Protein AF-0000000067422944 (afdb_homodimer)

Sequence (730 aa):
MTEKSSSIKAIDRTSIHRITSGQVVIDLQTAVKELVENSIDAGATSVEVRFKQYGLKSVEVIDNGSGIPEEDYDSVALKHHTSKLETFEDLSIVRTFGFRGEALSSLCALCEQLTVATATKETVPMGVSLEMGSNGHVKSRSTVAKPKGTTVTINSLFSPLPVRRKEFERNSKREFGKALALLHAYALGPCSAGPGVRLTVSNQLDKGFKSVQIRTNGTPSTRASVTALWGPKALDNIVDLNLAFSVDREKHTLRGQSQATETVFVEVKGLLSKFAVGCGRPGTDRQFLYVNGRPCNLSKVQKAFNEVYRTFNANQVPFILADFILPTESCDINLSPDKRTIFLHNEGNLISALKVSFGIVLPTKMTEKSSSIKAIDRTSIHRITSGQVVIDLQTAVKELVENSIDAGATSVEVRFKQYGLKSVEVIDNGSGIPEEDYDSVALKHHTSKLETFEDLSIVRTFGFRGEALSSLCALCEQLTVATATKETVPMGVSLEMGSNGHVKSRSTVAKPKGTTVTINSLFSPLPVRRKEFERNSKREFGKALALLHAYALGPCSAGPGVRLTVSNQLDKGFKSVQIRTNGTPSTRASVTALWGPKALDNIVDLNLAFSVDREKHTLRGQSQATETVFVEVKGLLSKFAVGCGRPGTDRQFLYVNGRPCNLSKVQKAFNEVYRTFNANQVPFILADFILPTESCDINLSPDKRTIFLHNEGNLISALKVSFGIVLPTK

Foldseek 3Di:
DPPPPDDDDDDDPLVVLQVVLCQQQVAPLLLVLVLVLVQVLLVFLEWEWEDEALQQFKIKIWTQGQWDDPVCQFPLQAFQDDPQDDDPVCQLVGQGPDDRSHNSLSLLQFAPWKKKWADHPVRPQKTKIFTAHNRGGTPDIDIDGHHHTMMMMGGRGRVVPVVSSVVCVVCSVVSSVVNLLVVLLCLLFSQLAPPHHWYWYWYHYPPGDIDTQFTADSHNHNLSSLCRNPRNCSCVQKDWDWDKDKFWFQDPDDPDDDRPTDIWIKIKTDMKGHLAEPRAAQDDSQAFEAESRHTADDPVLLVLQQVLSCVHYVRGGMRHDIYIYTRSNQKDQPDGSSSRYMDGRPVVRVSVRVNVRCVVPRPDD/DPPPPDDDDDDDPLVVLQVVLCQQQVAPLLLVLVVVLVQVLLVFLEWEWEDEALQQFKIKIWTQGQWDDPVCQFPLQAFQDDPQEDDPVCQLVGQGPDDRSHNSLSLLQFAPWKKKWADHPVRPQKTKIFTAHNRGGTPDIDIDGHHHTMMMMGGRGRVVPVVSSVVCVVCSVVSSVVNLLVVLLCLLFSQLAPPHHWYWYWYAYPPGDIDTQFTADSHNHNLSSLCRNPRNCSCVQKDWDWDKDKFWFQDPDDPDDDRPTDIWIKIKTDMKGHLAEPRAAQDPSQAFEAESRHTADDPVLLVLQQVLSCVHYVRGGMRHDIYIYTRSNQKDQPDGSSSRYMDGRPVVRVSVRVNVRCVVPPPDD

pLDDT: mean 91.74, std 12.67, range [27.31, 98.94]

Radius of gyration: 26.97 Å; Cα contacts (8 Å, |Δi|>4): 1699; chains: 2; bounding box: 79×76×69 Å

Solvent-accessible surface area (backbone atoms only — not comparable to full-atom values): 36884 Å² total; per-residue (Å²): 129,81,76,70,81,55,68,63,37,71,41,45,67,69,32,49,50,51,56,53,21,34,44,52,47,71,48,65,39,44,50,50,49,53,52,51,36,50,32,51,65,41,62,24,45,36,38,37,39,42,24,28,49,49,35,54,57,22,37,34,42,38,27,48,18,52,39,59,57,76,91,33,61,68,43,66,20,26,70,38,20,24,51,63,36,63,48,57,77,46,62,43,68,53,82,58,78,60,56,67,25,45,63,60,17,22,49,24,49,31,22,74,41,33,38,43,32,29,6,21,82,86,43,43,61,39,21,39,34,34,34,42,30,52,78,16,42,67,70,45,78,44,81,38,83,29,65,44,4,37,34,42,37,40,29,28,60,32,59,78,37,65,52,59,28,52,50,41,66,75,38,24,66,60,45,32,48,53,28,49,55,52,49,49,48,39,44,46,37,53,22,14,34,89,82,15,24,19,39,36,32,33,37,24,42,91,93,50,68,75,41,79,78,43,55,41,87,25,54,53,30,45,67,59,28,45,28,48,72,63,34,70,73,64,53,56,50,49,39,80,36,79,47,74,49,66,28,64,36,85,57,83,66,65,97,81,64,86,69,67,65,49,68,44,64,37,36,35,40,43,37,29,32,40,87,39,70,87,31,44,32,88,54,72,89,54,54,44,42,22,52,68,54,40,66,38,66,53,65,69,54,52,47,50,52,42,55,59,44,30,78,49,20,76,82,35,32,49,42,32,35,40,29,38,39,54,62,50,68,42,42,37,56,66,43,38,70,75,45,30,45,63,48,51,58,50,50,67,42,44,48,51,44,50,56,50,50,48,61,68,71,42,76,74,127,130,81,77,70,81,55,69,61,36,72,40,45,67,71,32,49,51,52,56,53,20,34,44,51,48,71,48,64,38,44,50,51,49,53,53,53,34,52,33,52,66,42,62,24,45,37,38,37,39,40,24,29,48,50,34,53,56,23,36,34,42,37,27,48,17,52,39,60,58,77,92,34,60,67,44,66,20,26,69,38,20,25,49,64,36,63,48,56,78,45,62,44,69,54,81,59,79,60,57,66,25,45,61,58,16,21,49,22,50,30,23,72,42,33,37,44,33,29,6,20,82,85,43,43,62,38,21,39,35,34,36,43,30,52,76,15,41,67,69,47,77,43,80,37,83,29,65,44,3,37,34,42,36,40,29,30,61,32,59,77,37,64,51,60,28,51,51,43,66,75,38,25,67,60,44,33,49,51,30,49,55,52,50,48,48,39,44,46,36,56,23,12,34,87,81,16,23,18,40,36,31,34,36,25,41,92,93,48,68,74,40,78,78,42,53,41,88,24,54,53,31,45,67,59,28,46,28,49,73,64,34,68,72,64,52,58,51,49,39,80,36,80,46,74,49,66,27,64,36,84,57,82,66,63,96,81,66,85,69,64,65,46,69,43,64,36,35,36,42,44,35,27,33,40,86,39,71,87,32,45,30,89,52,72,89,54,54,44,43,24,52,67,55,40,67,38,66,52,65,70,56,51,48,50,54,42,56,59,43,30,78,49,21,76,82,36,32,50,41,32,35,40,29,39,39,54,62,51,68,43,43,38,56,66,44,38,70,73,46,31,44,63,48,51,58,49,51,67,42,43,48,52,44,48,54,52,49,48,59,68,70,42,77,75,128

Structure (mmCIF, N/CA/C/O backbone):
data_AF-0000000067422944-model_v1
#
loop_
_entity.id
_entity.type
_entity.pdbx_description
1 polymer 'Predicted protein'
#
loop_
_atom_site.group_PDB
_atom_site.id
_atom_site.type_symbol
_atom_site.label_atom_id
_atom_site.label_alt_id
_atom_site.label_comp_id
_atom_site.label_asym_id
_atom_site.label_entity_id
_atom_site.label_seq_id
_atom_site.pdbx_PDB_ins_code
_atom_site.Cartn_x
_atom_site.Cartn_y
_atom_site.Cartn_z
_atom_site.occupancy
_atom_site.B_iso_or_equiv
_atom_site.auth_seq_id
_atom_site.auth_comp_id
_atom_site.auth_asym_id
_atom_site.auth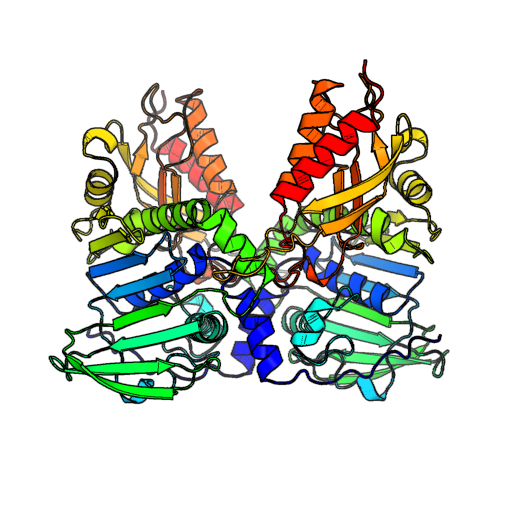_atom_id
_atom_site.pdbx_PDB_model_num
ATOM 1 N N . MET A 1 1 ? 12.133 -35.812 0.331 1 27.61 1 MET A N 1
ATOM 2 C CA . MET A 1 1 ? 11.805 -35.438 1.703 1 27.61 1 MET A CA 1
ATOM 3 C C . MET A 1 1 ? 10.414 -34.812 1.772 1 27.61 1 MET A C 1
ATOM 5 O O . MET A 1 1 ? 10.125 -33.844 1.053 1 27.61 1 MET A O 1
ATOM 9 N N . THR A 1 2 ? 9.398 -35.5 2.049 1 34.97 2 THR A N 1
ATOM 10 C CA . THR A 1 2 ? 7.98 -35.188 2.16 1 34.97 2 THR A CA 1
ATOM 11 C C . THR A 1 2 ? 7.766 -33.906 2.977 1 34.97 2 THR A C 1
ATOM 13 O O . THR A 1 2 ? 8.023 -33.906 4.184 1 34.97 2 THR A O 1
ATOM 16 N N . GLU A 1 3 ? 8.117 -32.812 2.516 1 41.25 3 GLU A N 1
ATOM 17 C CA . GLU A 1 3 ? 8.016 -31.562 3.279 1 41.25 3 GLU A CA 1
ATOM 18 C C . GLU A 1 3 ? 6.711 -31.5 4.059 1 41.25 3 GLU A C 1
ATOM 20 O O . GLU A 1 3 ? 5.629 -31.516 3.469 1 41.25 3 GLU A O 1
ATOM 25 N N . LYS A 1 4 ? 6.566 -32.156 5.133 1 44.41 4 LYS A N 1
ATOM 26 C CA . LYS A 1 4 ? 5.504 -32.219 6.129 1 44.41 4 LYS A CA 1
ATOM 27 C C . LYS A 1 4 ? 4.844 -30.844 6.281 1 44.41 4 LYS A C 1
ATOM 29 O O . LYS A 1 4 ? 5.523 -29.844 6.512 1 44.41 4 LYS A O 1
ATOM 34 N N . SER A 1 5 ? 3.709 -30.688 5.637 1 57.19 5 SER A N 1
ATOM 35 C CA . SER A 1 5 ? 2.898 -29.484 5.789 1 57.19 5 SER A CA 1
ATOM 36 C C . SER A 1 5 ? 2.74 -29.109 7.258 1 57.19 5 SER A C 1
ATOM 38 O O . SER A 1 5 ? 2.268 -29.922 8.062 1 57.19 5 SER A O 1
ATOM 40 N N . SER A 1 6 ? 3.568 -28.203 7.816 1 73 6 SER A N 1
ATOM 41 C CA . SER A 1 6 ? 3.541 -27.781 9.211 1 73 6 SER A CA 1
ATOM 42 C C . SER A 1 6 ? 2.152 -27.281 9.609 1 73 6 SER A C 1
ATOM 44 O O . SER A 1 6 ? 1.376 -26.844 8.758 1 73 6 SER A O 1
ATOM 46 N N . SER A 1 7 ? 1.739 -27.688 10.75 1 88.62 7 SER A N 1
ATOM 47 C CA . SER A 1 7 ? 0.456 -27.328 11.344 1 88.62 7 SER A CA 1
ATOM 48 C C . SER A 1 7 ? 0.31 -25.812 11.438 1 88.62 7 SER A C 1
ATOM 50 O O . SER A 1 7 ? 1.304 -25.094 11.555 1 88.62 7 SER A O 1
ATOM 52 N N . ILE A 1 8 ? -0.888 -25.391 11.211 1 93.88 8 ILE A N 1
ATOM 53 C CA . ILE A 1 8 ? -1.198 -23.984 11.352 1 93.88 8 ILE A CA 1
ATOM 54 C C . ILE A 1 8 ? -1.146 -23.578 12.828 1 93.88 8 ILE A C 1
ATOM 56 O O . ILE A 1 8 ? -1.795 -24.203 13.672 1 93.88 8 ILE A O 1
ATOM 60 N N . LYS A 1 9 ? -0.311 -22.656 13.148 1 92.88 9 LYS A N 1
ATOM 61 C CA . LYS A 1 9 ? -0.149 -22.156 14.516 1 92.88 9 LYS A CA 1
ATOM 62 C C . LYS A 1 9 ? -0.254 -20.625 14.562 1 92.88 9 LYS A C 1
ATOM 64 O O . LYS A 1 9 ? -0.009 -19.953 13.555 1 92.88 9 LYS A O 1
ATOM 69 N N . ALA A 1 10 ? -0.637 -20.203 15.727 1 94.12 10 ALA A N 1
ATOM 70 C CA . ALA A 1 10 ? -0.64 -18.75 15.938 1 94.12 10 ALA A CA 1
ATOM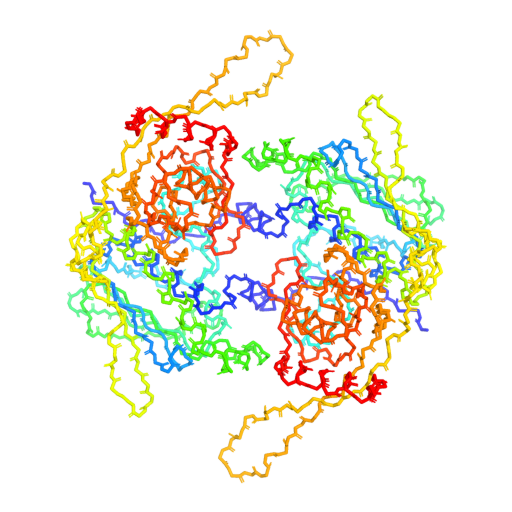 71 C C . ALA A 1 10 ? 0.781 -18.203 15.945 1 94.12 10 ALA A C 1
ATOM 73 O O . ALA A 1 10 ? 1.69 -18.797 16.516 1 94.12 10 ALA A O 1
ATOM 74 N N . ILE A 1 11 ? 0.985 -17.125 15.289 1 93.38 11 ILE A N 1
ATOM 75 C CA . ILE A 1 11 ? 2.236 -16.391 15.398 1 93.38 11 ILE A CA 1
ATOM 76 C C . ILE A 1 11 ? 2.289 -15.664 16.75 1 93.38 11 ILE A C 1
ATOM 78 O O . ILE A 1 11 ? 1.268 -15.18 17.234 1 93.38 11 ILE A O 1
ATOM 82 N N . ASP A 1 12 ? 3.439 -15.609 17.375 1 92.94 12 ASP A N 1
ATOM 83 C CA . ASP A 1 12 ? 3.537 -14.953 18.672 1 92.94 12 ASP A CA 1
ATOM 84 C C . ASP A 1 12 ? 3.262 -13.453 18.547 1 92.94 12 ASP A C 1
ATOM 86 O O . ASP A 1 12 ? 3.537 -12.852 17.516 1 92.94 12 ASP A O 1
ATOM 90 N N . ARG A 1 13 ? 2.859 -12.867 19.594 1 91.56 13 ARG A N 1
ATOM 91 C CA . ARG A 1 13 ? 2.357 -11.492 19.609 1 91.56 13 ARG A CA 1
ATOM 92 C C . ARG A 1 13 ? 3.443 -10.508 19.188 1 91.56 13 ARG A C 1
ATOM 94 O O . ARG A 1 13 ? 3.174 -9.555 18.453 1 91.56 13 ARG A O 1
ATOM 101 N N . THR A 1 14 ? 4.574 -10.711 19.703 1 92.75 14 THR A N 1
ATOM 102 C CA . THR A 1 14 ? 5.684 -9.82 19.391 1 92.75 14 THR A CA 1
ATOM 103 C C . THR A 1 14 ? 5.988 -9.859 17.891 1 92.75 14 THR A C 1
ATOM 105 O O . THR A 1 14 ? 6.188 -8.812 17.266 1 92.75 14 THR A O 1
ATOM 108 N N . SER A 1 15 ? 5.945 -11.047 17.297 1 93.56 15 SER A N 1
ATOM 109 C CA . SER A 1 15 ? 6.191 -11.211 15.867 1 93.56 15 SER A CA 1
ATOM 110 C C . SER A 1 15 ? 5.078 -10.578 15.039 1 93.56 15 SER A C 1
ATOM 112 O O . SER A 1 15 ? 5.348 -9.938 14.023 1 93.56 15 SER A O 1
ATOM 114 N N . ILE A 1 16 ? 3.887 -10.758 15.508 1 94.06 16 ILE A N 1
ATOM 115 C CA . ILE A 1 16 ? 2.752 -10.141 14.836 1 94.06 16 ILE A CA 1
ATOM 116 C C . ILE A 1 16 ? 2.936 -8.625 14.797 1 94.06 16 ILE A C 1
ATOM 118 O O . ILE A 1 16 ? 2.74 -7.992 13.758 1 94.06 16 ILE A O 1
ATOM 122 N N . HIS A 1 17 ? 3.361 -8.07 15.922 1 94.5 17 HIS A N 1
ATOM 123 C CA . HIS A 1 17 ? 3.555 -6.629 16.031 1 94.5 17 HIS A CA 1
ATOM 124 C C . HIS A 1 17 ? 4.633 -6.137 15.078 1 94.5 17 HIS A C 1
ATOM 126 O O . HIS A 1 17 ? 4.457 -5.113 14.414 1 94.5 17 HIS A O 1
ATOM 132 N N . ARG A 1 18 ? 5.656 -6.867 14.977 1 92.88 18 ARG A N 1
ATOM 133 C CA . ARG A 1 18 ? 6.754 -6.488 14.086 1 92.88 18 ARG A CA 1
ATOM 134 C C . ARG A 1 18 ? 6.336 -6.59 12.625 1 92.88 18 ARG A C 1
ATOM 136 O O . ARG A 1 18 ? 6.605 -5.688 11.836 1 92.88 18 ARG A O 1
ATOM 143 N N . ILE A 1 19 ? 5.621 -7.629 12.273 1 92.81 19 ILE A N 1
ATOM 144 C CA . ILE A 1 19 ? 5.176 -7.863 10.906 1 92.81 19 ILE A CA 1
ATOM 145 C C . ILE A 1 19 ? 4.207 -6.762 10.484 1 92.81 19 ILE A C 1
ATOM 147 O O . ILE A 1 19 ? 4.383 -6.137 9.43 1 92.81 19 ILE A O 1
ATOM 151 N N . THR A 1 20 ? 3.273 -6.5 11.32 1 93.62 20 THR A N 1
ATOM 152 C CA . THR A 1 20 ? 2.227 -5.555 10.953 1 93.62 20 THR A CA 1
ATOM 153 C C . THR A 1 20 ? 2.756 -4.125 10.992 1 93.62 20 THR A C 1
ATOM 155 O O . THR A 1 20 ? 2.34 -3.281 10.195 1 93.62 20 THR A O 1
ATOM 158 N N . SER A 1 21 ? 3.697 -3.795 11.898 1 95.19 21 SER A N 1
ATOM 159 C CA . SER A 1 21 ? 4.266 -2.453 11.977 1 95.19 21 SER A CA 1
ATOM 160 C C . SER A 1 21 ? 5.02 -2.096 10.703 1 95.19 21 SER A C 1
ATOM 162 O O . SER A 1 21 ? 4.922 -0.968 10.211 1 95.19 21 SER A O 1
ATOM 164 N N . GLY A 1 22 ? 5.668 -3.113 10.18 1 92.5 22 GLY A N 1
ATOM 165 C CA . GLY A 1 22 ? 6.414 -2.906 8.945 1 92.5 22 GLY A CA 1
ATOM 166 C C . GLY A 1 22 ? 5.527 -2.557 7.766 1 92.5 22 GLY A C 1
ATOM 167 O O . GLY A 1 22 ? 5.988 -1.95 6.797 1 92.5 22 GLY A O 1
ATOM 168 N N . GLN A 1 23 ? 4.27 -2.852 7.84 1 92.12 23 GLN A N 1
ATOM 169 C CA . GLN A 1 23 ? 3.32 -2.598 6.758 1 92.12 23 GLN A CA 1
ATOM 170 C C . GLN A 1 23 ? 2.639 -1.245 6.934 1 92.12 23 GLN A C 1
ATOM 172 O O . GLN A 1 23 ? 2.08 -0.698 5.98 1 92.12 23 GLN A O 1
ATOM 177 N N . VAL A 1 24 ? 2.662 -0.749 8.133 1 94.19 24 VAL A N 1
ATOM 178 C CA . VAL A 1 24 ? 1.94 0.48 8.445 1 94.19 24 VAL A CA 1
ATOM 179 C C . VAL A 1 24 ? 2.801 1.69 8.094 1 94.19 24 VAL A C 1
ATOM 181 O O . VAL A 1 24 ? 2.318 2.645 7.477 1 94.19 24 VAL A O 1
ATOM 184 N N . VAL A 1 25 ? 4.035 1.687 8.523 1 96.06 25 VAL A N 1
ATOM 185 C CA . VAL A 1 25 ? 4.988 2.744 8.211 1 96.06 25 VAL A CA 1
ATOM 186 C C . VAL A 1 25 ? 6.109 2.186 7.336 1 96.06 25 VAL A C 1
ATOM 188 O O . VAL A 1 25 ? 7.008 1.499 7.832 1 96.06 25 VAL A O 1
ATOM 191 N N . ILE A 1 26 ? 6.078 2.553 6.137 1 93.69 26 ILE A N 1
ATOM 192 C CA . ILE A 1 26 ? 6.949 1.854 5.199 1 93.69 26 ILE A CA 1
ATOM 193 C C . ILE A 1 26 ? 8.109 2.766 4.793 1 93.69 26 ILE A C 1
ATOM 195 O O . ILE A 1 26 ? 9.094 2.305 4.219 1 93.69 26 ILE A O 1
ATOM 199 N N . ASP A 1 27 ? 7.984 4.039 5.008 1 95.69 27 ASP A N 1
ATOM 200 C CA . ASP A 1 27 ? 9.031 4.984 4.633 1 95.69 27 ASP A CA 1
ATOM 201 C C . ASP A 1 27 ? 8.977 6.238 5.5 1 95.69 27 ASP A C 1
ATOM 203 O O . ASP A 1 27 ? 8.117 6.359 6.375 1 95.69 27 ASP A O 1
ATOM 207 N N . LEU A 1 28 ? 9.922 7.121 5.301 1 98.19 28 LEU A N 1
ATOM 208 C CA . LEU A 1 28 ? 10.047 8.352 6.074 1 98.19 28 LEU A CA 1
ATOM 209 C C . LEU A 1 28 ? 8.82 9.234 5.895 1 98.19 28 LEU A C 1
ATOM 211 O O . LEU A 1 28 ? 8.312 9.805 6.863 1 98.19 28 LEU A O 1
ATOM 215 N N . GLN A 1 29 ? 8.328 9.367 4.695 1 97.56 29 GLN A N 1
ATOM 216 C CA . GLN A 1 29 ? 7.172 10.188 4.371 1 97.56 29 GLN A CA 1
ATOM 217 C C . GLN A 1 29 ? 5.953 9.773 5.191 1 97.56 29 GLN A C 1
ATOM 219 O O . GLN A 1 29 ? 5.258 10.617 5.754 1 97.56 29 GLN A O 1
ATOM 224 N N . THR A 1 30 ? 5.707 8.469 5.289 1 96.62 30 THR A N 1
ATOM 225 C CA . THR A 1 30 ? 4.566 7.957 6.035 1 96.62 30 THR A CA 1
ATOM 226 C C . THR A 1 30 ? 4.711 8.258 7.527 1 96.62 30 THR A C 1
ATOM 228 O O . THR A 1 30 ? 3.744 8.641 8.188 1 96.62 30 THR A O 1
ATOM 231 N N . ALA A 1 31 ? 5.914 8.07 8.047 1 98.12 31 ALA A N 1
ATOM 232 C CA . ALA A 1 31 ? 6.168 8.344 9.461 1 98.12 31 ALA A CA 1
ATOM 233 C C . ALA A 1 31 ? 5.832 9.797 9.805 1 98.12 31 ALA A C 1
ATOM 235 O O . ALA A 1 31 ? 5.082 10.055 10.75 1 98.12 31 ALA A O 1
ATOM 236 N N . VAL A 1 32 ? 6.324 10.688 9.016 1 98.5 32 VAL A N 1
ATOM 237 C CA . VAL A 1 32 ? 6.152 12.109 9.281 1 98.5 32 VAL A CA 1
ATOM 238 C C . VAL A 1 32 ? 4.691 12.508 9.07 1 98.5 32 VAL A C 1
ATOM 240 O O . VAL A 1 32 ? 4.129 13.273 9.859 1 98.5 32 VAL A O 1
ATOM 243 N N . LYS A 1 33 ? 4.113 11.969 8.031 1 97.94 33 LYS A N 1
ATOM 244 C CA . LYS A 1 33 ? 2.707 12.234 7.738 1 97.94 33 LYS A CA 1
ATOM 245 C C . LYS A 1 33 ? 1.824 11.914 8.938 1 97.94 33 LYS A C 1
ATOM 247 O O . LYS A 1 33 ? 0.994 12.734 9.336 1 97.94 33 LYS A O 1
ATOM 252 N N . GLU A 1 34 ? 2.025 10.742 9.531 1 97.31 34 GLU A N 1
ATOM 253 C CA . GLU A 1 34 ? 1.198 10.297 10.648 1 97.31 34 GLU A CA 1
ATOM 254 C C . GLU A 1 34 ? 1.36 11.227 11.852 1 97.31 34 GLU A C 1
ATOM 256 O O . GLU A 1 34 ? 0.382 11.547 12.531 1 97.31 34 GLU A O 1
ATOM 261 N N . LEU A 1 35 ? 2.523 11.656 12.094 1 98.5 35 LEU A N 1
ATOM 262 C CA . LEU A 1 35 ? 2.785 12.523 13.242 1 98.5 35 LEU A CA 1
ATOM 263 C C . LEU A 1 35 ? 2.215 13.914 13.016 1 98.5 35 LEU A C 1
ATOM 265 O O . LEU A 1 35 ? 1.608 14.5 13.914 1 98.5 35 LEU A O 1
ATOM 269 N N . VAL A 1 36 ? 2.393 14.453 11.812 1 98.62 36 VAL A N 1
ATOM 270 C CA . VAL A 1 36 ? 1.882 15.781 11.484 1 98.62 36 VAL A CA 1
ATOM 271 C C . VAL A 1 36 ? 0.356 15.781 11.547 1 98.62 36 VAL A C 1
ATOM 273 O O . VAL A 1 36 ? -0.25 16.703 12.102 1 98.62 36 VAL A O 1
ATOM 276 N N . GLU A 1 37 ? -0.26 14.742 11.031 1 97.56 37 GLU A N 1
ATOM 277 C CA . GLU A 1 37 ? -1.713 14.617 11.078 1 97.56 37 GLU A CA 1
ATOM 278 C C . GLU A 1 37 ? -2.213 14.578 12.523 1 97.56 37 GLU A C 1
ATOM 280 O O . GLU A 1 37 ? -3.24 15.18 12.844 1 97.56 37 GLU A O 1
ATOM 285 N N . ASN A 1 38 ? -1.485 13.859 13.375 1 97.19 38 ASN A N 1
ATOM 286 C CA . ASN A 1 38 ? -1.861 13.828 14.781 1 97.19 38 ASN A CA 1
ATOM 287 C C . ASN A 1 38 ? -1.817 15.219 15.406 1 97.19 38 ASN A C 1
ATOM 289 O O . ASN A 1 38 ? -2.668 15.57 16.234 1 97.19 38 ASN A O 1
ATOM 293 N N . SER A 1 39 ? -0.832 15.992 15.023 1 98.31 39 SER A N 1
ATOM 294 C CA . SER A 1 39 ? -0.717 17.359 15.516 1 98.31 39 SER A CA 1
ATOM 295 C C . SER A 1 39 ? -1.907 18.203 15.078 1 98.31 39 SER A C 1
ATOM 297 O O . SER A 1 39 ? -2.49 18.922 15.891 1 98.31 39 SER A O 1
ATOM 299 N N . ILE A 1 40 ? -2.225 18.094 13.812 1 97.56 40 ILE A N 1
ATOM 300 C CA . ILE A 1 40 ? -3.34 18.859 13.266 1 97.56 40 ILE A CA 1
ATOM 301 C C . ILE A 1 40 ? -4.645 18.406 13.922 1 97.56 40 ILE A C 1
ATOM 303 O O . ILE A 1 40 ? -5.461 19.234 14.328 1 97.56 40 ILE A O 1
ATOM 307 N N . ASP A 1 41 ? -4.844 17.094 14.055 1 96.44 41 ASP A N 1
ATOM 308 C CA . ASP A 1 41 ? -6.035 16.547 14.695 1 96.44 41 ASP A CA 1
ATOM 309 C C . ASP A 1 41 ? -6.156 17.047 16.141 1 96.44 41 ASP A C 1
ATOM 311 O O . ASP A 1 41 ? -7.258 17.141 16.672 1 96.44 41 ASP A O 1
ATOM 315 N N . ALA A 1 42 ? -5.02 17.375 16.766 1 96.88 42 ALA A N 1
ATOM 316 C CA . ALA A 1 42 ? -4.996 17.812 18.156 1 96.88 42 ALA A CA 1
ATOM 317 C C . ALA A 1 42 ? -5.316 19.312 18.266 1 96.88 42 ALA A C 1
ATOM 319 O O . ALA A 1 42 ? -5.266 19.875 19.359 1 96.88 42 ALA A O 1
ATOM 320 N N . GLY A 1 43 ? -5.543 19.953 17.109 1 96.75 43 GLY A N 1
ATOM 321 C CA . GLY A 1 43 ? -5.918 21.359 17.094 1 96.75 43 GLY A CA 1
ATOM 322 C C . GLY A 1 43 ? -4.727 22.297 17.125 1 96.75 43 GLY A C 1
ATOM 323 O O . GLY A 1 43 ? -4.836 23.438 17.594 1 96.75 43 GLY A O 1
ATOM 324 N N . ALA A 1 44 ? -3.617 21.875 16.688 1 98.06 44 ALA A N 1
ATOM 325 C CA . ALA A 1 44 ? -2.41 22.703 16.688 1 98.06 44 ALA A CA 1
ATOM 326 C C . ALA A 1 44 ? -2.562 23.891 15.75 1 98.06 44 ALA A C 1
ATOM 328 O O . ALA A 1 44 ? -3.238 23.797 14.727 1 98.06 44 ALA A O 1
ATOM 329 N N . THR A 1 45 ? -1.942 24.984 16.078 1 98.19 45 THR A N 1
ATOM 330 C CA . THR A 1 45 ? -1.83 26.141 15.195 1 98.19 45 THR A CA 1
ATOM 331 C C . THR A 1 45 ? -0.382 26.359 14.766 1 98.19 45 THR A C 1
ATOM 333 O O . THR A 1 45 ? -0.093 27.234 13.953 1 98.19 45 THR A O 1
ATOM 336 N N . SER A 1 46 ? 0.435 25.625 15.352 1 98.69 46 SER A N 1
ATOM 337 C CA . SER A 1 46 ? 1.843 25.594 14.969 1 98.69 46 SER A CA 1
ATOM 338 C C . SER A 1 46 ? 2.393 24.172 15 1 98.69 46 SER A C 1
ATOM 340 O O . SER A 1 46 ? 2.207 23.453 15.984 1 98.69 46 SER A O 1
ATOM 342 N N . VAL A 1 47 ? 3.016 23.734 13.977 1 98.88 47 VAL A N 1
ATOM 343 C CA . VAL A 1 47 ? 3.666 22.438 13.867 1 98.88 47 VAL A CA 1
ATOM 344 C C . VAL A 1 47 ? 5.074 22.609 13.305 1 98.88 47 VAL A C 1
ATOM 346 O O . VAL A 1 47 ? 5.266 23.234 12.266 1 98.88 47 VAL A O 1
ATOM 349 N N . GLU A 1 48 ? 6.031 22.125 13.992 1 98.88 48 GLU A N 1
ATOM 350 C CA . GLU A 1 48 ? 7.422 22.141 13.539 1 98.88 48 GLU A CA 1
ATOM 351 C C . GLU A 1 48 ? 7.938 20.719 13.312 1 98.88 48 GLU A C 1
ATOM 353 O O . GLU A 1 48 ? 7.77 19.844 14.164 1 98.88 48 GLU A O 1
ATOM 358 N N . VAL A 1 49 ? 8.484 20.453 12.172 1 98.94 49 VAL A N 1
ATOM 359 C CA . VAL A 1 49 ? 9.117 19.188 11.836 1 98.94 49 VAL A CA 1
ATOM 360 C C . VAL A 1 49 ? 10.625 19.375 11.672 1 98.94 49 VAL A C 1
ATOM 362 O O . VAL A 1 49 ? 11.07 20.156 10.82 1 98.94 49 VAL A O 1
ATOM 365 N N . ARG A 1 50 ? 11.398 18.719 12.469 1 98.81 50 ARG A N 1
ATOM 366 C CA . ARG A 1 50 ? 12.852 18.812 12.414 1 98.81 50 ARG A CA 1
ATOM 367 C C . ARG A 1 50 ? 13.469 17.484 11.992 1 98.81 50 ARG A C 1
ATOM 369 O O . ARG A 1 50 ? 13.281 16.469 12.656 1 98.81 50 ARG A O 1
ATOM 376 N N . PHE A 1 51 ? 14.156 17.547 10.914 1 98.75 51 PHE A N 1
ATOM 377 C CA . PHE A 1 51 ? 14.938 16.391 10.469 1 98.75 51 PHE A CA 1
ATOM 378 C C . PHE A 1 51 ? 16.406 16.562 10.844 1 98.75 51 PHE A C 1
ATOM 380 O O . PHE A 1 51 ? 16.953 17.656 10.727 1 98.75 51 PHE A O 1
ATOM 387 N N . LYS A 1 52 ? 16.984 15.547 11.352 1 98.38 52 LYS A N 1
ATOM 388 C CA . LYS A 1 52 ? 18.438 15.477 11.453 1 98.38 52 LYS A CA 1
ATOM 389 C C . LYS A 1 52 ? 19.016 14.477 10.453 1 98.38 52 LYS A C 1
ATOM 391 O O . LYS A 1 52 ? 18.609 13.312 10.43 1 98.38 52 LYS A O 1
ATOM 396 N N . GLN A 1 53 ? 19.953 14.922 9.594 1 97.5 53 GLN A N 1
ATOM 397 C CA . GLN A 1 53 ? 20.547 14.102 8.539 1 97.5 53 GLN A CA 1
ATOM 398 C C . GLN A 1 53 ? 19.469 13.453 7.684 1 97.5 53 GLN A C 1
ATOM 400 O O . GLN A 1 53 ? 19.438 12.227 7.531 1 97.5 53 GLN A O 1
ATOM 405 N N . TYR A 1 54 ? 18.5 14.32 7.172 1 97.94 54 TYR A N 1
ATOM 406 C CA . TYR A 1 54 ? 17.422 13.891 6.289 1 97.94 54 TYR A CA 1
ATOM 407 C C . TYR A 1 54 ? 16.547 12.852 6.973 1 97.94 54 TYR A C 1
ATOM 409 O O . TYR A 1 54 ? 15.953 11.992 6.312 1 97.94 54 TYR A O 1
ATOM 417 N N . GLY A 1 55 ? 16.5 12.859 8.367 1 98.31 55 GLY A N 1
ATOM 418 C CA . GLY A 1 55 ? 15.625 11.969 9.117 1 98.31 55 GLY A CA 1
ATOM 419 C C . GLY A 1 55 ? 16.312 10.664 9.516 1 98.31 55 GLY A C 1
ATOM 420 O O . GLY A 1 55 ? 15.734 9.859 10.25 1 98.31 55 GLY A O 1
ATOM 421 N N . LEU A 1 56 ? 17.531 10.445 9.055 1 97.75 56 LEU A N 1
ATOM 422 C CA . LEU A 1 56 ? 18.25 9.211 9.344 1 97.75 56 LEU A CA 1
ATOM 423 C C . LEU A 1 56 ? 18.594 9.117 10.828 1 97.75 56 LEU A C 1
ATOM 425 O O . LEU A 1 56 ? 18.438 8.055 11.445 1 97.75 56 LEU A O 1
ATOM 429 N N . LYS A 1 57 ? 19.047 10.211 11.375 1 97.94 57 LYS A N 1
ATOM 430 C CA . LYS A 1 57 ? 19.406 10.242 12.789 1 97.94 57 LYS A CA 1
ATOM 431 C C . LYS A 1 57 ? 18.172 10.43 13.672 1 97.94 57 LYS A C 1
ATOM 433 O O . LYS A 1 57 ? 17.969 9.688 14.633 1 97.94 57 LYS A O 1
ATOM 438 N N . SER A 1 58 ? 17.344 11.461 13.273 1 98.56 58 SER A N 1
ATOM 439 C CA . SER A 1 58 ? 16.141 11.672 14.062 1 98.56 58 SER A CA 1
ATOM 440 C C . SER A 1 58 ? 15.125 12.516 13.297 1 98.56 58 SER A C 1
ATOM 442 O O . SER A 1 58 ? 15.469 13.195 12.336 1 98.56 58 SER A O 1
ATOM 444 N N . VAL A 1 59 ? 13.906 12.367 13.648 1 98.81 59 VAL A N 1
ATOM 445 C CA . VAL A 1 59 ? 12.781 13.211 13.258 1 98.81 59 VAL A CA 1
ATOM 446 C C . VAL A 1 59 ? 12.031 13.68 14.5 1 98.81 59 VAL A C 1
ATOM 448 O O . VAL A 1 59 ? 11.703 12.875 15.375 1 98.81 59 VAL A O 1
ATOM 451 N N . GLU A 1 60 ? 11.82 14.922 14.57 1 98.88 60 GLU A N 1
ATOM 452 C CA . GLU A 1 60 ? 11.047 15.492 15.664 1 98.88 60 GLU A CA 1
ATOM 453 C C . GLU A 1 60 ? 9.852 16.281 15.133 1 98.88 60 GLU A C 1
ATOM 455 O O . GLU A 1 60 ? 10 17.109 14.227 1 98.88 60 GLU A O 1
ATOM 460 N N . VAL A 1 61 ? 8.711 15.984 15.609 1 98.94 61 VAL A N 1
ATOM 461 C CA . VAL A 1 61 ? 7.508 16.75 15.305 1 98.94 61 VAL A CA 1
ATOM 462 C C . VAL A 1 61 ? 6.988 17.422 16.562 1 98.94 61 VAL A C 1
ATOM 464 O O . VAL A 1 61 ? 6.66 16.75 17.547 1 98.94 61 VAL A O 1
ATOM 467 N N . ILE A 1 62 ? 6.926 18.734 16.547 1 98.88 62 ILE A N 1
ATOM 468 C CA . ILE A 1 62 ? 6.562 19.562 17.703 1 98.88 62 ILE A CA 1
ATOM 469 C C . ILE A 1 62 ? 5.289 20.344 17.391 1 98.88 62 ILE A C 1
ATOM 471 O O . ILE A 1 62 ? 5.199 21.016 16.359 1 98.88 62 ILE A O 1
ATOM 475 N N . ASP A 1 63 ? 4.316 20.281 18.25 1 98.81 63 ASP A N 1
ATOM 476 C CA . ASP A 1 63 ? 3.09 21.047 18.031 1 98.81 63 ASP A CA 1
ATOM 477 C C . ASP A 1 63 ? 2.629 21.75 19.297 1 98.81 63 ASP A C 1
ATOM 479 O O . ASP A 1 63 ? 3.156 21.484 20.391 1 98.81 63 ASP A O 1
ATOM 483 N N . ASN A 1 64 ? 1.772 22.719 19.141 1 98.5 64 ASN A N 1
ATOM 484 C CA . ASN A 1 64 ? 1.154 23.391 20.266 1 98.5 64 ASN A CA 1
ATOM 485 C C . ASN A 1 64 ? -0.31 23 20.438 1 98.5 64 ASN A C 1
ATOM 487 O O . ASN A 1 64 ? -1.146 23.828 20.797 1 98.5 64 ASN A O 1
ATOM 491 N N . GLY A 1 65 ? -0.648 21.797 20.062 1 98.06 65 GLY A N 1
ATOM 492 C CA . GLY A 1 65 ? -2.01 21.297 20.203 1 98.06 65 GLY A CA 1
ATOM 493 C C . GLY A 1 65 ? -2.441 21.109 21.641 1 98.06 65 GLY A C 1
ATOM 494 O O . GLY A 1 65 ? -1.861 21.703 22.547 1 98.06 65 GLY A O 1
ATOM 495 N N . SER A 1 66 ? -3.404 20.25 21.875 1 97.69 66 SER A N 1
ATOM 496 C CA . SER A 1 66 ? -4.074 20.125 23.156 1 97.69 66 SER A CA 1
ATOM 497 C C . SER A 1 66 ? -3.18 19.438 24.188 1 97.69 66 SER A C 1
ATOM 499 O O . SER A 1 66 ? -3.412 19.547 25.391 1 97.69 66 SER A O 1
ATOM 501 N N . GLY A 1 67 ? -2.135 18.688 23.656 1 98.12 67 GLY A N 1
ATOM 502 C CA . GLY A 1 67 ? -1.406 17.797 24.547 1 98.12 67 GLY A CA 1
ATOM 503 C C . GLY A 1 67 ? -2.164 16.516 24.844 1 98.12 67 GLY A C 1
ATOM 504 O O . GLY A 1 67 ? -3.24 16.281 24.297 1 98.12 67 GLY A O 1
ATOM 505 N N . ILE A 1 68 ? -1.519 15.68 25.656 1 97.75 68 ILE A N 1
ATOM 506 C CA . ILE A 1 68 ? -2.08 14.383 26.016 1 97.75 68 ILE A CA 1
ATOM 507 C C . ILE A 1 68 ? -2.338 14.32 27.516 1 97.75 68 ILE A C 1
ATOM 509 O O . ILE A 1 68 ? -1.42 14.508 28.312 1 97.75 68 ILE A O 1
ATOM 513 N N . PRO A 1 69 ? -3.555 14.117 27.922 1 96.94 69 PRO A N 1
ATOM 514 C CA . PRO A 1 69 ? -3.836 14.023 29.359 1 96.94 69 PRO A CA 1
ATOM 515 C C . PRO A 1 69 ? -3.195 12.797 30 1 96.94 69 PRO A C 1
ATOM 517 O O . PRO A 1 69 ? -2.963 11.789 29.328 1 96.94 69 PRO A O 1
ATOM 520 N N . GLU A 1 70 ? -3.012 12.867 31.25 1 96.12 70 GLU A N 1
ATOM 521 C CA . GLU A 1 70 ? -2.309 11.828 32 1 96.12 70 GLU A CA 1
ATOM 522 C C . GLU A 1 70 ? -3.008 10.484 31.875 1 96.12 70 GLU A C 1
ATOM 524 O O . GLU A 1 70 ? -2.352 9.438 31.797 1 96.12 70 GLU A O 1
ATOM 529 N N . GLU A 1 71 ? -4.281 10.422 31.859 1 95.88 71 GLU A N 1
ATOM 530 C CA . GLU A 1 71 ? -5.055 9.18 31.781 1 95.88 71 GLU A CA 1
ATOM 531 C C . GLU A 1 71 ? -4.773 8.438 30.484 1 95.88 71 GLU A C 1
ATOM 533 O O . GLU A 1 71 ? -5.062 7.238 30.375 1 95.88 71 GLU A O 1
ATOM 538 N N . ASP A 1 72 ? -4.172 9.148 29.469 1 96.88 72 ASP A N 1
ATOM 539 C CA . ASP A 1 72 ? -3.955 8.555 28.156 1 96.88 72 ASP A CA 1
ATOM 540 C C . ASP A 1 72 ? -2.49 8.172 27.969 1 96.88 72 ASP A C 1
ATOM 542 O O . ASP A 1 72 ? -2.125 7.586 26.953 1 96.88 72 ASP A O 1
ATOM 546 N N . TYR A 1 73 ? -1.636 8.406 28.922 1 97.44 73 TYR A N 1
ATOM 547 C CA . TYR A 1 73 ? -0.202 8.18 28.766 1 97.44 73 TYR A CA 1
ATOM 548 C C . TYR A 1 73 ? 0.086 6.723 28.422 1 97.44 73 TYR A C 1
ATOM 550 O O . TYR A 1 73 ? 0.834 6.441 27.484 1 97.44 73 TYR A O 1
ATOM 558 N N . ASP A 1 74 ? -0.604 5.836 29.062 1 96.69 74 ASP A N 1
ATOM 559 C CA . ASP A 1 74 ? -0.275 4.418 28.938 1 96.69 74 ASP A CA 1
ATOM 560 C C . ASP A 1 74 ? -0.874 3.824 27.672 1 96.69 74 ASP A C 1
ATOM 562 O O . ASP A 1 74 ? -0.507 2.721 27.266 1 96.69 74 ASP A O 1
ATOM 566 N N . SER A 1 75 ? -1.743 4.578 27 1 96.62 75 SER A N 1
ATOM 567 C CA . SER A 1 75 ? -2.436 4.02 25.844 1 96.62 75 SER A CA 1
ATOM 568 C C . SER A 1 75 ? -2.039 4.738 24.547 1 96.62 75 SER A C 1
ATOM 570 O O . SER A 1 75 ? -2.438 4.332 23.453 1 96.62 75 SER A O 1
ATOM 572 N N . VAL A 1 76 ? -1.217 5.703 24.625 1 96.75 76 VAL A N 1
ATOM 573 C CA . VAL A 1 76 ? -0.983 6.633 23.531 1 96.75 76 VAL A CA 1
ATOM 574 C C . VAL A 1 76 ? -0.358 5.887 22.344 1 96.75 76 VAL A C 1
ATOM 576 O O . VAL A 1 76 ? -0.63 6.207 21.188 1 96.75 76 VAL A O 1
ATOM 579 N N . ALA A 1 77 ? 0.436 4.824 22.641 1 97.62 77 ALA A N 1
ATOM 580 C CA . ALA A 1 77 ? 1.135 4.117 21.578 1 97.62 77 ALA A CA 1
ATOM 581 C C . ALA A 1 77 ? 0.767 2.637 21.562 1 97.62 77 ALA A C 1
ATOM 583 O O . ALA A 1 77 ? 1.528 1.805 21.062 1 97.62 77 ALA A O 1
ATOM 584 N N . LEU A 1 78 ? -0.368 2.293 22.219 1 96.5 78 LEU A N 1
ATOM 585 C CA . LEU A 1 78 ? -0.846 0.918 22.109 1 96.5 78 LEU A CA 1
ATOM 586 C C . LEU A 1 78 ? -1.576 0.693 20.797 1 96.5 78 LEU A C 1
ATOM 588 O O . LEU A 1 78 ? -2.312 1.565 20.328 1 96.5 78 LEU A O 1
ATOM 592 N N . LYS A 1 79 ? -1.372 -0.464 20.266 1 94.88 79 LYS A N 1
ATOM 593 C CA . LYS A 1 79 ? -1.964 -0.776 18.969 1 94.88 79 LYS A CA 1
ATOM 594 C C . LYS A 1 79 ? -3.486 -0.822 19.062 1 94.88 79 LYS A C 1
ATOM 596 O O . LYS A 1 79 ? -4.043 -1.38 20.016 1 94.88 79 LYS A O 1
ATOM 601 N N . HIS A 1 80 ? -4.199 -0.185 18.141 1 94.62 80 HIS A N 1
ATOM 602 C CA . HIS A 1 80 ? -5.648 -0.153 17.984 1 94.62 80 HIS A CA 1
ATOM 603 C C . HIS A 1 80 ? -6.312 0.617 19.109 1 94.62 80 HIS A C 1
ATOM 605 O O . HIS A 1 80 ? -7.387 0.239 19.578 1 94.62 80 HIS A O 1
ATOM 611 N N . HIS A 1 81 ? -5.605 1.551 19.656 1 94.5 81 HIS A N 1
ATOM 612 C CA . HIS A 1 81 ? -6.145 2.535 20.578 1 94.5 81 HIS A CA 1
ATOM 613 C C . HIS A 1 81 ? -6.211 3.918 19.938 1 94.5 81 HIS A C 1
ATOM 615 O O . HIS A 1 81 ? -5.242 4.371 19.328 1 94.5 81 HIS A O 1
ATOM 621 N N . THR A 1 82 ? -7.316 4.473 19.969 1 91.75 82 THR A N 1
ATOM 622 C CA . THR A 1 82 ? -7.473 5.789 19.359 1 91.75 82 THR A CA 1
ATOM 623 C C . THR A 1 82 ? -8.594 6.566 20.047 1 91.75 82 THR A C 1
ATOM 625 O O . THR A 1 82 ? -9.445 5.98 20.703 1 91.75 82 THR A O 1
ATOM 628 N N . SER A 1 83 ? -8.484 7.84 20.031 1 90.31 83 SER A N 1
ATOM 629 C CA . SER A 1 83 ? -9.562 8.711 20.484 1 90.31 83 SER A CA 1
ATOM 630 C C . SER A 1 83 ? -10.453 9.148 19.328 1 90.31 83 SER A C 1
ATOM 632 O O . SER A 1 83 ? -11.367 9.953 19.516 1 90.31 83 SER A O 1
ATOM 634 N N . LYS A 1 84 ? -10.141 8.633 18.156 1 88.56 84 LYS A N 1
ATOM 635 C CA . LYS A 1 84 ? -10.711 9.188 16.922 1 88.56 84 LYS A CA 1
ATOM 636 C C . LYS A 1 84 ? -11.797 8.281 16.359 1 88.56 84 LYS A C 1
ATOM 638 O O . LYS A 1 84 ? -12.602 8.711 15.531 1 88.56 84 LYS A O 1
ATOM 643 N N . LEU A 1 85 ? -11.844 7.004 16.734 1 86.69 85 LEU A N 1
ATOM 644 C CA . LEU A 1 85 ? -12.781 6.016 16.219 1 86.69 85 LEU A CA 1
ATOM 645 C C . LEU A 1 85 ? -13.148 4.996 17.297 1 86.69 85 LEU A C 1
ATOM 647 O O . LEU A 1 85 ? -12.273 4.477 17.984 1 86.69 85 LEU A O 1
ATOM 651 N N . GLU A 1 86 ? -14.414 4.754 17.406 1 83 86 GLU A N 1
ATOM 652 C CA . GLU A 1 86 ? -14.82 3.75 18.391 1 83 86 GLU A CA 1
ATOM 653 C C . GLU A 1 86 ? -15.266 2.461 17.703 1 83 86 GLU A C 1
ATOM 655 O O . GLU A 1 86 ? -14.875 1.367 18.109 1 83 86 GLU A O 1
ATOM 660 N N . THR A 1 87 ? -16.078 2.674 16.656 1 87.81 87 THR A N 1
ATOM 661 C CA . THR A 1 87 ? -16.562 1.52 15.898 1 87.81 87 THR A CA 1
ATOM 662 C C . THR A 1 87 ? -16.281 1.696 14.406 1 87.81 87 THR A C 1
ATOM 664 O O . THR A 1 87 ? -16.094 2.818 13.93 1 87.81 87 THR A O 1
ATOM 667 N N . PHE A 1 88 ? -16.312 0.597 13.742 1 88.5 88 PHE A N 1
ATOM 668 C CA . PHE A 1 88 ? -16.062 0.608 12.305 1 88.5 88 PHE A CA 1
ATOM 669 C C . PHE A 1 88 ? -17.078 1.477 11.586 1 88.5 88 PHE A C 1
ATOM 671 O O . PHE A 1 88 ? -16.75 2.15 10.609 1 88.5 88 PHE A O 1
ATOM 678 N N . GLU A 1 89 ? -18.234 1.469 12.016 1 85.88 89 GLU A N 1
ATOM 679 C CA . GLU A 1 89 ? -19.312 2.227 11.398 1 85.88 89 GLU A CA 1
ATOM 680 C C . GLU A 1 89 ? -19.031 3.725 11.422 1 85.88 89 GLU A C 1
ATOM 682 O O . GLU A 1 89 ? -19.5 4.465 10.555 1 85.88 89 GLU A O 1
ATOM 687 N N . ASP A 1 90 ? -18.172 4.125 12.344 1 86.19 90 ASP A N 1
ATOM 688 C CA . ASP A 1 90 ? -17.828 5.535 12.477 1 86.19 90 ASP A CA 1
ATOM 689 C C . ASP A 1 90 ? -16.922 5.988 11.336 1 86.19 90 ASP A C 1
ATOM 691 O O . ASP A 1 90 ? -16.734 7.188 11.133 1 86.19 90 ASP A O 1
ATOM 695 N N . LEU A 1 91 ? -16.438 5.074 10.57 1 86.31 91 LEU A N 1
ATOM 696 C CA . LEU A 1 91 ? -15.508 5.383 9.484 1 86.31 91 LEU A CA 1
ATOM 697 C C . LEU A 1 91 ? -16.172 6.262 8.43 1 86.31 91 LEU A C 1
ATOM 699 O O . LEU A 1 91 ? -15.508 7.105 7.82 1 86.31 91 LEU A O 1
ATOM 703 N N . SER A 1 92 ? -17.469 6.062 8.297 1 84.75 92 SER A N 1
ATOM 704 C CA . SER A 1 92 ? -18.203 6.789 7.262 1 84.75 92 SER A CA 1
ATOM 705 C C . SER A 1 92 ? -18.344 8.258 7.625 1 84.75 92 SER A C 1
ATOM 707 O O . SER A 1 92 ? -18.641 9.094 6.766 1 84.75 92 SER A O 1
ATOM 709 N N . ILE A 1 93 ? -18.062 8.578 8.898 1 85.56 93 ILE A N 1
ATOM 710 C CA . ILE A 1 93 ? -18.312 9.961 9.312 1 85.56 93 ILE A CA 1
ATOM 711 C C . ILE A 1 93 ? -17.031 10.555 9.906 1 85.56 93 ILE A C 1
ATOM 713 O O . ILE A 1 93 ? -17.047 11.672 10.438 1 85.56 93 ILE A O 1
ATOM 717 N N . VAL A 1 94 ? -16.016 9.852 9.82 1 86.94 94 VAL A N 1
ATOM 718 C CA . VAL A 1 94 ? -14.766 10.305 10.438 1 86.94 94 VAL A CA 1
ATOM 719 C C . VAL A 1 94 ? -14.258 11.555 9.719 1 86.94 94 VAL A C 1
ATOM 721 O O . VAL A 1 94 ? -14.258 11.617 8.492 1 86.94 94 VAL A O 1
ATOM 724 N N . ARG A 1 95 ? -13.828 12.531 10.508 1 87.38 95 ARG A N 1
ATOM 725 C CA . ARG A 1 95 ? -13.352 13.789 9.945 1 87.38 95 ARG A CA 1
ATOM 726 C C . ARG A 1 95 ? -11.891 14.031 10.305 1 87.38 95 ARG A C 1
ATOM 728 O O . ARG A 1 95 ? -11.242 14.906 9.727 1 87.38 95 ARG A O 1
ATOM 735 N N . THR A 1 96 ? -11.375 13.195 11.227 1 92 96 THR A N 1
ATOM 736 C CA .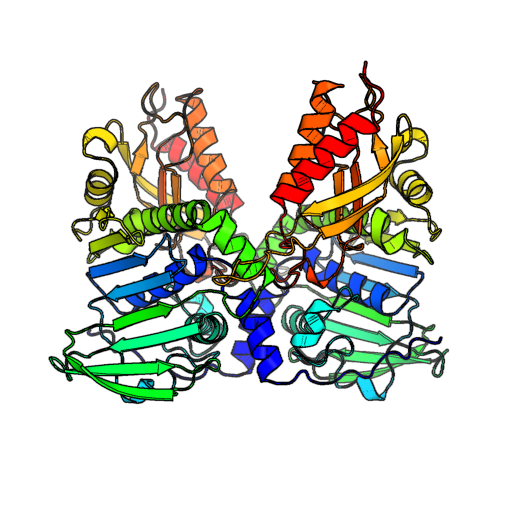 THR A 1 96 ? -9.969 13.297 11.594 1 92 96 THR A CA 1
ATOM 737 C C . THR A 1 96 ? -9.078 12.641 10.539 1 92 96 THR A C 1
ATOM 739 O O . THR A 1 96 ? -9.547 11.797 9.773 1 92 96 THR A O 1
ATOM 742 N N . PHE A 1 97 ? -7.844 13.094 10.477 1 93.75 97 PHE A N 1
ATOM 743 C CA . PHE A 1 97 ? -6.895 12.461 9.57 1 93.75 97 PHE A CA 1
ATOM 744 C C . PHE A 1 97 ? -6.582 11.031 10.016 1 93.75 97 PHE A C 1
ATOM 746 O O . PHE A 1 97 ? -6.629 10.102 9.211 1 93.75 97 PHE A O 1
ATOM 753 N N . GLY A 1 98 ? -6.266 10.875 11.266 1 91.44 98 GLY A N 1
ATOM 754 C CA . GLY A 1 98 ? -6.027 9.555 11.828 1 91.44 98 GLY A CA 1
ATOM 755 C C . GLY A 1 98 ? -7.285 8.898 12.359 1 91.44 98 GLY A C 1
ATOM 756 O O . GLY A 1 98 ? -8.219 9.578 12.773 1 91.44 98 GLY A O 1
ATOM 757 N N . PHE A 1 99 ? -7.254 7.469 12.406 1 91.5 99 PHE A N 1
ATOM 758 C CA . PHE A 1 99 ? -8.445 6.832 12.969 1 91.5 99 PHE A CA 1
ATOM 759 C C . PHE A 1 99 ? -8.164 5.375 13.312 1 91.5 99 PHE A C 1
ATOM 761 O O . PHE A 1 99 ? -8.961 4.734 14 1 91.5 99 PHE A O 1
ATOM 768 N N . ARG A 1 100 ? -7.016 4.828 12.938 1 92.5 100 ARG A N 1
ATOM 769 C CA . ARG A 1 100 ? -6.805 3.393 13.07 1 92.5 100 ARG A CA 1
ATOM 770 C C . ARG A 1 100 ? -6.07 3.068 14.367 1 92.5 100 ARG A C 1
ATOM 772 O O . ARG A 1 100 ? -6.051 1.916 14.805 1 92.5 100 ARG A O 1
ATOM 779 N N . GLY A 1 101 ? -5.344 4 14.93 1 94.25 101 GLY A N 1
ATOM 780 C CA . GLY A 1 101 ? -4.562 3.764 16.125 1 94.25 101 GLY A CA 1
ATOM 781 C C . GLY A 1 101 ? -3.393 2.826 15.906 1 94.25 101 GLY A C 1
ATOM 782 O O . GLY A 1 101 ? -3.107 1.967 16.75 1 94.25 101 GLY A O 1
ATOM 783 N N . GLU A 1 102 ? -2.709 2.977 14.797 1 94.75 102 GLU A N 1
ATOM 784 C CA . GLU A 1 102 ? -1.654 2.027 14.461 1 94.75 102 GLU A CA 1
ATOM 785 C C . GLU A 1 102 ? -0.309 2.73 14.297 1 94.75 102 GLU A C 1
ATOM 787 O O . GLU A 1 102 ? 0.744 2.121 14.5 1 94.75 102 GLU A O 1
ATOM 792 N N . ALA A 1 103 ? -0.317 4.023 14 1 95.69 103 ALA A N 1
ATOM 793 C CA . ALA A 1 103 ? 0.898 4.676 13.516 1 95.69 103 ALA A CA 1
ATOM 794 C C . ALA A 1 103 ? 1.94 4.781 14.625 1 95.69 103 ALA A C 1
ATOM 796 O O . ALA A 1 103 ? 3.076 4.328 14.461 1 95.69 103 ALA A O 1
ATOM 797 N N . LEU A 1 104 ? 1.581 5.336 15.828 1 97.69 104 LEU A N 1
ATOM 798 C CA . LEU A 1 104 ? 2.549 5.543 16.891 1 97.69 104 LEU A CA 1
ATOM 799 C C . LEU A 1 104 ? 3.084 4.211 17.406 1 97.69 104 LEU A C 1
ATOM 801 O O . LEU A 1 104 ? 4.285 4.078 17.656 1 97.69 104 LEU A O 1
ATOM 805 N N . SER A 1 105 ? 2.172 3.27 17.578 1 97.69 105 SER A N 1
ATOM 806 C CA . SER A 1 105 ? 2.59 1.935 17.984 1 97.69 105 SER A CA 1
ATOM 807 C C . SER A 1 105 ? 3.602 1.341 17.016 1 97.69 105 SER A C 1
ATOM 809 O O . SER A 1 105 ? 4.602 0.755 17.422 1 97.69 105 SER A O 1
ATOM 811 N N . SER A 1 106 ? 3.344 1.441 15.742 1 98 106 SER A N 1
ATOM 812 C CA . SER A 1 106 ? 4.242 0.917 14.719 1 98 106 SER A CA 1
ATOM 813 C C . SER A 1 106 ? 5.598 1.615 14.758 1 98 106 SER A C 1
ATOM 815 O O . SER A 1 106 ? 6.641 0.969 14.625 1 98 106 SER A O 1
ATOM 817 N N . LEU A 1 107 ? 5.562 2.916 14.969 1 98.5 107 LEU A N 1
ATOM 818 C CA . LEU A 1 107 ? 6.812 3.666 15.031 1 98.5 107 LEU A CA 1
ATOM 819 C C . LEU A 1 107 ? 7.656 3.205 16.219 1 98.5 107 LEU A C 1
ATOM 821 O O . LEU A 1 107 ? 8.883 3.15 16.125 1 98.5 107 LEU A O 1
ATOM 825 N N . CYS A 1 108 ? 7.023 2.848 17.344 1 98.5 108 CYS A N 1
ATOM 826 C CA . CYS A 1 108 ? 7.746 2.309 18.484 1 98.5 108 CYS A CA 1
ATOM 827 C C . CYS A 1 108 ? 8.531 1.06 18.094 1 98.5 108 CYS A C 1
ATOM 829 O O . CYS A 1 108 ? 9.656 0.86 18.562 1 98.5 108 CYS A O 1
ATOM 831 N N . ALA A 1 109 ? 7.934 0.265 17.266 1 97.88 109 ALA A N 1
ATOM 832 C CA . ALA A 1 109 ? 8.539 -1.005 16.875 1 97.88 109 ALA A CA 1
ATOM 833 C C . ALA A 1 109 ? 9.594 -0.797 15.789 1 97.88 109 ALA A C 1
ATOM 835 O O . ALA A 1 109 ? 10.43 -1.674 15.547 1 97.88 109 ALA A O 1
ATOM 836 N N . LEU A 1 110 ? 9.617 0.337 15.117 1 97.94 110 LEU A N 1
ATOM 837 C CA . LEU A 1 110 ? 10.391 0.483 13.891 1 97.94 110 LEU A CA 1
ATOM 838 C C . LEU A 1 110 ? 11.578 1.417 14.109 1 97.94 110 LEU A C 1
ATOM 840 O O . LEU A 1 110 ? 12.328 1.704 13.172 1 97.94 110 LEU A O 1
ATOM 844 N N . CYS A 1 111 ? 11.75 1.91 15.266 1 98.25 111 CYS A N 1
ATOM 845 C CA . CYS A 1 111 ? 12.867 2.807 15.531 1 98.25 111 CYS A CA 1
ATOM 846 C C . CYS A 1 111 ? 13.648 2.359 16.766 1 98.25 111 CYS A C 1
ATOM 848 O O . CYS A 1 111 ? 13.234 1.436 17.453 1 98.25 111 CYS A O 1
ATOM 850 N N . GLU A 1 112 ? 14.773 2.936 16.953 1 98.06 112 GLU A N 1
ATOM 851 C CA . GLU A 1 112 ? 15.594 2.633 18.125 1 98.06 112 GLU A CA 1
ATOM 852 C C . GLU A 1 112 ? 14.961 3.182 19.406 1 98.06 112 GLU A C 1
ATOM 854 O O . GLU A 1 112 ? 14.938 2.506 20.438 1 98.06 112 GLU A O 1
ATOM 859 N N . GLN A 1 113 ? 14.516 4.371 19.281 1 98.12 113 GLN A N 1
ATOM 860 C CA . GLN A 1 113 ? 13.922 5.039 20.438 1 98.12 113 GLN A CA 1
ATOM 861 C C . GLN A 1 113 ? 12.812 6 20 1 98.12 113 GLN A C 1
ATOM 863 O O . GLN A 1 113 ? 12.961 6.73 19.031 1 98.12 113 GLN A O 1
ATOM 868 N N . LEU A 1 114 ? 11.703 5.969 20.734 1 98.75 114 LEU A N 1
ATOM 869 C CA . LEU A 1 114 ? 10.609 6.922 20.547 1 98.75 114 LEU A CA 1
ATOM 870 C C . LEU A 1 114 ? 10.242 7.582 21.875 1 98.75 114 LEU A C 1
ATOM 872 O O . LEU A 1 114 ? 10.062 6.898 22.875 1 98.75 114 LEU A O 1
ATOM 876 N N . THR A 1 115 ? 10.219 8.891 21.875 1 98.81 115 THR A N 1
ATOM 877 C CA . THR A 1 115 ? 9.836 9.648 23.062 1 98.81 115 THR A CA 1
ATOM 878 C C . THR A 1 115 ? 8.664 10.57 22.75 1 98.81 115 THR A C 1
ATOM 880 O O . THR A 1 115 ? 8.617 11.188 21.688 1 98.81 115 THR A O 1
ATOM 883 N N . VAL A 1 116 ? 7.77 10.633 23.688 1 98.81 116 VAL A N 1
ATOM 884 C CA . VAL A 1 116 ? 6.645 11.555 23.625 1 98.81 116 VAL A CA 1
ATOM 885 C C . VAL A 1 116 ? 6.703 12.531 24.797 1 98.81 116 VAL A C 1
ATOM 887 O O . VAL A 1 116 ? 6.566 12.125 25.953 1 98.81 116 VAL A O 1
ATOM 890 N N . ALA A 1 117 ? 6.988 13.789 24.562 1 98.81 117 ALA A N 1
ATOM 891 C CA . ALA A 1 117 ? 6.887 14.836 25.578 1 98.81 117 ALA A CA 1
ATOM 892 C C . ALA A 1 117 ? 5.613 15.656 25.391 1 98.81 117 ALA A C 1
ATOM 894 O O . ALA A 1 117 ? 5.316 16.094 24.266 1 98.81 117 ALA A O 1
ATOM 895 N N . THR A 1 118 ? 4.852 15.875 26.406 1 98.75 118 THR A N 1
ATOM 896 C CA . THR A 1 118 ? 3.555 16.516 26.234 1 98.75 118 THR A CA 1
ATOM 897 C C . THR A 1 118 ? 3.16 17.297 27.484 1 98.75 118 THR A C 1
ATOM 899 O O . THR A 1 118 ? 3.619 16.984 28.578 1 98.75 118 THR A O 1
ATOM 902 N N . ALA A 1 119 ? 2.438 18.297 27.297 1 98.56 119 ALA A N 1
ATOM 903 C CA . ALA A 1 119 ? 1.808 19.094 28.344 1 98.56 119 ALA A CA 1
ATOM 904 C C . ALA A 1 119 ? 0.427 19.578 27.906 1 98.56 119 ALA A C 1
ATOM 906 O O . ALA A 1 119 ? 0.221 19.922 26.75 1 98.56 119 ALA A O 1
ATOM 907 N N . THR A 1 120 ? -0.516 19.531 28.812 1 98.06 120 THR A N 1
ATOM 908 C CA . THR A 1 120 ? -1.849 20.078 28.578 1 98.06 120 THR A CA 1
ATOM 909 C C . THR A 1 120 ? -1.973 21.469 29.172 1 98.06 120 THR A C 1
ATOM 911 O O . THR A 1 120 ? -1.046 21.969 29.828 1 98.06 120 THR A O 1
ATOM 914 N N . LYS A 1 121 ? -3.102 22.109 28.875 1 97.44 121 LYS A N 1
ATOM 915 C CA . LYS A 1 121 ? -3.375 23.422 29.438 1 97.44 121 LYS A CA 1
ATOM 916 C C . LYS A 1 121 ? -3.307 23.391 30.953 1 97.44 121 LYS A C 1
ATOM 918 O O . LYS A 1 121 ? -2.883 24.375 31.578 1 97.44 121 LYS A O 1
ATOM 923 N N . GLU A 1 122 ? -3.639 22.266 31.531 1 96.06 122 GLU A N 1
ATOM 924 C CA . GLU A 1 122 ? -3.719 22.109 32.969 1 96.06 122 GLU A CA 1
ATOM 925 C C . GLU A 1 122 ? -2.338 21.875 33.594 1 96.06 122 GLU A C 1
ATOM 927 O O . GLU A 1 122 ? -2.113 22.172 34.75 1 96.06 122 GLU A O 1
ATOM 932 N N . THR A 1 123 ? -1.445 21.422 32.812 1 95.75 123 THR A N 1
ATOM 933 C CA . THR A 1 123 ? -0.187 20.969 33.406 1 95.75 123 THR A CA 1
ATOM 934 C C . THR A 1 123 ? 0.928 21.969 33.094 1 95.75 123 THR A C 1
ATOM 936 O O . THR A 1 123 ? 1.969 21.953 33.781 1 95.75 123 THR A O 1
ATOM 939 N N . VAL A 1 124 ? 0.721 22.797 32.094 1 95.25 124 VAL A N 1
ATOM 940 C CA . VAL A 1 124 ? 1.745 23.781 31.781 1 95.25 124 VAL A CA 1
ATOM 941 C C . VAL A 1 124 ? 2.074 24.609 33.031 1 95.25 124 VAL A C 1
ATOM 943 O O . VAL A 1 124 ? 1.201 24.875 33.844 1 95.25 124 VAL A O 1
ATOM 946 N N . PRO A 1 125 ? 3.336 25.016 33.219 1 95.44 125 PRO A N 1
ATOM 947 C CA . PRO A 1 125 ? 4.434 24.953 32.25 1 95.44 125 PRO A CA 1
ATOM 948 C C . PRO A 1 125 ? 5.215 23.641 32.312 1 95.44 125 PRO A C 1
ATOM 950 O O . PRO A 1 125 ? 6.281 23.516 31.703 1 95.44 125 PRO A O 1
ATOM 953 N N . MET A 1 126 ? 4.73 22.688 33.156 1 95.81 126 MET A N 1
ATOM 954 C CA . MET A 1 126 ? 5.383 21.391 33.281 1 95.81 126 MET A CA 1
ATOM 955 C C . MET A 1 126 ? 4.629 20.344 32.469 1 95.81 126 MET A C 1
ATOM 957 O O . MET A 1 126 ? 3.404 20.391 32.344 1 95.81 126 MET A O 1
ATOM 961 N N . GLY A 1 127 ? 5.395 19.516 31.859 1 97.19 127 GLY A N 1
ATOM 962 C CA . GLY A 1 127 ? 4.852 18.344 31.172 1 97.19 127 GLY A CA 1
ATOM 963 C C . GLY A 1 127 ? 5.594 17.062 31.5 1 97.19 127 GLY A C 1
ATOM 964 O O . GLY A 1 127 ? 6.223 16.953 32.562 1 97.19 127 GLY A O 1
ATOM 965 N N . VAL A 1 128 ? 5.363 16.062 30.766 1 98.38 128 VAL A N 1
ATOM 966 C CA . VAL A 1 128 ? 6 14.773 30.984 1 98.38 128 VAL A CA 1
ATOM 967 C C . VAL A 1 128 ? 6.715 14.328 29.703 1 98.38 128 VAL A C 1
ATOM 969 O O . VAL A 1 128 ? 6.309 14.703 28.594 1 98.38 128 VAL A O 1
ATOM 972 N N . SER A 1 129 ? 7.758 13.648 29.875 1 98.62 129 SER A N 1
ATOM 973 C CA . SER A 1 129 ? 8.43 12.922 28.797 1 98.62 129 SER A CA 1
ATOM 974 C C . SER A 1 129 ? 8.289 11.414 28.984 1 98.62 129 SER A C 1
ATOM 976 O O . SER A 1 129 ? 8.68 10.867 30.016 1 98.62 129 SER A O 1
ATOM 978 N N . LEU A 1 130 ? 7.668 10.766 28.031 1 98.75 130 LEU A N 1
ATOM 979 C CA . LEU A 1 130 ? 7.453 9.32 28.047 1 98.75 130 LEU A CA 1
ATOM 980 C C . LEU A 1 130 ? 8.422 8.625 27.094 1 98.75 130 LEU A C 1
ATOM 982 O O . LEU A 1 130 ? 8.414 8.891 25.891 1 98.75 130 LEU A O 1
ATOM 986 N N . GLU A 1 131 ? 9.242 7.812 27.609 1 98.69 131 GLU A N 1
ATOM 987 C CA . GLU A 1 131 ? 10.016 6.906 26.766 1 98.69 131 GLU A CA 1
ATOM 988 C C . GLU A 1 131 ? 9.219 5.637 26.469 1 98.69 131 GLU A C 1
ATOM 990 O O . GLU A 1 131 ? 8.805 4.922 27.375 1 98.69 131 GLU A O 1
ATOM 995 N N . MET A 1 132 ? 9.102 5.375 25.219 1 98.56 132 MET A N 1
ATOM 996 C CA . MET A 1 132 ? 8.219 4.281 24.828 1 98.56 132 MET A CA 1
ATOM 997 C C . MET A 1 132 ? 9.016 3.016 24.531 1 98.56 132 MET A C 1
ATOM 999 O O . MET A 1 132 ? 10.109 3.082 23.969 1 98.56 132 MET A O 1
ATOM 1003 N N . GLY A 1 133 ? 8.414 1.864 24.875 1 97.5 133 GLY A N 1
ATOM 1004 C CA . GLY A 1 133 ? 8.969 0.588 24.453 1 97.5 133 GLY A CA 1
ATOM 1005 C C . GLY A 1 133 ? 8.562 0.201 23.047 1 97.5 133 GLY A C 1
ATOM 1006 O O . GLY A 1 133 ? 7.645 0.79 22.469 1 97.5 133 GLY A O 1
ATOM 1007 N N . SER A 1 134 ? 9.203 -0.825 22.516 1 96.62 134 SER A N 1
ATOM 1008 C CA . SER A 1 134 ? 8.93 -1.259 21.156 1 96.62 134 SER A CA 1
ATOM 1009 C C . SER A 1 134 ? 7.496 -1.764 21 1 96.62 134 SER A C 1
ATOM 1011 O O . SER A 1 134 ? 6.949 -1.782 19.906 1 96.62 134 SER A O 1
ATOM 1013 N N . ASN A 1 135 ? 6.914 -2.127 22.109 1 95.5 135 ASN A N 1
ATOM 1014 C CA . ASN A 1 135 ? 5.551 -2.648 22.078 1 95.5 135 ASN A CA 1
ATOM 1015 C C . ASN A 1 135 ? 4.523 -1.553 22.359 1 95.5 135 ASN A C 1
ATOM 1017 O O . ASN A 1 135 ? 3.33 -1.832 22.484 1 95.5 135 ASN A O 1
ATOM 1021 N N . GLY A 1 136 ? 4.961 -0.359 22.547 1 96.56 136 GLY A N 1
ATOM 1022 C CA . GLY A 1 136 ? 4.059 0.767 22.703 1 96.56 136 GLY A CA 1
ATOM 1023 C C . GLY A 1 136 ? 3.799 1.109 24.172 1 96.56 136 GLY A C 1
ATOM 1024 O O . GLY A 1 136 ? 3.16 2.119 24.469 1 96.56 136 GLY A O 1
ATOM 1025 N N . HIS A 1 137 ? 4.312 0.277 25.062 1 97.19 137 HIS A N 1
ATOM 1026 C CA . HIS A 1 137 ? 4.156 0.582 26.484 1 97.19 137 HIS A CA 1
ATOM 1027 C C . HIS A 1 137 ? 5.18 1.62 26.938 1 97.19 137 HIS A C 1
ATOM 1029 O O . HIS A 1 137 ? 6.273 1.703 26.391 1 97.19 137 HIS A O 1
ATOM 1035 N N . VAL A 1 138 ? 4.855 2.312 28 1 98.12 138 VAL A N 1
ATOM 1036 C CA . VAL A 1 138 ? 5.762 3.311 28.547 1 98.12 138 VAL A CA 1
ATOM 1037 C C . VAL A 1 138 ? 6.887 2.617 29.312 1 98.12 138 VAL A C 1
ATOM 1039 O O . VAL A 1 138 ? 6.633 1.816 30.219 1 98.12 138 VAL A O 1
ATOM 1042 N N . LYS A 1 139 ? 8.023 2.881 28.969 1 97.81 139 LYS A N 1
ATOM 1043 C CA . LYS A 1 139 ? 9.195 2.326 29.641 1 97.81 139 LYS A CA 1
ATOM 1044 C C . LYS A 1 139 ? 9.609 3.189 30.844 1 97.81 139 LYS A C 1
ATOM 1046 O O . LYS A 1 139 ? 9.992 2.668 31.891 1 97.81 139 LYS A O 1
ATOM 1051 N N . SER A 1 140 ? 9.609 4.5 30.641 1 97.88 140 SER A N 1
ATOM 1052 C CA . SER A 1 140 ? 9.969 5.434 31.703 1 97.88 140 SER A CA 1
ATOM 1053 C C . SER A 1 140 ? 9.305 6.789 31.5 1 97.88 140 SER A C 1
ATOM 1055 O O . SER A 1 140 ? 8.891 7.121 30.391 1 97.88 140 SER A O 1
ATOM 1057 N N . ARG A 1 141 ? 9.125 7.484 32.625 1 97.31 141 ARG A N 1
ATOM 1058 C CA . ARG A 1 141 ? 8.5 8.805 32.625 1 97.31 141 ARG A CA 1
ATOM 1059 C C . ARG A 1 141 ? 9.352 9.805 33.406 1 97.31 141 ARG A C 1
ATOM 1061 O O . ARG A 1 141 ? 9.953 9.453 34.438 1 97.31 141 ARG A O 1
ATOM 1068 N N . SER A 1 142 ? 9.461 11.023 32.906 1 98.19 142 SER A N 1
ATOM 1069 C CA . SER A 1 142 ? 10.141 12.102 33.594 1 98.19 142 SER A CA 1
ATOM 1070 C C . SER A 1 142 ? 9.422 13.43 33.406 1 98.19 142 SER A C 1
ATOM 1072 O O . SER A 1 142 ? 8.727 13.625 32.406 1 98.19 142 SER A O 1
ATOM 1074 N N . THR A 1 143 ? 9.57 14.266 34.375 1 97.56 143 THR A N 1
ATOM 1075 C CA . THR A 1 143 ? 9 15.602 34.281 1 97.56 143 THR A CA 1
ATOM 1076 C C . THR A 1 143 ? 9.906 16.516 33.469 1 97.56 143 THR A C 1
ATOM 1078 O O . THR A 1 143 ? 11.125 16.5 33.625 1 97.56 143 THR A O 1
ATOM 1081 N N . VAL A 1 144 ? 9.242 17.328 32.594 1 97.75 144 VAL A N 1
ATOM 1082 C CA . VAL A 1 144 ? 10.016 18.25 31.781 1 97.75 144 VAL A CA 1
ATOM 1083 C C . VAL A 1 144 ? 9.281 19.578 31.672 1 97.75 144 VAL A C 1
ATOM 1085 O O . VAL A 1 144 ? 8.055 19.641 31.781 1 97.75 144 VAL A O 1
ATOM 1088 N N . ALA A 1 145 ? 10.047 20.656 31.578 1 97.06 145 ALA A N 1
ATOM 1089 C CA . ALA A 1 145 ? 9.445 21.938 31.219 1 97.06 145 ALA A CA 1
ATOM 1090 C C . ALA A 1 145 ? 8.992 21.938 29.766 1 97.06 145 ALA A C 1
ATOM 1092 O O . ALA A 1 145 ? 9.781 21.641 28.859 1 97.06 145 ALA A O 1
ATOM 1093 N N . LYS A 1 146 ? 7.754 22.234 29.578 1 96.12 146 LYS A N 1
ATOM 1094 C CA . LYS A 1 146 ? 7.191 22.172 28.234 1 96.12 146 LYS A CA 1
ATOM 1095 C C . LYS A 1 146 ? 5.961 23.062 28.109 1 96.12 146 LYS A C 1
ATOM 1097 O O . LYS A 1 146 ? 5.109 23.094 28.984 1 96.12 146 LYS A O 1
ATOM 1102 N N . PRO A 1 147 ? 5.91 23.891 27.047 1 97.62 147 PRO A N 1
ATOM 1103 C CA . PRO A 1 147 ? 4.625 24.531 26.75 1 97.62 147 PRO A CA 1
ATOM 1104 C C . PRO A 1 147 ? 3.553 23.547 26.312 1 97.62 147 PRO A C 1
ATOM 1106 O O . PRO A 1 147 ? 3.846 22.359 26.109 1 97.62 147 PRO A O 1
ATOM 1109 N N . LYS A 1 148 ? 2.322 24.016 26.25 1 98.56 148 LYS A N 1
ATOM 1110 C CA . LYS A 1 148 ? 1.216 23.156 25.828 1 98.56 148 LYS A CA 1
ATOM 1111 C C . LYS A 1 148 ? 1.487 22.531 24.469 1 98.56 148 LYS A C 1
ATOM 1113 O O . LYS A 1 148 ? 1.979 23.203 23.562 1 98.56 148 LYS A O 1
ATOM 1118 N N . GLY A 1 149 ? 1.169 21.266 24.328 1 98.69 149 GLY A N 1
ATOM 1119 C CA . GLY A 1 149 ? 1.359 20.578 23.062 1 98.69 149 GLY A CA 1
ATOM 1120 C C . GLY A 1 149 ? 2.113 19.266 23.203 1 98.69 149 GLY A C 1
ATOM 1121 O O . GLY A 1 149 ? 2.148 18.688 24.281 1 98.69 149 GLY A O 1
ATOM 1122 N N . THR A 1 150 ? 2.59 18.719 22.141 1 98.81 150 THR A N 1
ATOM 1123 C CA . THR A 1 150 ? 3.254 17.422 22.125 1 98.81 150 THR A CA 1
ATOM 1124 C C . THR A 1 150 ? 4.473 17.453 21.203 1 98.81 150 THR A C 1
ATOM 1126 O O . THR A 1 150 ? 4.453 18.094 20.156 1 98.81 150 THR A O 1
ATOM 1129 N N . THR A 1 151 ? 5.535 16.859 21.625 1 98.88 151 THR A N 1
ATOM 1130 C CA . THR A 1 151 ? 6.719 16.578 20.812 1 98.88 151 THR A CA 1
ATOM 1131 C C . THR A 1 151 ? 6.941 15.078 20.703 1 98.88 151 THR A C 1
ATOM 1133 O O . THR A 1 151 ? 7.047 14.375 21.703 1 98.88 151 THR A O 1
ATOM 1136 N N . VAL A 1 152 ? 6.918 14.578 19.547 1 98.94 152 VAL A N 1
ATOM 1137 C CA . VAL A 1 152 ? 7.297 13.188 19.297 1 98.94 152 VAL A CA 1
ATOM 1138 C C . VAL A 1 152 ? 8.672 13.141 18.625 1 98.94 152 VAL A C 1
ATOM 1140 O O . VAL A 1 152 ? 8.906 13.812 17.625 1 98.94 152 VAL A O 1
ATOM 1143 N N . THR A 1 153 ? 9.555 12.391 19.188 1 98.88 153 THR A N 1
ATOM 1144 C CA . THR A 1 153 ? 10.906 12.242 18.672 1 98.88 153 THR A CA 1
ATOM 1145 C C . THR A 1 153 ? 11.188 10.789 18.297 1 98.88 153 THR A C 1
ATOM 1147 O O . THR A 1 153 ? 11.008 9.891 19.125 1 98.88 153 THR A O 1
ATOM 1150 N N . ILE A 1 154 ? 11.57 10.594 17.141 1 98.75 154 ILE A N 1
ATOM 1151 C CA . ILE A 1 154 ? 11.977 9.281 16.641 1 98.75 154 ILE A CA 1
ATOM 1152 C C . ILE A 1 154 ? 13.484 9.266 16.391 1 98.75 154 ILE A C 1
ATOM 1154 O O . ILE A 1 154 ? 14.016 10.102 15.664 1 98.75 154 ILE A O 1
ATOM 1158 N N . ASN A 1 155 ? 14.141 8.336 16.984 1 98.69 155 ASN A N 1
ATOM 1159 C CA . ASN A 1 155 ? 15.562 8.148 16.734 1 98.69 155 ASN A CA 1
ATOM 1160 C C . ASN A 1 155 ? 15.836 6.879 15.945 1 98.69 155 ASN A C 1
ATOM 1162 O O . ASN A 1 155 ? 15.367 5.797 16.312 1 98.69 155 ASN A O 1
ATOM 1166 N N . SER A 1 156 ? 16.531 6.992 14.867 1 98.44 156 SER A N 1
ATOM 1167 C CA . SER A 1 156 ? 17.031 5.887 14.062 1 98.44 156 SER A CA 1
ATOM 1168 C C . SER A 1 156 ? 15.891 5.051 13.492 1 98.44 156 SER A C 1
ATOM 1170 O O . SER A 1 156 ? 15.828 3.84 13.711 1 98.44 156 SER A O 1
ATOM 1172 N N . LEU A 1 157 ? 15.109 5.688 12.719 1 98.56 157 LEU A N 1
ATOM 1173 C CA . LEU A 1 157 ? 13.977 5.051 12.062 1 98.56 157 LEU A CA 1
ATOM 1174 C C . LEU A 1 157 ? 14.43 3.838 11.258 1 98.56 157 LEU A C 1
ATOM 1176 O O . LEU A 1 157 ? 15.445 3.891 10.562 1 98.56 157 LEU A O 1
ATOM 1180 N N . PHE A 1 158 ? 13.766 2.652 11.375 1 97.56 158 PHE A N 1
ATOM 1181 C CA . PHE A 1 158 ? 13.914 1.384 10.672 1 97.56 158 PHE A CA 1
ATOM 1182 C C . PHE A 1 158 ? 15.133 0.625 11.172 1 97.56 158 PHE A C 1
ATOM 1184 O O . PHE A 1 158 ? 15.547 -0.371 10.57 1 97.56 158 PHE A O 1
ATOM 1191 N N . SER A 1 159 ? 15.734 1.02 12.289 1 97.12 159 SER A N 1
ATOM 1192 C CA . SER A 1 159 ? 16.938 0.392 12.82 1 97.12 159 SER A CA 1
ATOM 1193 C C . SER A 1 159 ? 16.719 -1.096 13.078 1 97.12 159 SER A C 1
ATOM 1195 O O . SER A 1 159 ? 17.641 -1.901 12.906 1 97.12 159 SER A O 1
ATOM 1197 N N . PRO A 1 160 ? 15.469 -1.565 13.414 1 94.5 160 PRO A N 1
ATOM 1198 C CA . PRO A 1 160 ? 15.281 -2.998 13.656 1 94.5 160 PRO A CA 1
ATOM 1199 C C . PRO A 1 160 ? 15.141 -3.797 12.359 1 94.5 160 PRO A C 1
ATOM 1201 O O . PRO A 1 160 ? 15.062 -5.027 12.391 1 94.5 160 PRO A O 1
ATOM 1204 N N . LEU A 1 161 ? 15.094 -3.211 11.25 1 93.38 161 LEU A N 1
ATOM 1205 C CA . LEU A 1 161 ? 14.93 -3.844 9.953 1 93.38 161 LEU A CA 1
ATOM 1206 C C . LEU A 1 161 ? 16.156 -3.607 9.07 1 93.38 161 LEU A C 1
ATOM 1208 O O . LEU A 1 161 ? 16.172 -2.676 8.266 1 93.38 161 LEU A O 1
ATOM 1212 N N . PRO A 1 162 ? 17.078 -4.512 9.062 1 89.81 162 PRO A N 1
ATOM 1213 C CA . PRO A 1 162 ? 18.391 -4.266 8.477 1 89.81 162 PRO A CA 1
ATOM 1214 C C . PRO A 1 162 ? 18.328 -3.877 7 1 89.81 162 PRO A C 1
ATOM 1216 O O . PRO A 1 162 ? 18.953 -2.898 6.582 1 89.81 162 PRO A O 1
ATOM 1219 N N . VAL A 1 163 ? 17.578 -4.578 6.203 1 89.25 163 VAL A N 1
ATOM 1220 C CA . VAL A 1 163 ? 17.516 -4.305 4.773 1 89.25 163 VAL A CA 1
ATOM 1221 C C . VAL A 1 163 ? 16.875 -2.939 4.531 1 89.25 163 VAL A C 1
ATOM 1223 O O . VAL A 1 163 ? 17.391 -2.135 3.75 1 89.25 163 VAL A O 1
ATOM 1226 N N . ARG A 1 164 ? 15.805 -2.658 5.203 1 93.12 164 ARG A N 1
ATOM 1227 C CA . ARG A 1 164 ? 15.094 -1.394 5.059 1 93.12 164 ARG A CA 1
ATOM 1228 C C . ARG A 1 164 ? 15.945 -0.225 5.543 1 93.12 164 ARG A C 1
ATOM 1230 O O . ARG A 1 164 ? 15.938 0.849 4.941 1 93.12 164 ARG A O 1
ATOM 1237 N N . ARG A 1 165 ? 16.625 -0.418 6.645 1 94.94 165 ARG A N 1
ATOM 1238 C CA . ARG A 1 165 ? 17.5 0.62 7.188 1 94.94 165 ARG A CA 1
ATOM 1239 C C . ARG A 1 165 ? 18.625 0.966 6.215 1 94.94 165 ARG A C 1
ATOM 1241 O O . ARG A 1 165 ? 18.906 2.143 5.98 1 94.94 165 ARG A O 1
ATOM 1248 N N . LYS A 1 166 ? 19.188 -0.053 5.625 1 91.5 166 LYS A N 1
ATOM 1249 C CA . LYS A 1 166 ? 20.266 0.174 4.668 1 91.5 166 LYS A CA 1
ATOM 1250 C C . LYS A 1 166 ? 19.75 0.915 3.436 1 91.5 166 LYS A C 1
ATOM 1252 O O . LYS A 1 166 ? 20.422 1.815 2.926 1 91.5 166 LYS A O 1
ATOM 1257 N N . GLU A 1 167 ? 18.562 0.496 3.006 1 91.12 167 GLU A N 1
ATOM 1258 C CA . GLU A 1 167 ? 17.969 1.192 1.876 1 91.12 167 GLU A CA 1
ATOM 1259 C C . GLU A 1 167 ? 17.703 2.66 2.203 1 91.12 167 GLU A C 1
ATOM 1261 O O . GLU A 1 167 ? 17.953 3.539 1.373 1 91.12 167 GLU A O 1
ATOM 1266 N N . PHE A 1 168 ? 17.281 2.943 3.418 1 95.75 168 PHE A N 1
ATOM 1267 C CA . PHE A 1 168 ? 17.016 4.309 3.855 1 95.75 168 PHE A CA 1
ATOM 1268 C C . PHE A 1 168 ? 18.312 5.109 3.949 1 95.75 168 PHE A C 1
ATOM 1270 O O . PHE A 1 168 ? 18.375 6.262 3.521 1 95.75 168 PHE A O 1
ATOM 1277 N N . GLU A 1 169 ? 19.297 4.496 4.383 1 95.12 169 GLU A N 1
ATOM 1278 C CA . GLU A 1 169 ? 20.594 5.145 4.504 1 95.12 169 GLU A CA 1
ATOM 1279 C C . GLU A 1 169 ? 21.125 5.566 3.135 1 95.12 169 GLU A C 1
ATOM 1281 O O . GLU A 1 169 ? 21.609 6.688 2.973 1 95.12 169 GLU A O 1
ATOM 1286 N N . ARG A 1 170 ? 20.938 4.762 2.201 1 91.5 170 ARG A N 1
ATOM 1287 C CA . ARG A 1 170 ? 21.453 5.008 0.86 1 91.5 170 ARG A CA 1
ATOM 1288 C C . ARG A 1 170 ? 20.656 6.09 0.15 1 91.5 170 ARG A C 1
ATOM 1290 O O . ARG A 1 170 ? 21.188 6.844 -0.66 1 91.5 170 ARG A O 1
ATOM 1297 N N . ASN A 1 171 ? 19.391 6.105 0.502 1 93.69 171 ASN A N 1
ATOM 1298 C CA . ASN A 1 171 ? 18.5 6.984 -0.244 1 93.69 171 ASN A CA 1
ATOM 1299 C C . ASN A 1 171 ? 17.906 8.07 0.65 1 93.69 171 ASN A C 1
ATOM 1301 O O . ASN A 1 171 ? 16.812 8.57 0.385 1 93.69 171 ASN A O 1
ATOM 1305 N N . SER A 1 172 ? 18.594 8.422 1.713 1 96.44 172 SER A N 1
ATOM 1306 C CA . SER A 1 172 ? 18.031 9.312 2.727 1 96.44 172 SER A CA 1
ATOM 1307 C C . SER A 1 172 ? 17.641 10.656 2.129 1 96.44 172 SER A C 1
ATOM 1309 O O . SER A 1 172 ? 16.578 11.203 2.447 1 96.44 172 SER A O 1
ATOM 1311 N N . LYS A 1 173 ? 18.453 11.211 1.21 1 96.62 173 LYS A N 1
ATOM 1312 C CA . LYS A 1 173 ? 18.156 12.492 0.585 1 96.62 173 LYS A CA 1
ATOM 1313 C C . LYS A 1 173 ? 16.891 12.406 -0.27 1 96.62 173 LYS A C 1
ATOM 1315 O O . LYS A 1 173 ? 16.047 13.305 -0.225 1 96.62 173 LYS A O 1
ATOM 1320 N N . ARG A 1 174 ? 16.797 11.383 -1.02 1 96.38 174 ARG A N 1
ATOM 1321 C CA . ARG A 1 174 ? 15.617 11.164 -1.85 1 96.38 174 ARG A CA 1
ATOM 1322 C C . ARG A 1 174 ? 14.367 11.008 -0.991 1 96.38 174 ARG A C 1
ATOM 1324 O O . ARG A 1 174 ? 13.32 11.586 -1.289 1 96.38 174 ARG A O 1
ATOM 1331 N N . GLU A 1 175 ? 14.477 10.172 0.06 1 97.69 175 GLU A N 1
ATOM 1332 C CA . GLU A 1 175 ? 13.352 9.961 0.963 1 97.69 175 GLU A CA 1
ATOM 1333 C C . GLU A 1 175 ? 12.93 11.266 1.636 1 97.69 175 GLU A C 1
ATOM 1335 O O . GLU A 1 175 ? 11.742 11.531 1.798 1 97.69 175 GLU A O 1
ATOM 1340 N N . PHE A 1 176 ? 13.93 12.07 1.989 1 98.5 176 PHE A N 1
ATOM 1341 C CA . PHE A 1 176 ? 13.656 13.391 2.545 1 98.5 176 PHE A CA 1
ATOM 1342 C C . PHE A 1 176 ? 12.898 14.25 1.539 1 98.5 176 PHE A C 1
ATOM 1344 O O . PHE A 1 176 ? 11.938 14.938 1.898 1 98.5 176 PHE A O 1
ATOM 1351 N N . GLY A 1 177 ? 13.328 14.211 0.327 1 98.25 177 GLY A N 1
ATOM 1352 C CA . GLY A 1 177 ? 12.633 14.938 -0.726 1 98.25 177 GLY A CA 1
ATOM 1353 C C . GLY A 1 177 ? 11.172 14.555 -0.858 1 98.25 177 GLY A C 1
ATOM 1354 O O . GLY A 1 177 ? 10.312 15.422 -1.022 1 98.25 177 GLY A O 1
ATOM 1355 N N . LYS A 1 178 ? 10.891 13.297 -0.759 1 97.31 178 LYS A N 1
ATOM 1356 C CA . LYS A 1 178 ? 9.516 12.82 -0.815 1 97.31 178 LYS A CA 1
ATOM 1357 C C . LYS A 1 178 ? 8.703 13.344 0.367 1 97.31 178 LYS A C 1
ATOM 1359 O O . LYS A 1 178 ? 7.559 13.773 0.202 1 97.31 178 LYS A O 1
ATOM 1364 N N . ALA A 1 179 ? 9.312 13.258 1.529 1 98.31 179 ALA A N 1
ATOM 1365 C CA . ALA A 1 179 ? 8.648 13.766 2.727 1 98.31 179 ALA A CA 1
ATOM 1366 C C . ALA A 1 179 ? 8.367 15.258 2.607 1 98.31 179 ALA A C 1
ATOM 1368 O O . ALA A 1 179 ? 7.281 15.727 2.967 1 98.31 179 ALA A O 1
ATOM 1369 N N . LEU A 1 180 ? 9.344 15.953 2.084 1 98.31 180 LEU A N 1
ATOM 1370 C CA . LEU A 1 180 ? 9.195 17.391 1.91 1 98.31 180 LEU A CA 1
ATOM 1371 C C . LEU A 1 180 ? 8.07 17.703 0.939 1 98.31 180 LEU A C 1
ATOM 1373 O O . LEU A 1 180 ? 7.262 18.609 1.191 1 98.31 180 LEU A O 1
ATOM 1377 N N . ALA A 1 181 ? 8.023 17 -0.151 1 97.31 181 ALA A N 1
ATOM 1378 C CA . ALA A 1 181 ? 6.953 17.188 -1.129 1 97.31 181 ALA A CA 1
ATOM 1379 C C . ALA A 1 181 ? 5.582 16.984 -0.493 1 97.31 181 ALA A C 1
ATOM 1381 O O . ALA A 1 181 ? 4.652 17.75 -0.74 1 97.31 181 ALA A O 1
ATOM 1382 N N . LEU A 1 182 ? 5.484 15.984 0.294 1 97.5 182 LEU A N 1
ATOM 1383 C CA . LEU A 1 182 ? 4.23 15.719 0.992 1 97.5 182 LEU A CA 1
ATOM 1384 C C . LEU A 1 182 ? 3.896 16.844 1.96 1 97.5 182 LEU A C 1
ATOM 1386 O O . LEU A 1 182 ? 2.742 17.266 2.053 1 97.5 182 LEU A O 1
ATOM 1390 N N . LEU A 1 183 ? 4.879 17.297 2.656 1 98.5 183 LEU A N 1
ATOM 1391 C CA . LEU A 1 183 ? 4.656 18.359 3.625 1 98.5 183 LEU A CA 1
ATOM 1392 C C . LEU A 1 183 ? 4.254 19.656 2.924 1 98.5 183 LEU A C 1
ATOM 1394 O O . LEU A 1 183 ? 3.533 20.484 3.494 1 98.5 183 LEU A O 1
ATOM 1398 N N . HIS A 1 184 ? 4.672 19.859 1.666 1 98.19 184 HIS A N 1
ATOM 1399 C CA . HIS A 1 184 ? 4.148 20.969 0.869 1 98.19 184 HIS A CA 1
ATOM 1400 C C . HIS A 1 184 ? 2.637 20.859 0.71 1 98.19 184 HIS A C 1
ATOM 1402 O O . HIS A 1 184 ? 1.929 21.859 0.823 1 98.19 184 HIS A O 1
ATOM 1408 N N . ALA A 1 185 ? 2.193 19.688 0.477 1 98.19 185 ALA A N 1
ATOM 1409 C CA . ALA A 1 185 ? 0.754 19.469 0.335 1 98.19 185 ALA A CA 1
ATOM 1410 C C . ALA A 1 185 ? 0.019 19.828 1.625 1 98.19 185 ALA A C 1
ATOM 1412 O O . ALA A 1 185 ? -1.069 20.406 1.587 1 98.19 185 ALA A O 1
ATOM 1413 N N . TYR A 1 186 ? 0.6 19.516 2.74 1 98.38 186 TYR A N 1
ATOM 1414 C CA . TYR A 1 186 ? -0.03 19.844 4.016 1 98.38 186 TYR A CA 1
ATOM 1415 C C . TYR A 1 186 ? 0.005 21.344 4.27 1 98.38 186 TYR A C 1
ATOM 1417 O O . TYR A 1 186 ? -0.94 21.922 4.824 1 98.38 186 TYR A O 1
ATOM 1425 N N . ALA A 1 187 ? 1.105 21.969 3.877 1 98.44 187 ALA A N 1
ATOM 1426 C CA . ALA A 1 187 ? 1.227 23.406 4.02 1 98.44 187 ALA A CA 1
ATOM 1427 C C . ALA A 1 187 ? 0.144 24.125 3.221 1 98.44 187 ALA A C 1
ATOM 1429 O O . ALA A 1 187 ? -0.383 25.156 3.662 1 98.44 187 ALA A O 1
ATOM 1430 N N . LEU A 1 188 ? -0.212 23.594 2.104 1 97.88 188 LEU A N 1
ATOM 1431 C CA . LEU A 1 188 ? -1.086 24.266 1.146 1 97.88 188 LEU A CA 1
ATOM 1432 C C . LEU A 1 188 ? -2.547 23.922 1.412 1 97.88 188 LEU A C 1
ATOM 1434 O O . LEU A 1 188 ? -3.445 24.688 1.043 1 97.88 188 LEU A O 1
ATOM 1438 N N . GLY A 1 189 ? -2.775 22.828 2.039 1 95.88 189 GLY A N 1
ATOM 1439 C CA . GLY A 1 189 ? -4.133 22.359 2.275 1 95.88 189 GLY A CA 1
ATOM 1440 C C . GLY A 1 189 ? -4.539 22.422 3.736 1 95.88 189 GLY A C 1
ATOM 1441 O O . GLY A 1 189 ? -5.004 23.469 4.207 1 95.88 189 GLY A O 1
ATOM 1442 N N . PRO A 1 190 ? -4.25 21.391 4.453 1 95 190 PRO A N 1
ATOM 1443 C CA . PRO A 1 190 ? -4.688 21.312 5.848 1 95 190 PRO A CA 1
ATOM 1444 C C . PRO A 1 190 ? -4.207 22.5 6.684 1 95 190 PRO A C 1
ATOM 1446 O O . PRO A 1 190 ? -4.965 23.031 7.496 1 95 190 PRO A O 1
ATOM 1449 N N . CYS A 1 191 ? -2.994 22.906 6.465 1 95.94 191 CYS A N 1
ATOM 1450 C CA . CYS A 1 191 ? -2.426 23.953 7.301 1 95.94 191 CYS A CA 1
ATOM 1451 C C . CYS A 1 191 ? -2.934 25.328 6.871 1 95.94 191 CYS A C 1
ATOM 1453 O O . CYS A 1 191 ? -2.818 26.297 7.625 1 95.94 191 CYS A O 1
ATOM 1455 N N . SER A 1 192 ? -3.443 25.391 5.656 1 94.69 192 SER A N 1
ATOM 1456 C CA . SER A 1 192 ? -3.924 26.656 5.148 1 94.69 192 SER A CA 1
ATOM 1457 C C . SER A 1 192 ? -5.434 26.797 5.316 1 94.69 192 SER A C 1
ATOM 1459 O O . SER A 1 192 ? -6.027 27.797 4.914 1 94.69 192 SER A O 1
ATOM 1461 N N . ALA A 1 193 ? -6.02 25.75 5.824 1 90.94 193 ALA A N 1
ATOM 1462 C CA . ALA A 1 193 ? -7.441 25.812 6.145 1 90.94 193 ALA A CA 1
ATOM 1463 C C . ALA A 1 193 ? -7.668 26.453 7.512 1 90.94 193 ALA A C 1
ATOM 1465 O O . ALA A 1 193 ? -6.734 26.594 8.305 1 90.94 193 ALA A O 1
ATOM 1466 N N . GLY A 1 194 ? -8.906 27 7.77 1 88 194 GLY A N 1
ATOM 1467 C CA . GLY A 1 194 ? -9.211 27.609 9.062 1 88 194 GLY A CA 1
ATOM 1468 C C . GLY A 1 194 ? -9.094 26.625 10.219 1 88 194 GLY A C 1
ATOM 1469 O O . GLY A 1 194 ? -9.555 25.484 10.125 1 88 194 GLY A O 1
ATOM 1470 N N . PRO A 1 195 ? -8.406 27.109 11.273 1 90.94 195 PRO A N 1
ATOM 1471 C CA . PRO A 1 195 ? -7.93 28.422 11.727 1 90.94 195 PRO A CA 1
ATOM 1472 C C . PRO A 1 195 ? -6.52 28.734 11.234 1 90.94 195 PRO A C 1
ATOM 1474 O O . PRO A 1 195 ? -6.023 29.844 11.438 1 90.94 195 PRO A O 1
ATOM 1477 N N . GLY A 1 196 ? -5.891 27.891 10.555 1 95.62 196 GLY A N 1
ATOM 1478 C CA . GLY A 1 196 ? -4.535 28.062 10.055 1 95.62 196 GLY A CA 1
ATOM 1479 C C . GLY A 1 196 ? -3.486 27.438 10.953 1 95.62 196 GLY A C 1
ATOM 1480 O O . GLY A 1 196 ? -3.596 27.484 12.18 1 95.62 196 GLY A O 1
ATOM 1481 N N . VAL A 1 197 ? -2.559 26.812 10.414 1 98.31 197 VAL A N 1
ATOM 1482 C CA . VAL A 1 197 ? -1.46 26.188 11.141 1 98.31 197 VAL A CA 1
ATOM 1483 C C . VAL A 1 197 ? -0.125 26.641 10.547 1 98.31 197 VAL A C 1
ATOM 1485 O O . VAL A 1 197 ? 0.098 26.516 9.344 1 98.31 197 VAL A O 1
ATOM 1488 N N . ARG A 1 198 ? 0.689 27.25 11.328 1 98.69 198 ARG A N 1
ATOM 1489 C CA . ARG A 1 198 ? 2.055 27.531 10.891 1 98.69 198 ARG A CA 1
ATOM 1490 C C . ARG A 1 198 ? 2.869 26.25 10.805 1 98.69 198 ARG A C 1
ATOM 1492 O O . ARG A 1 198 ? 2.998 25.516 11.789 1 98.69 198 ARG A O 1
ATOM 1499 N N . LEU A 1 199 ? 3.342 25.922 9.656 1 98.81 199 LEU A N 1
ATOM 1500 C CA . LEU A 1 199 ? 4.184 24.75 9.453 1 98.81 199 LEU A CA 1
ATOM 1501 C C . LEU A 1 199 ? 5.633 25.156 9.195 1 98.81 199 LEU A C 1
ATOM 1503 O O . LEU A 1 199 ? 5.906 25.953 8.297 1 98.81 199 LEU A O 1
ATOM 1507 N N . THR A 1 200 ? 6.543 24.734 10.008 1 98.88 200 THR A N 1
ATOM 1508 C CA . THR A 1 200 ? 7.977 24.938 9.82 1 98.88 200 THR A CA 1
ATOM 1509 C C . THR A 1 200 ? 8.695 23.594 9.68 1 98.88 200 THR A C 1
ATOM 1511 O O . THR A 1 200 ? 8.516 22.703 10.508 1 98.88 200 THR A O 1
ATOM 1514 N N . VAL A 1 201 ? 9.438 23.406 8.617 1 98.88 201 VAL A N 1
ATOM 1515 C CA . VAL A 1 201 ? 10.188 22.188 8.367 1 98.88 201 VAL A CA 1
ATOM 1516 C C . VAL A 1 201 ? 11.664 22.516 8.18 1 98.88 201 VAL A C 1
ATOM 1518 O O . VAL A 1 201 ? 12.016 23.406 7.398 1 98.88 201 VAL A O 1
ATOM 1521 N N . SER A 1 202 ? 12.492 21.844 8.891 1 98.81 202 SER A N 1
ATOM 1522 C CA . SER A 1 202 ? 13.93 22.094 8.773 1 98.81 202 SER A CA 1
ATOM 1523 C C . SER A 1 202 ? 14.719 20.797 8.742 1 98.81 202 SER A C 1
ATOM 1525 O O . SER A 1 202 ? 14.195 19.734 9.109 1 98.81 202 SER A O 1
ATOM 1527 N N . ASN A 1 203 ? 15.859 20.828 8.18 1 98.62 203 ASN A N 1
ATOM 1528 C CA . ASN A 1 203 ? 16.828 19.75 8.203 1 98.62 203 ASN A CA 1
ATOM 1529 C C . ASN A 1 203 ? 18.203 20.234 8.688 1 98.62 203 ASN A C 1
ATOM 1531 O O . ASN A 1 203 ? 18.641 21.328 8.328 1 98.62 203 ASN A O 1
ATOM 1535 N N . GLN A 1 204 ? 18.797 19.453 9.547 1 98.06 204 GLN A N 1
ATOM 1536 C CA . GLN A 1 204 ? 20.156 19.734 10.023 1 98.06 204 GLN A CA 1
ATOM 1537 C C . GLN A 1 204 ? 21.094 18.578 9.727 1 98.06 204 GLN A C 1
ATOM 1539 O O . GLN A 1 204 ? 20.844 17.453 10.141 1 98.06 204 GLN A O 1
ATOM 1544 N N . LEU A 1 205 ? 22.125 18.844 9.023 1 95.81 205 LEU A N 1
ATOM 1545 C CA . LEU A 1 205 ? 23.156 17.859 8.789 1 95.81 205 LEU A CA 1
ATOM 1546 C C . LEU A 1 205 ? 24.078 17.734 10 1 95.81 205 LEU A C 1
ATOM 1548 O O . LEU A 1 205 ? 24.125 18.641 10.836 1 95.81 205 LEU A O 1
ATOM 1552 N N . ASP A 1 206 ? 24.812 16.625 10.125 1 88.31 206 ASP A N 1
ATOM 1553 C CA . ASP A 1 206 ? 25.672 16.375 11.273 1 88.31 206 ASP A CA 1
ATOM 1554 C C . ASP A 1 206 ? 26.641 17.547 11.5 1 88.31 206 ASP A C 1
ATOM 1556 O O . ASP A 1 206 ? 26.766 18.031 12.625 1 88.31 206 ASP A O 1
ATOM 1560 N N . LYS A 1 207 ? 27.422 17.938 10.484 1 85.88 207 LYS A N 1
ATOM 1561 C CA . LYS A 1 207 ? 28.391 19.031 10.609 1 85.88 207 LYS A CA 1
ATOM 1562 C C . LYS A 1 207 ? 27.844 20.312 9.984 1 85.88 207 LYS A C 1
ATOM 1564 O O . LYS A 1 207 ? 28.609 21.234 9.664 1 85.88 207 LYS A O 1
ATOM 1569 N N . GLY A 1 208 ? 26.578 20.375 9.867 1 85.38 208 GLY A N 1
ATOM 1570 C CA . GLY A 1 208 ? 26.078 21.547 9.148 1 85.38 208 GLY A CA 1
ATOM 1571 C C . GLY A 1 208 ? 25.047 22.328 9.938 1 85.38 208 GLY A C 1
ATOM 1572 O O . GLY A 1 208 ? 24.656 21.938 11.039 1 85.38 208 GLY A O 1
ATOM 1573 N N . PHE A 1 209 ? 24.703 23.469 9.383 1 90.19 209 PHE A N 1
ATOM 1574 C CA . PHE A 1 209 ? 23.703 24.359 9.984 1 90.19 209 PHE A CA 1
ATOM 1575 C C . PHE A 1 209 ? 22.297 23.875 9.664 1 90.19 209 PHE A C 1
ATOM 1577 O O . PHE A 1 209 ? 22.078 23.156 8.688 1 90.19 209 PHE A O 1
ATOM 1584 N N . LYS A 1 210 ? 21.438 24.234 10.5 1 94.69 210 LYS A N 1
ATOM 1585 C CA . LYS A 1 210 ? 20 23.984 10.281 1 94.69 210 LYS A CA 1
ATOM 1586 C C . LYS A 1 210 ? 19.5 24.781 9.07 1 94.69 210 LYS A C 1
ATOM 1588 O O . LYS A 1 210 ? 19.766 25.969 8.945 1 94.69 210 LYS A O 1
ATOM 1593 N N . SER A 1 211 ? 18.891 24.141 8.172 1 97.12 211 SER A N 1
ATOM 1594 C CA . SER A 1 211 ? 18.281 24.766 7 1 97.12 211 SER A CA 1
ATOM 1595 C C . SER A 1 211 ? 16.766 24.656 7.031 1 97.12 211 SER A C 1
ATOM 1597 O O . SER A 1 211 ? 16.219 23.547 7.148 1 97.12 211 SER A O 1
ATOM 1599 N N . VAL A 1 212 ? 16.141 25.797 6.922 1 97.94 212 VAL A N 1
ATOM 1600 C CA . VAL A 1 212 ? 14.672 25.812 6.875 1 97.94 212 VAL A CA 1
ATOM 1601 C C . VAL A 1 212 ? 14.203 25.547 5.449 1 97.94 212 VAL A C 1
ATOM 1603 O O . VAL A 1 212 ? 14.617 26.234 4.516 1 97.94 212 VAL A O 1
ATOM 1606 N N . GLN A 1 213 ? 13.375 24.531 5.281 1 97.94 213 GLN A N 1
ATOM 1607 C CA . GLN A 1 213 ? 12.891 24.125 3.967 1 97.94 213 GLN A CA 1
ATOM 1608 C C . GLN A 1 213 ? 11.508 24.688 3.686 1 97.94 213 GLN A C 1
ATOM 1610 O O . GLN A 1 213 ? 11.164 24.969 2.535 1 97.94 213 GLN A O 1
ATOM 1615 N N . ILE A 1 214 ? 10.641 24.734 4.691 1 98.31 214 ILE A N 1
ATOM 1616 C CA . ILE A 1 214 ? 9.273 25.25 4.629 1 98.31 214 ILE A CA 1
ATOM 1617 C C . ILE A 1 214 ? 9.008 26.141 5.836 1 98.31 214 ILE A C 1
ATOM 1619 O O . ILE A 1 214 ? 9.375 25.797 6.961 1 98.31 214 ILE A O 1
ATOM 1623 N N . ARG A 1 215 ? 8.422 27.25 5.625 1 98.12 215 ARG A N 1
ATOM 1624 C CA . ARG A 1 215 ? 7.902 28.094 6.691 1 98.12 215 ARG A CA 1
ATOM 1625 C C . ARG A 1 215 ? 6.68 28.891 6.219 1 98.12 215 ARG A C 1
ATOM 1627 O O . ARG A 1 215 ? 6.797 29.781 5.379 1 98.12 215 ARG A O 1
ATOM 1634 N N . THR A 1 216 ? 5.555 28.516 6.668 1 97.81 216 THR A N 1
ATOM 1635 C CA . THR A 1 216 ? 4.34 29.266 6.387 1 97.81 216 THR A CA 1
ATOM 1636 C C . THR A 1 216 ? 4.02 30.234 7.531 1 97.81 216 THR A C 1
ATOM 1638 O O . THR A 1 216 ? 4.617 30.141 8.602 1 97.81 216 THR A O 1
ATOM 1641 N N . ASN A 1 217 ? 3.086 31.141 7.387 1 94.75 217 ASN A N 1
ATOM 1642 C CA . ASN A 1 217 ? 2.857 32.188 8.383 1 94.75 217 ASN A CA 1
ATOM 1643 C C . ASN A 1 217 ? 1.718 31.812 9.328 1 94.75 217 ASN A C 1
ATOM 1645 O O . ASN A 1 217 ? 1.451 32.531 10.289 1 94.75 217 ASN A O 1
ATOM 1649 N N . GLY A 1 218 ? 1.008 30.75 9.07 1 95.19 218 GLY A N 1
ATOM 1650 C CA . GLY A 1 218 ? -0.051 30.312 9.961 1 95.19 218 GLY A CA 1
ATOM 1651 C C . GLY A 1 218 ? -1.396 30.938 9.656 1 95.19 218 GLY A C 1
ATOM 1652 O O . GLY A 1 218 ? -2.377 30.703 10.359 1 95.19 218 GLY A O 1
ATOM 1653 N N . THR A 1 219 ? -1.434 31.766 8.602 1 94.94 219 THR A N 1
ATOM 1654 C CA . THR A 1 219 ? -2.695 32.375 8.188 1 94.94 219 THR A CA 1
ATOM 1655 C C . THR A 1 219 ? -3.535 31.375 7.395 1 94.94 219 THR A C 1
ATOM 1657 O O . THR A 1 219 ? -3 30.594 6.605 1 94.94 219 THR A O 1
ATOM 1660 N N . PRO A 1 220 ? -4.805 31.375 7.656 1 96.19 220 PRO A N 1
ATOM 1661 C CA . PRO A 1 220 ? -5.68 30.5 6.887 1 96.19 220 PRO A CA 1
ATOM 1662 C C . PRO A 1 220 ? -5.93 31 5.465 1 96.19 220 PRO A C 1
ATOM 1664 O O . PRO A 1 220 ? -7.051 31.406 5.145 1 96.19 220 PRO A O 1
ATOM 1667 N N . SER A 1 221 ? -4.934 31 4.707 1 96.62 221 SER A N 1
ATOM 1668 C CA . SER A 1 221 ? -4.965 31.469 3.326 1 96.62 221 SER A CA 1
ATOM 1669 C C . SER A 1 221 ? -4.066 30.625 2.434 1 96.62 221 SER A C 1
ATOM 1671 O O . SER A 1 221 ? -2.848 30.594 2.621 1 96.62 221 SER A O 1
ATOM 1673 N N . THR A 1 222 ? -4.727 30.031 1.503 1 96.06 222 THR A N 1
ATOM 1674 C CA . THR A 1 222 ? -3.98 29.219 0.547 1 96.06 222 THR A CA 1
ATOM 1675 C C . THR A 1 222 ? -2.994 30.078 -0.239 1 96.06 222 THR A C 1
ATOM 1677 O O . THR A 1 222 ? -1.858 29.656 -0.482 1 96.06 222 THR A O 1
ATOM 1680 N N . ARG A 1 223 ? -3.365 31.266 -0.611 1 97.06 223 ARG A N 1
ATOM 1681 C CA . ARG A 1 223 ? -2.504 32.156 -1.36 1 97.06 223 ARG A CA 1
ATOM 1682 C C . ARG A 1 223 ? -1.289 32.594 -0.534 1 97.06 223 ARG A C 1
ATOM 1684 O O . ARG A 1 223 ? -0.173 32.656 -1.054 1 97.06 223 ARG A O 1
ATOM 1691 N N . ALA A 1 224 ? -1.575 32.844 0.768 1 97.31 224 ALA A N 1
ATOM 1692 C CA . ALA A 1 224 ? -0.464 33.188 1.646 1 97.31 224 ALA A CA 1
ATOM 1693 C C . ALA A 1 224 ? 0.548 32.062 1.739 1 97.31 224 ALA A C 1
ATOM 1695 O O . ALA A 1 224 ? 1.759 32.281 1.749 1 97.31 224 ALA A O 1
ATOM 1696 N N . SER A 1 225 ? 0.033 30.828 1.786 1 97.62 225 SER A N 1
ATOM 1697 C CA . SER A 1 225 ? 0.913 29.672 1.862 1 97.62 225 SER A CA 1
ATOM 1698 C C . SER A 1 225 ? 1.716 29.5 0.577 1 97.62 225 SER A C 1
ATOM 1700 O O . SER A 1 225 ? 2.904 29.172 0.621 1 97.62 225 SER A O 1
ATOM 1702 N N . VAL A 1 226 ? 1.046 29.719 -0.579 1 97.94 226 VAL A N 1
ATOM 1703 C CA . VAL A 1 226 ? 1.746 29.641 -1.856 1 97.94 226 VAL A CA 1
ATOM 1704 C C . VAL A 1 226 ? 2.885 30.656 -1.884 1 97.94 226 VAL A C 1
ATOM 1706 O O . VAL A 1 226 ? 4.012 30.328 -2.266 1 97.94 226 VAL A O 1
ATOM 1709 N N . THR A 1 227 ? 2.613 31.875 -1.455 1 97.69 227 THR A N 1
ATOM 1710 C CA . THR A 1 227 ? 3.615 32.938 -1.416 1 97.69 227 THR A CA 1
ATOM 1711 C C . THR A 1 227 ? 4.758 32.562 -0.476 1 97.69 227 THR A C 1
ATOM 1713 O O . THR A 1 227 ? 5.926 32.812 -0.789 1 97.69 227 THR A O 1
ATOM 1716 N N . ALA A 1 228 ? 4.434 31.984 0.634 1 97.69 228 ALA A N 1
ATOM 1717 C CA . ALA A 1 228 ? 5.441 31.594 1.615 1 97.69 228 ALA A CA 1
ATOM 1718 C C . ALA A 1 228 ? 6.367 30.516 1.051 1 97.69 228 ALA A C 1
ATOM 1720 O O . ALA A 1 228 ? 7.562 30.5 1.354 1 97.69 228 ALA A O 1
ATOM 1721 N N . LEU A 1 229 ? 5.828 29.625 0.221 1 97.44 229 LEU A N 1
ATOM 1722 C CA . LEU A 1 229 ? 6.586 28.484 -0.272 1 97.44 229 LEU A CA 1
ATOM 1723 C C . LEU A 1 229 ? 7.422 28.859 -1.488 1 97.44 229 LEU A C 1
ATOM 1725 O O . LEU A 1 229 ? 8.562 28.406 -1.635 1 97.44 229 LEU A O 1
ATOM 1729 N N . TRP A 1 230 ? 6.82 29.719 -2.373 1 97.12 230 TRP A N 1
ATOM 1730 C CA . TRP A 1 230 ? 7.48 29.875 -3.664 1 97.12 230 TRP A CA 1
ATOM 1731 C C . TRP A 1 230 ? 7.605 31.344 -4.039 1 97.12 230 TRP A C 1
ATOM 1733 O O . TRP A 1 230 ? 8.016 31.672 -5.152 1 97.12 230 TRP A O 1
ATOM 1743 N N . GLY A 1 231 ? 7.191 32.281 -3.109 1 96.94 231 GLY A N 1
ATOM 1744 C CA . GLY A 1 231 ? 7.273 33.719 -3.363 1 96.94 231 GLY A CA 1
ATOM 1745 C C . GLY A 1 231 ? 6.023 34.281 -4.016 1 96.94 231 GLY A C 1
ATOM 1746 O O . GLY A 1 231 ? 5.168 33.5 -4.484 1 96.94 231 GLY A O 1
ATOM 1747 N N . PRO A 1 232 ? 5.902 35.531 -4.059 1 96.69 232 PRO A N 1
ATOM 1748 C CA . PRO A 1 232 ? 4.695 36.188 -4.574 1 96.69 232 PRO A CA 1
ATOM 1749 C C . PRO A 1 232 ? 4.473 35.906 -6.062 1 96.69 232 PRO A C 1
ATOM 1751 O O . PRO A 1 232 ? 3.326 35.844 -6.516 1 96.69 232 PRO A O 1
ATOM 1754 N N . LYS A 1 233 ? 5.48 35.75 -6.844 1 96.62 233 LYS A N 1
ATOM 1755 C CA . LYS A 1 233 ? 5.375 35.531 -8.281 1 96.62 233 LYS A CA 1
ATOM 1756 C C . LYS A 1 233 ? 4.676 34.219 -8.594 1 96.62 233 LYS A C 1
ATOM 1758 O O . LYS A 1 233 ? 4.176 34 -9.703 1 96.62 233 LYS A O 1
ATOM 1763 N N . ALA A 1 234 ? 4.621 33.281 -7.586 1 96.25 234 ALA A N 1
ATOM 1764 C CA . ALA A 1 234 ? 3.98 31.984 -7.781 1 96.25 234 ALA A CA 1
ATOM 1765 C C . ALA A 1 234 ? 2.475 32.125 -7.969 1 96.25 234 ALA A C 1
ATOM 1767 O O . ALA A 1 234 ? 1.804 31.219 -8.438 1 96.25 234 ALA A O 1
ATOM 1768 N N . LEU A 1 235 ? 2.02 33.312 -7.641 1 97.06 235 LEU A N 1
ATOM 1769 C CA . LEU A 1 235 ? 0.585 33.562 -7.758 1 97.06 235 LEU A CA 1
ATOM 1770 C C . LEU A 1 235 ? 0.257 34.25 -9.078 1 97.06 235 LEU A C 1
ATOM 1772 O O . LEU A 1 235 ? -0.914 34.5 -9.383 1 97.06 235 LEU A O 1
ATOM 1776 N N . ASP A 1 236 ? 1.356 34.5 -9.805 1 96.06 236 ASP A N 1
ATOM 1777 C CA . ASP A 1 236 ? 1.102 35.062 -11.117 1 96.06 236 ASP A CA 1
ATOM 1778 C C . ASP A 1 236 ? 0.256 34.125 -11.977 1 96.06 236 ASP A C 1
ATOM 1780 O O . ASP A 1 236 ? 0.515 32.906 -12.023 1 96.06 236 ASP A O 1
ATOM 1784 N N . ASN A 1 237 ? -0.709 34.594 -12.609 1 95.31 237 ASN A N 1
ATOM 1785 C CA . ASN A 1 237 ? -1.562 33.844 -13.539 1 95.31 237 ASN A CA 1
ATOM 1786 C C . ASN A 1 237 ? -2.365 32.781 -12.828 1 95.31 237 ASN A C 1
ATOM 1788 O O . ASN A 1 237 ? -2.688 31.734 -13.43 1 95.31 237 ASN A O 1
ATOM 1792 N N . ILE A 1 238 ? -2.547 32.875 -11.508 1 96.75 238 ILE A N 1
ATOM 1793 C CA . ILE A 1 238 ? -3.33 31.922 -10.727 1 96.75 238 ILE A CA 1
ATOM 1794 C C . ILE A 1 238 ? -4.699 32.5 -10.406 1 96.75 238 ILE A C 1
ATOM 1796 O O . ILE A 1 238 ? -4.801 33.688 -10.062 1 96.75 238 ILE A O 1
ATOM 1800 N N . VAL A 1 239 ? -5.719 31.781 -10.578 1 94.88 239 VAL A N 1
ATOM 1801 C CA . VAL A 1 239 ? -7.078 32.219 -10.273 1 94.88 239 VAL A CA 1
ATOM 1802 C C . VAL A 1 239 ? -7.691 31.312 -9.211 1 94.88 239 VAL A C 1
ATOM 1804 O O . VAL A 1 239 ? -7.203 30.203 -8.984 1 94.88 239 VAL A O 1
ATOM 1807 N N . ASP A 1 240 ? -8.734 31.812 -8.57 1 95.25 240 ASP A N 1
ATOM 1808 C CA . ASP A 1 240 ? -9.461 31.016 -7.598 1 95.25 240 ASP A CA 1
ATOM 1809 C C . ASP A 1 240 ? -10.312 29.953 -8.289 1 95.25 240 ASP A C 1
ATOM 1811 O O . ASP A 1 240 ? -10.906 30.203 -9.336 1 95.25 240 ASP A O 1
ATOM 1815 N N . LEU A 1 241 ? -10.25 28.781 -7.773 1 94.69 241 LEU A N 1
ATOM 1816 C CA . LEU A 1 241 ? -11.109 27.688 -8.211 1 94.69 241 LEU A CA 1
ATOM 1817 C C . LEU A 1 241 ? -12.297 27.516 -7.277 1 94.69 241 LEU A C 1
ATOM 1819 O O . LEU A 1 241 ? -12.125 27.219 -6.094 1 94.69 241 LEU A O 1
ATOM 1823 N N . ASN A 1 242 ? -13.453 27.828 -7.703 1 94.62 242 ASN A N 1
ATOM 1824 C CA . ASN A 1 242 ? -14.703 27.656 -6.973 1 94.62 242 ASN A CA 1
ATOM 1825 C C . ASN A 1 242 ? -15.781 27.047 -7.852 1 94.62 242 ASN A C 1
ATOM 1827 O O . ASN A 1 242 ? -16.453 27.75 -8.617 1 94.62 242 ASN A O 1
ATOM 1831 N N . LEU A 1 243 ? -15.891 25.781 -7.719 1 94.44 243 LEU A N 1
ATOM 1832 C CA . LEU A 1 243 ? -16.891 25.047 -8.5 1 94.44 243 LEU A CA 1
ATOM 1833 C C . LEU A 1 243 ? -17.859 24.312 -7.582 1 94.44 243 LEU A C 1
ATOM 1835 O O . LEU A 1 243 ? -17.516 23.969 -6.449 1 94.44 243 LEU A O 1
ATOM 1839 N N . ALA A 1 244 ? -19.062 24.203 -8.023 1 94.31 244 ALA A N 1
ATOM 1840 C CA . ALA A 1 244 ? -20.109 23.406 -7.363 1 94.31 244 ALA A CA 1
ATOM 1841 C C . ALA A 1 244 ? -20.953 22.656 -8.383 1 94.31 244 ALA A C 1
ATOM 1843 O O . ALA A 1 244 ? -21.406 23.234 -9.375 1 94.31 244 ALA A O 1
ATOM 1844 N N . PHE A 1 245 ? -21.078 21.438 -8.148 1 93.38 245 PHE A N 1
ATOM 1845 C CA . PHE A 1 245 ? -21.891 20.641 -9.062 1 93.38 245 PHE A CA 1
ATOM 1846 C C . PHE A 1 245 ? -22.438 19.406 -8.367 1 93.38 245 PHE A C 1
ATOM 1848 O O . PHE A 1 245 ? -22.016 19.062 -7.258 1 93.38 245 PHE A O 1
ATOM 1855 N N . SER A 1 246 ? -23.391 18.797 -9 1 92.62 246 SER A N 1
ATOM 1856 C CA . SER A 1 246 ? -24 17.578 -8.5 1 92.62 246 SER A CA 1
ATOM 1857 C C . SER A 1 246 ? -23.531 16.359 -9.297 1 92.62 246 SER A C 1
ATOM 1859 O O . SER A 1 246 ? -23.375 16.438 -10.516 1 92.62 246 SER A O 1
ATOM 1861 N N . VAL A 1 247 ? -23.266 15.352 -8.57 1 91.62 247 VAL A N 1
ATOM 1862 C CA . VAL A 1 247 ? -22.875 14.094 -9.188 1 91.62 247 VAL A CA 1
ATOM 1863 C C . VAL A 1 247 ? -23.953 13.039 -8.969 1 91.62 247 VAL A C 1
ATOM 1865 O O . VAL A 1 247 ? -24.422 12.852 -7.84 1 91.62 247 VAL A O 1
ATOM 1868 N N . ASP A 1 248 ? -24.375 12.352 -10.016 1 85.94 248 ASP A N 1
ATOM 1869 C CA . ASP A 1 248 ? -25.391 11.312 -9.922 1 85.94 248 ASP A CA 1
ATOM 1870 C C . ASP A 1 248 ? -24.812 10.031 -9.312 1 85.94 248 ASP A C 1
ATOM 1872 O O . ASP A 1 248 ? -23.719 9.594 -9.695 1 85.94 248 ASP A O 1
ATOM 1876 N N . ARG A 1 249 ? -25.516 9.594 -8.289 1 76.94 249 ARG A N 1
ATOM 1877 C CA . ARG A 1 249 ? -25.172 8.297 -7.703 1 76.94 249 ARG A CA 1
ATOM 1878 C C . ARG A 1 249 ? -26.031 7.188 -8.289 1 76.94 249 ARG A C 1
ATOM 1880 O O . ARG A 1 249 ? -27.25 7.309 -8.352 1 76.94 249 ARG A O 1
ATOM 1887 N N . GLU A 1 250 ? -25.516 6.402 -9.047 1 63.22 250 GLU A N 1
ATOM 1888 C CA . GLU A 1 250 ? -26.297 5.289 -9.57 1 63.22 250 GLU A CA 1
ATOM 1889 C C . GLU A 1 250 ? -26.719 4.34 -8.453 1 63.22 250 GLU A C 1
ATOM 1891 O O . GLU A 1 250 ? -25.906 3.945 -7.621 1 63.22 250 GLU A O 1
ATOM 1896 N N . LYS A 1 251 ? -28.047 4.504 -7.98 1 53.59 251 LYS A N 1
ATOM 1897 C CA . LYS A 1 251 ? -28.547 3.561 -6.984 1 53.59 251 LYS A CA 1
ATOM 1898 C C . LYS A 1 251 ? -28.672 2.156 -7.57 1 53.59 251 LYS A C 1
ATOM 1900 O O . LYS A 1 251 ? -28.922 1.999 -8.766 1 53.59 251 LYS A O 1
ATOM 1905 N N . HIS A 1 252 ? -28.281 1.125 -6.926 1 48.06 252 HIS A N 1
ATOM 1906 C CA . HIS A 1 252 ? -28.672 -0.241 -7.266 1 48.06 252 HIS A CA 1
ATOM 1907 C C . HIS A 1 252 ? -30.1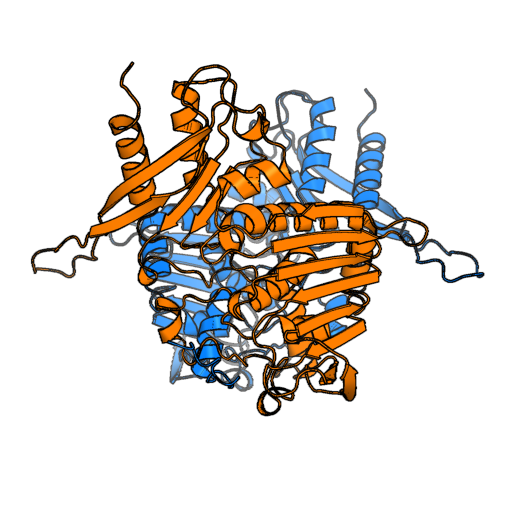72 -0.375 -7.387 1 48.06 252 HIS A C 1
ATOM 1909 O O . HIS A 1 252 ? -30.922 0.003 -6.473 1 48.06 252 HIS A O 1
ATOM 1915 N N . THR A 1 253 ? -30.781 -0.403 -8.516 1 39.84 253 THR A N 1
ATOM 1916 C CA . THR A 1 253 ? -32.188 -0.827 -8.656 1 39.84 253 THR A CA 1
ATOM 1917 C C . THR A 1 253 ? -32.406 -2.143 -7.918 1 39.84 253 THR A C 1
ATOM 1919 O O . THR A 1 253 ? -31.781 -3.158 -8.234 1 39.84 253 THR A O 1
ATOM 1922 N N . LEU A 1 254 ? -32.719 -2.447 -6.688 1 37.22 254 LEU A N 1
ATOM 1923 C CA . LEU A 1 254 ? -33.594 -3.619 -6.598 1 37.22 254 LEU A CA 1
ATOM 1924 C C . LEU A 1 254 ? -34.719 -3.559 -7.641 1 37.22 254 LEU A C 1
ATOM 1926 O O . LEU A 1 254 ? -35.125 -2.471 -8.055 1 37.22 254 LEU A O 1
ATOM 1930 N N . ARG A 1 255 ? -35.25 -4.758 -8.102 1 32.75 255 ARG A N 1
ATOM 1931 C CA . ARG A 1 255 ? -36.469 -5.055 -8.852 1 32.75 255 ARG A CA 1
ATOM 1932 C C . ARG A 1 255 ? -37.656 -4.301 -8.273 1 32.75 255 ARG A C 1
ATOM 1934 O O . ARG A 1 255 ? -37.969 -4.426 -7.086 1 32.75 255 ARG A O 1
ATOM 1941 N N . GLY A 1 256 ? -38.312 -3.264 -8.969 1 39.88 256 GLY A N 1
ATOM 1942 C CA . GLY A 1 256 ? -39.625 -2.625 -9.047 1 39.88 256 GLY A CA 1
ATOM 1943 C C . GLY A 1 256 ? -39.562 -1.135 -8.773 1 39.88 256 GLY A C 1
ATOM 1944 O O . GLY A 1 256 ? -40.5 -0.408 -9.094 1 39.88 256 GLY A O 1
ATOM 1945 N N . GLN A 1 257 ? -39.25 -0.724 -7.512 1 37.69 257 GLN A N 1
ATOM 1946 C CA . GLN A 1 257 ? -39.656 0.626 -7.141 1 37.69 257 GLN A CA 1
ATOM 1947 C C . GLN A 1 257 ? -38.781 1.673 -7.801 1 37.69 257 GLN A C 1
ATOM 1949 O O . GLN A 1 257 ? -37.625 1.381 -8.164 1 37.69 257 GLN A O 1
ATOM 1954 N N . SER A 1 258 ? -39.219 2.889 -8.133 1 42.81 258 SER A N 1
ATOM 1955 C CA . SER A 1 258 ? -38.75 4.148 -8.688 1 42.81 258 SER A CA 1
ATOM 1956 C C . SER A 1 258 ? -37.312 4.43 -8.234 1 42.81 258 SER A C 1
ATOM 1958 O O . SER A 1 258 ? -37 4.375 -7.039 1 42.81 258 SER A O 1
ATOM 1960 N N . GLN A 1 259 ? -36.219 4.102 -9 1 45.75 259 GLN A N 1
ATOM 1961 C CA . GLN A 1 259 ? -34.781 4.324 -8.906 1 45.75 259 GLN A CA 1
ATOM 1962 C C . GLN A 1 259 ? -34.469 5.746 -8.438 1 45.75 259 GLN A C 1
ATOM 1964 O O . GLN A 1 259 ? -34.531 6.688 -9.234 1 45.75 259 GLN A O 1
ATOM 1969 N N . ALA A 1 260 ? -34.938 6.172 -7.43 1 47.12 260 ALA A N 1
ATOM 1970 C CA . ALA A 1 260 ? -34.531 7.52 -7.031 1 47.12 260 ALA A CA 1
ATOM 1971 C C . ALA A 1 260 ? -33 7.695 -7.121 1 47.12 260 ALA A C 1
ATOM 1973 O O . ALA A 1 260 ? -32.25 6.883 -6.586 1 47.12 260 ALA A O 1
ATOM 1974 N N . THR A 1 261 ? -32.406 8.188 -8.227 1 59.75 261 THR A N 1
ATOM 1975 C CA . THR A 1 261 ? -31.031 8.672 -8.359 1 59.75 261 THR A CA 1
ATOM 1976 C C . THR A 1 261 ? -30.688 9.625 -7.219 1 59.75 261 THR A C 1
ATOM 1978 O O . THR A 1 261 ? -31.406 10.586 -6.961 1 59.75 261 THR A O 1
ATOM 1981 N N . GLU A 1 262 ? -29.922 9.18 -6.273 1 77.31 262 GLU A N 1
ATOM 1982 C CA . GLU A 1 262 ? -29.422 10.125 -5.273 1 77.31 262 GLU A CA 1
ATOM 1983 C C . GLU A 1 262 ? -28.266 10.953 -5.82 1 77.31 262 GLU A C 1
ATOM 1985 O O . GLU A 1 262 ? -27.5 10.477 -6.656 1 77.31 262 GLU A O 1
ATOM 1990 N N . THR A 1 263 ? -28.375 12.219 -5.738 1 88.25 263 THR A N 1
ATOM 1991 C CA . THR A 1 263 ? -27.328 13.133 -6.172 1 88.25 263 THR A CA 1
ATOM 1992 C C . THR A 1 263 ? -26.484 13.57 -4.988 1 88.25 263 THR A C 1
ATOM 1994 O O . THR A 1 263 ? -26.969 13.703 -3.869 1 88.25 263 THR A O 1
ATOM 1997 N N . VAL A 1 264 ? -25.203 13.594 -5.266 1 91.06 264 VAL A N 1
ATOM 1998 C CA . VAL A 1 264 ? -24.25 14.094 -4.27 1 91.06 264 VAL A CA 1
ATOM 1999 C C . VAL A 1 264 ? -23.719 15.453 -4.695 1 91.06 264 VAL A C 1
ATOM 2001 O O . VAL A 1 264 ? -23.312 15.641 -5.844 1 91.06 264 VAL A O 1
ATOM 2004 N N . PHE A 1 265 ? -23.828 16.375 -3.773 1 93.88 265 PHE A N 1
ATOM 2005 C CA . PHE A 1 265 ? -23.312 17.719 -4.039 1 93.88 265 PHE A CA 1
ATOM 2006 C C . PHE A 1 265 ? -21.812 17.797 -3.744 1 93.88 265 PHE A C 1
ATOM 2008 O O . PHE A 1 265 ? -21.359 17.328 -2.697 1 93.88 265 PHE A O 1
ATOM 2015 N N . VAL A 1 266 ? -21.047 18.344 -4.691 1 95.44 266 VAL A N 1
ATOM 2016 C CA . VAL A 1 266 ? -19.594 18.453 -4.57 1 95.44 266 VAL A CA 1
ATOM 2017 C C . VAL A 1 266 ? -19.156 19.906 -4.777 1 95.44 266 VAL A C 1
ATOM 2019 O O . VAL A 1 266 ? -19.625 20.562 -5.703 1 95.44 266 VAL A O 1
ATOM 2022 N N . GLU A 1 267 ? -18.406 20.359 -3.912 1 96.75 267 GLU A N 1
ATOM 2023 C CA . GLU A 1 267 ? -17.734 21.641 -4.09 1 96.75 267 GLU A CA 1
ATOM 2024 C C . GLU A 1 267 ? -16.234 21.453 -4.32 1 96.75 267 GLU A C 1
ATOM 2026 O O . GLU A 1 267 ? -15.609 20.594 -3.701 1 96.75 267 GLU A O 1
ATOM 2031 N N . VAL A 1 268 ? -15.68 22.188 -5.207 1 96.5 268 VAL A N 1
ATOM 2032 C CA . VAL A 1 268 ? -14.242 22.172 -5.445 1 96.5 268 VAL A CA 1
ATOM 2033 C C . VAL A 1 268 ? -13.672 23.578 -5.203 1 96.5 268 VAL A C 1
ATOM 2035 O O . VAL A 1 268 ? -14.094 24.547 -5.84 1 96.5 268 VAL A O 1
ATOM 2038 N N . LYS A 1 269 ? -12.766 23.641 -4.273 1 96.44 269 LYS A N 1
ATOM 2039 C CA . LYS A 1 269 ? -12.172 24.922 -3.916 1 96.44 269 LYS A CA 1
ATOM 2040 C C . LYS A 1 269 ? -10.648 24.875 -4.016 1 96.44 269 LYS A C 1
ATOM 2042 O O . LYS A 1 269 ? -10.039 23.859 -3.703 1 96.44 269 LYS A O 1
ATOM 2047 N N . GLY A 1 270 ? -10.047 26 -4.438 1 96.88 270 GLY A N 1
ATOM 2048 C CA . GLY A 1 270 ? -8.594 26.078 -4.465 1 96.88 270 GLY A CA 1
ATOM 2049 C C . GLY A 1 270 ? -8.07 27.094 -5.453 1 96.88 270 GLY A C 1
ATOM 2050 O O . GLY A 1 270 ? -8.586 28.203 -5.535 1 96.88 270 GLY A O 1
ATOM 2051 N N . LEU A 1 271 ? -6.977 26.797 -6.098 1 97.38 271 LEU A N 1
ATOM 2052 C CA . LEU A 1 271 ? -6.293 27.672 -7.039 1 97.38 271 LEU A CA 1
ATOM 2053 C C . LEU A 1 271 ? -5.945 26.922 -8.32 1 97.38 271 LEU A C 1
ATOM 2055 O O . LEU A 1 271 ? -5.672 25.719 -8.289 1 97.38 271 LEU A O 1
ATOM 2059 N N . LEU A 1 272 ? -5.941 27.594 -9.328 1 96.44 272 LEU A N 1
ATOM 2060 C CA . LEU A 1 272 ? -5.637 27.031 -10.641 1 96.44 272 LEU A CA 1
ATOM 2061 C C . LEU A 1 272 ? -4.953 28.062 -11.531 1 96.44 272 LEU A C 1
ATOM 2063 O O . LEU A 1 272 ? -5.207 29.266 -11.414 1 96.44 272 LEU A O 1
ATOM 2067 N N . SER A 1 273 ? -4.105 27.531 -12.391 1 96.38 273 SER A N 1
ATOM 2068 C CA . SER A 1 273 ? -3.564 28.422 -13.414 1 96.38 273 SER A CA 1
ATOM 2069 C C . SER A 1 273 ? -4.668 28.953 -14.312 1 96.38 273 SER A C 1
ATOM 2071 O O . SER A 1 273 ? -5.637 28.266 -14.609 1 96.38 273 SER A O 1
ATOM 2073 N N . LYS A 1 274 ? -4.445 30.234 -14.734 1 93.44 274 LYS A N 1
ATOM 2074 C CA . LYS A 1 274 ? -5.348 30.828 -15.727 1 93.44 274 LYS A CA 1
ATOM 2075 C C . LYS A 1 274 ? -5.367 29.984 -17 1 93.44 274 LYS A C 1
ATOM 2077 O O . LYS A 1 274 ? -4.336 29.469 -17.422 1 93.44 274 LYS A O 1
ATOM 2082 N N . PHE A 1 275 ? -6.555 29.859 -17.516 1 89.56 275 PHE A N 1
ATOM 2083 C CA . PHE A 1 275 ? -6.707 29.109 -18.766 1 89.56 275 PHE A CA 1
ATOM 2084 C C . PHE A 1 275 ? -6.27 29.953 -19.953 1 89.56 275 PHE A C 1
ATOM 2086 O O . PHE A 1 275 ? -7.102 30.375 -20.766 1 89.56 275 PHE A O 1
ATOM 2093 N N . ALA A 1 276 ? -5.039 30.234 -20.109 1 90.56 276 ALA A N 1
ATOM 2094 C CA . ALA A 1 276 ? -4.465 31.016 -21.203 1 90.56 276 ALA A CA 1
ATOM 2095 C C . ALA A 1 276 ? -3.053 30.547 -21.531 1 90.56 276 ALA A C 1
ATOM 2097 O O . ALA A 1 276 ? -2.381 29.938 -20.688 1 90.56 276 ALA A O 1
ATOM 2098 N N . VAL A 1 277 ? -2.654 30.828 -22.672 1 92.31 277 VAL A N 1
ATOM 2099 C CA . VAL A 1 277 ? -1.335 30.422 -23.141 1 92.31 277 VAL A CA 1
ATOM 2100 C C . VAL A 1 277 ? -0.254 31.062 -22.281 1 92.31 277 VAL A C 1
ATOM 2102 O O . VAL A 1 277 ? -0.339 32.25 -21.953 1 92.31 277 VAL A O 1
ATOM 2105 N N . GLY A 1 278 ? 0.705 30.266 -21.859 1 93.44 278 GLY A N 1
ATOM 2106 C CA . GLY A 1 278 ? 1.857 30.781 -21.125 1 93.44 278 GLY A CA 1
ATOM 2107 C C . GLY A 1 278 ? 1.612 30.922 -19.641 1 93.44 278 GLY A C 1
ATOM 2108 O O . GLY A 1 278 ? 2.504 31.344 -18.906 1 93.44 278 GLY A O 1
ATOM 2109 N N . CYS A 1 279 ? 0.438 30.578 -19.188 1 94.94 279 CYS A N 1
ATOM 2110 C CA . CYS A 1 279 ? 0.074 30.797 -17.797 1 94.94 279 CYS A CA 1
ATOM 2111 C C . CYS A 1 279 ? 0.286 29.516 -16.984 1 94.94 279 CYS A C 1
ATOM 2113 O O . CYS A 1 279 ? 0.059 29.516 -15.766 1 94.94 279 CYS A O 1
ATOM 2115 N N . GLY A 1 280 ? 0.717 28.422 -17.656 1 95.81 280 GLY A N 1
ATOM 2116 C CA . GLY A 1 280 ? 0.936 27.156 -16.969 1 95.81 280 GLY A CA 1
ATOM 2117 C C . GLY A 1 280 ? 2.387 26.922 -16.594 1 95.81 280 GLY A C 1
ATOM 2118 O O . GLY A 1 280 ? 3.148 27.875 -16.422 1 95.81 280 GLY A O 1
ATOM 2119 N N . ARG A 1 281 ? 2.686 25.672 -16.281 1 96 281 ARG A N 1
ATOM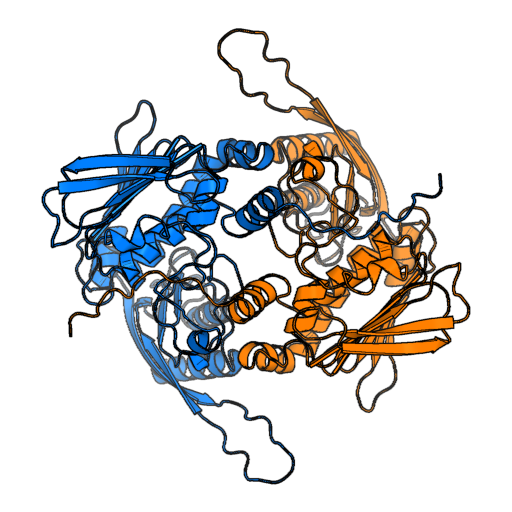 2120 C CA . ARG A 1 281 ? 4.023 25.25 -15.859 1 96 281 ARG A CA 1
ATOM 2121 C C . ARG A 1 281 ? 4.555 24.156 -16.766 1 96 281 ARG A C 1
ATOM 2123 O O . ARG A 1 281 ? 3.783 23.453 -17.422 1 96 281 ARG A O 1
ATOM 2130 N N . PRO A 1 282 ? 5.883 23.984 -16.734 1 94.5 282 PRO A N 1
ATOM 2131 C CA . PRO A 1 282 ? 6.473 22.938 -17.547 1 94.5 282 PRO A CA 1
ATOM 2132 C C . PRO A 1 282 ? 6.223 21.531 -16.984 1 94.5 282 PRO A C 1
ATOM 2134 O O . PRO A 1 282 ? 6.227 20.547 -17.734 1 94.5 282 PRO A O 1
ATOM 2137 N N . GLY A 1 283 ? 5.973 21.438 -15.688 1 95.25 283 GLY A N 1
ATOM 2138 C CA . GLY A 1 283 ? 5.816 20.125 -15.078 1 95.25 283 GLY A CA 1
ATOM 2139 C C . GLY A 1 283 ? 4.664 20.062 -14.094 1 95.25 283 GLY A C 1
ATOM 2140 O O . GLY A 1 283 ? 4.062 21.078 -13.758 1 95.25 283 GLY A O 1
ATOM 2141 N N . THR A 1 284 ? 4.395 18.844 -13.633 1 95.31 284 THR A N 1
ATOM 2142 C CA . THR A 1 284 ? 3.229 18.609 -12.797 1 95.31 284 THR A CA 1
ATOM 2143 C C . THR A 1 284 ? 3.605 18.656 -11.32 1 95.31 284 THR A C 1
ATOM 2145 O O . THR A 1 284 ? 2.863 18.172 -10.469 1 95.31 284 THR A O 1
ATOM 2148 N N . ASP A 1 285 ? 4.727 19.234 -10.945 1 94.06 285 ASP A N 1
ATOM 2149 C CA . ASP A 1 285 ? 5.27 19.203 -9.594 1 94.06 285 ASP A CA 1
ATOM 2150 C C . ASP A 1 285 ? 4.461 20.094 -8.648 1 94.06 285 ASP A C 1
ATOM 2152 O O . ASP A 1 285 ? 4.629 20.031 -7.434 1 94.06 285 ASP A O 1
ATOM 2156 N N . ARG A 1 286 ? 3.553 20.906 -9.172 1 97.25 286 ARG A N 1
ATOM 2157 C CA . ARG A 1 286 ? 2.736 21.766 -8.32 1 97.25 286 ARG A CA 1
ATOM 2158 C C . ARG A 1 286 ? 1.251 21.516 -8.539 1 97.25 286 ARG A C 1
ATOM 2160 O O . ARG A 1 286 ? 0.469 22.453 -8.711 1 97.25 286 ARG A O 1
ATOM 2167 N N . GLN A 1 287 ? 0.899 20.328 -8.57 1 98.06 287 GLN A N 1
ATOM 2168 C CA . GLN A 1 287 ? -0.491 19.891 -8.633 1 98.06 287 GLN A CA 1
ATOM 2169 C C . GLN A 1 287 ? -0.872 19.109 -7.375 1 98.06 287 GLN A C 1
ATOM 2171 O O . GLN A 1 287 ? -0.344 18.016 -7.133 1 98.06 287 GLN A O 1
ATOM 2176 N N . PHE A 1 288 ? -1.698 19.703 -6.586 1 98.25 288 PHE A N 1
ATOM 2177 C CA . PHE A 1 288 ? -2.086 19.156 -5.289 1 98.25 288 PHE A CA 1
ATOM 2178 C C . PHE A 1 288 ? -3.594 18.938 -5.219 1 98.25 288 PHE A C 1
ATOM 2180 O O . PHE A 1 288 ? -4.367 19.891 -5.398 1 98.25 288 PHE A O 1
ATOM 2187 N N . LEU A 1 289 ? -4.039 17.734 -4.992 1 97.94 289 LEU A N 1
ATOM 2188 C CA . LEU A 1 289 ? -5.453 17.391 -4.922 1 97.94 289 LEU A CA 1
ATOM 2189 C C . LEU A 1 289 ? -5.82 16.906 -3.521 1 97.94 289 LEU A C 1
ATOM 2191 O O . LEU A 1 289 ? -5.051 16.188 -2.887 1 97.94 289 LEU A O 1
ATOM 2195 N N . TYR A 1 290 ? -6.953 17.312 -3.035 1 97.5 290 TYR A N 1
ATOM 2196 C CA . TYR A 1 290 ? -7.449 17 -1.702 1 97.5 290 TYR A CA 1
ATOM 2197 C C . TYR A 1 290 ? -8.898 16.516 -1.759 1 97.5 290 TYR A C 1
ATOM 2199 O O . TYR A 1 290 ? -9.656 16.922 -2.648 1 97.5 290 TYR A O 1
ATOM 2207 N N . VAL A 1 291 ? -9.242 15.617 -0.872 1 96.06 291 VAL A N 1
ATOM 2208 C CA . VAL A 1 291 ? -10.633 15.281 -0.6 1 96.06 291 VAL A CA 1
ATOM 2209 C C . VAL A 1 291 ? -10.969 15.586 0.859 1 96.06 291 VAL A C 1
ATOM 2211 O O . VAL A 1 291 ? -10.391 14.984 1.771 1 96.06 291 VAL A O 1
ATOM 2214 N N . ASN A 1 292 ? -11.828 16.531 1.033 1 94.31 292 ASN A N 1
ATOM 2215 C CA . ASN A 1 292 ? -12.195 16.984 2.373 1 94.31 292 ASN A CA 1
ATOM 2216 C C . ASN A 1 292 ? -10.969 17.359 3.195 1 94.31 292 ASN A C 1
ATOM 2218 O O . ASN A 1 292 ? -10.836 16.953 4.352 1 94.31 292 ASN A O 1
ATOM 2222 N N . GLY A 1 293 ? -10.031 18.016 2.502 1 95 293 GLY A N 1
ATOM 2223 C CA . GLY A 1 293 ? -8.859 18.547 3.176 1 95 293 GLY A CA 1
ATOM 2224 C C . GLY A 1 293 ? -7.707 17.547 3.223 1 95 293 GLY A C 1
ATOM 2225 O O . GLY A 1 293 ? -6.574 17.922 3.549 1 95 293 GLY A O 1
ATOM 2226 N N . ARG A 1 294 ? -7.934 16.25 2.887 1 95.44 294 ARG A N 1
ATOM 2227 C CA . ARG A 1 294 ? -6.902 15.219 2.945 1 95.44 294 ARG A CA 1
ATOM 2228 C C . ARG A 1 294 ? -6.117 15.156 1.641 1 95.44 294 ARG A C 1
ATOM 2230 O O . ARG A 1 294 ? -6.699 15.008 0.565 1 95.44 294 ARG A O 1
ATOM 2237 N N . PRO A 1 295 ? -4.766 15.352 1.712 1 96.88 295 PRO A N 1
ATOM 2238 C CA . PRO A 1 295 ? -3.984 15.164 0.487 1 96.88 295 PRO A CA 1
ATOM 2239 C C . PRO A 1 295 ? -4.137 13.766 -0.1 1 96.88 295 PRO A C 1
ATOM 2241 O O . PRO A 1 295 ? -3.934 12.773 0.604 1 96.88 295 PRO A O 1
ATOM 2244 N N . CYS A 1 296 ? -4.496 13.625 -1.382 1 95.5 296 CYS A N 1
ATOM 2245 C CA . CYS A 1 296 ? -4.785 12.344 -2.008 1 95.5 296 CYS A CA 1
ATOM 2246 C C . CYS A 1 296 ? -4.133 12.25 -3.383 1 95.5 296 CYS A C 1
ATOM 2248 O O . CYS A 1 296 ? -3.832 13.266 -4.004 1 95.5 296 CYS A O 1
ATOM 2250 N N . ASN A 1 297 ? -3.938 11.055 -3.719 1 93.12 297 ASN A N 1
ATOM 2251 C CA . ASN A 1 297 ? -3.531 10.758 -5.09 1 93.12 297 ASN A CA 1
ATOM 2252 C C . ASN A 1 297 ? -4.734 10.438 -5.973 1 93.12 297 ASN A C 1
ATOM 2254 O O . ASN A 1 297 ? -5.234 9.312 -5.957 1 93.12 297 ASN A O 1
ATOM 2258 N N . LEU A 1 298 ? -5.176 11.391 -6.754 1 94.56 298 LEU A N 1
ATOM 2259 C CA . LEU A 1 298 ? -6.312 11.234 -7.656 1 94.56 298 LEU A CA 1
ATOM 2260 C C . LEU A 1 298 ? -5.871 11.336 -9.109 1 94.56 298 LEU A C 1
ATOM 2262 O O . LEU A 1 298 ? -6.156 12.328 -9.781 1 94.56 298 LEU A O 1
ATOM 2266 N N . SER A 1 299 ? -5.297 10.312 -9.562 1 94.12 299 SER A N 1
ATOM 2267 C CA . SER A 1 299 ? -4.621 10.328 -10.852 1 94.12 299 SER A CA 1
ATOM 2268 C C . SER A 1 299 ? -5.598 10.633 -11.984 1 94.12 299 SER A C 1
ATOM 2270 O O . SER A 1 299 ? -5.27 11.383 -12.906 1 94.12 299 SER A O 1
ATOM 2272 N N . LYS A 1 300 ? -6.789 10.047 -11.953 1 93.5 300 LYS A N 1
ATOM 2273 C CA . LYS A 1 300 ? -7.773 10.273 -13.008 1 93.5 300 LYS A CA 1
ATOM 2274 C C . LYS A 1 300 ? -8.258 11.719 -13 1 93.5 300 LYS A C 1
ATOM 2276 O O . LYS A 1 300 ? -8.477 12.312 -14.062 1 93.5 300 LYS A O 1
ATOM 2281 N N . VAL A 1 301 ? -8.406 12.234 -11.859 1 95.75 301 VAL A N 1
ATOM 2282 C CA . VAL A 1 301 ? -8.836 13.625 -11.719 1 95.75 301 VAL A CA 1
ATOM 2283 C C . VAL A 1 301 ? -7.734 14.555 -12.234 1 95.75 301 VAL A C 1
ATOM 2285 O O . VAL A 1 301 ? -8.008 15.508 -12.953 1 95.75 301 VAL A O 1
ATOM 2288 N N . GLN A 1 302 ? -6.527 14.266 -11.828 1 96.56 302 GLN A N 1
ATOM 2289 C CA . GLN A 1 302 ? -5.375 15.039 -12.289 1 96.56 302 GLN A CA 1
ATOM 2290 C C . GLN A 1 302 ? -5.301 15.055 -13.812 1 96.56 302 GLN A C 1
ATOM 2292 O O . GLN A 1 302 ? -5.098 16.109 -14.414 1 96.56 302 GLN A O 1
ATOM 2297 N N . LYS A 1 303 ? -5.488 13.883 -14.367 1 95.62 303 LYS A N 1
ATOM 2298 C CA . LYS A 1 303 ? -5.469 13.766 -15.82 1 95.62 303 LYS A CA 1
ATOM 2299 C C . LYS A 1 303 ? -6.57 14.609 -16.453 1 95.62 303 LYS A C 1
ATOM 2301 O O . LYS A 1 303 ? -6.352 15.242 -17.484 1 95.62 303 LYS A O 1
ATOM 2306 N N . ALA A 1 304 ? -7.703 14.555 -15.867 1 94.69 304 ALA A N 1
ATOM 2307 C CA . ALA A 1 304 ? -8.828 15.344 -16.375 1 94.69 304 ALA A CA 1
ATOM 2308 C C . ALA A 1 304 ? -8.492 16.828 -16.375 1 94.69 304 ALA A C 1
ATOM 2310 O O . ALA A 1 304 ? -8.758 17.531 -17.359 1 94.69 304 ALA A O 1
ATOM 2311 N N . PHE A 1 305 ? -7.887 17.344 -15.289 1 95.19 305 PHE A N 1
ATOM 2312 C CA . PHE A 1 305 ? -7.453 18.734 -15.219 1 95.19 305 PHE A CA 1
ATOM 2313 C C . PHE A 1 305 ? -6.469 19.047 -16.344 1 95.19 305 PHE A C 1
ATOM 2315 O O . PHE A 1 305 ? -6.605 20.078 -17.031 1 95.19 305 PHE A O 1
ATOM 2322 N N . ASN A 1 306 ? -5.52 18.172 -16.469 1 95.69 306 ASN A N 1
ATOM 2323 C CA . ASN A 1 306 ? -4.48 18.375 -17.469 1 95.69 306 ASN A CA 1
ATOM 2324 C C . ASN A 1 306 ? -5.055 18.375 -18.875 1 95.69 306 ASN A C 1
ATOM 2326 O O . ASN A 1 306 ? -4.672 19.203 -19.719 1 95.69 306 ASN A O 1
ATOM 2330 N N . GLU A 1 307 ? -5.953 17.453 -19.156 1 93.69 307 GLU A N 1
ATOM 2331 C CA . GLU A 1 307 ? -6.578 17.359 -20.469 1 93.69 307 GLU A CA 1
ATOM 2332 C C . GLU A 1 307 ? -7.359 18.625 -20.797 1 93.69 307 GLU A C 1
ATOM 2334 O O . GLU A 1 307 ? -7.227 19.172 -21.891 1 93.69 307 GLU A O 1
ATOM 2339 N N . VAL A 1 308 ? -8.148 19.062 -19.891 1 92.06 308 VAL A N 1
ATOM 2340 C CA . VAL A 1 308 ? -8.93 20.281 -20.109 1 92.06 308 VAL A CA 1
ATOM 2341 C C . VAL A 1 308 ? -7.996 21.469 -20.312 1 92.06 308 VAL A C 1
ATOM 2343 O O . VAL A 1 308 ? -8.195 22.266 -21.219 1 92.06 308 VAL A O 1
ATOM 2346 N N . TYR A 1 309 ? -6.988 21.562 -19.531 1 93.56 309 TYR A N 1
ATOM 2347 C CA . TYR A 1 309 ? -6.066 22.688 -19.594 1 93.56 309 TYR A CA 1
ATOM 2348 C C . TYR A 1 309 ? -5.312 22.688 -20.922 1 93.56 309 TYR A C 1
ATOM 2350 O O . TYR A 1 309 ? -5.023 23.75 -21.469 1 93.56 309 TYR A O 1
ATOM 2358 N N . ARG A 1 310 ? -5.016 21.531 -21.406 1 93 310 ARG A N 1
ATOM 2359 C CA . ARG A 1 310 ? -4.27 21.391 -22.641 1 93 310 ARG A CA 1
ATOM 2360 C C . ARG A 1 310 ? -5.031 22 -23.812 1 93 310 ARG A C 1
ATOM 2362 O O . ARG A 1 310 ? -4.426 22.422 -24.797 1 93 310 ARG A O 1
ATOM 2369 N N . THR A 1 311 ? -6.316 22.031 -23.75 1 90.06 311 THR A N 1
ATOM 2370 C CA . THR A 1 311 ? -7.121 22.641 -24.797 1 90.06 311 THR A CA 1
ATOM 2371 C C . THR A 1 311 ? -6.891 24.156 -24.859 1 90.06 311 THR A C 1
ATOM 2373 O O . THR A 1 311 ? -7.129 24.781 -25.891 1 90.06 311 THR A O 1
ATOM 2376 N N . PHE A 1 312 ? -6.367 24.75 -23.859 1 88.69 312 PHE A N 1
ATOM 2377 C CA . PHE A 1 312 ? -6.117 26.188 -23.766 1 88.69 312 PHE A CA 1
ATOM 2378 C C . PHE A 1 312 ? -4.625 26.484 -23.875 1 88.69 312 PHE A C 1
ATOM 2380 O O . PHE A 1 312 ? -4.23 27.547 -24.359 1 88.69 312 PHE A O 1
ATOM 2387 N N . ASN A 1 313 ? -3.906 25.547 -23.375 1 91.44 313 ASN A N 1
ATOM 2388 C CA . ASN A 1 313 ? -2.453 25.672 -23.312 1 91.44 313 ASN A CA 1
ATOM 2389 C C . ASN A 1 313 ? -1.774 24.328 -23.562 1 91.44 313 ASN A C 1
ATOM 2391 O O . ASN A 1 313 ? -1.53 23.562 -22.625 1 91.44 313 ASN A O 1
ATOM 2395 N N . ALA A 1 314 ? -1.35 24.031 -24.719 1 91.56 314 ALA A N 1
ATOM 2396 C CA . ALA A 1 314 ? -0.977 22.703 -25.188 1 91.56 314 ALA A CA 1
ATOM 2397 C C . ALA A 1 314 ? 0.387 22.281 -24.641 1 91.56 314 ALA A C 1
ATOM 2399 O O . ALA A 1 314 ? 0.676 21.094 -24.531 1 91.56 314 ALA A O 1
ATOM 2400 N N . ASN A 1 315 ? 1.206 23.203 -24.266 1 93.12 315 ASN A N 1
ATOM 2401 C CA . ASN A 1 315 ? 2.602 22.875 -23.984 1 93.12 315 ASN A CA 1
ATOM 2402 C C . ASN A 1 315 ? 2.906 22.922 -22.5 1 93.12 315 ASN A C 1
ATOM 2404 O O . ASN A 1 315 ? 4.039 22.656 -22.078 1 93.12 315 ASN A O 1
ATOM 2408 N N . GLN A 1 316 ? 1.882 23.359 -21.766 1 96.19 316 GLN A N 1
ATOM 2409 C CA . GLN A 1 316 ? 2.1 23.469 -20.328 1 96.19 316 GLN A CA 1
ATOM 2410 C C . GLN A 1 316 ? 1.001 22.766 -19.531 1 96.19 316 GLN A C 1
ATOM 2412 O O . GLN A 1 316 ? -0.04 22.406 -20.094 1 96.19 316 GLN A O 1
ATOM 2417 N N . VAL A 1 317 ? 1.288 22.484 -18.312 1 96.81 317 VAL A N 1
ATOM 2418 C CA . VAL A 1 317 ? 0.297 21.922 -17.391 1 96.81 317 VAL A CA 1
ATOM 2419 C C . VAL A 1 317 ? -0.053 22.953 -16.312 1 96.81 317 VAL A C 1
ATOM 2421 O O . VAL A 1 317 ? 0.739 23.859 -16.031 1 96.81 317 VAL A O 1
ATOM 2424 N N . PRO A 1 318 ? -1.206 22.875 -15.758 1 97 318 PRO A N 1
ATOM 2425 C CA . PRO A 1 318 ? -1.619 23.906 -14.797 1 97 318 PRO A CA 1
ATOM 2426 C C . PRO A 1 318 ? -1.063 23.672 -13.398 1 97 318 PRO A C 1
ATOM 2428 O O . PRO A 1 318 ? -0.841 22.516 -13.008 1 97 318 PRO A O 1
ATOM 2431 N N . PHE A 1 319 ? -0.777 24.766 -12.695 1 97.81 319 PHE A N 1
ATOM 2432 C CA . PHE A 1 319 ? -0.817 24.734 -11.242 1 97.81 319 PHE A CA 1
ATOM 2433 C C . PHE A 1 319 ? -2.205 24.328 -10.75 1 97.81 319 PHE A C 1
ATOM 2435 O O . PHE A 1 319 ? -3.211 24.844 -11.234 1 97.81 319 PHE A O 1
ATOM 2442 N N . ILE A 1 320 ? -2.252 23.328 -9.859 1 97.5 320 ILE A N 1
ATOM 2443 C CA . ILE A 1 320 ? -3.549 22.891 -9.359 1 97.5 320 ILE A CA 1
ATOM 2444 C C . ILE A 1 320 ? -3.498 22.781 -7.836 1 97.5 320 ILE A C 1
ATOM 2446 O O . ILE A 1 320 ? -2.633 22.094 -7.289 1 97.5 320 ILE A O 1
ATOM 2450 N N . LEU A 1 321 ? -4.262 23.453 -7.152 1 97.88 321 LEU A N 1
ATOM 2451 C CA . LEU A 1 321 ? -4.715 23.188 -5.793 1 97.88 321 LEU A CA 1
ATOM 2452 C C . LEU A 1 321 ? -6.227 23 -5.75 1 97.88 321 LEU A C 1
ATOM 2454 O O . LEU A 1 321 ? -6.973 23.984 -5.902 1 97.88 321 LEU A O 1
ATOM 2458 N N . ALA A 1 322 ? -6.645 21.797 -5.59 1 97.75 322 ALA A N 1
ATOM 2459 C CA . ALA A 1 322 ? -8.086 21.547 -5.645 1 97.75 322 ALA A CA 1
ATOM 2460 C C . ALA A 1 322 ? -8.531 20.641 -4.504 1 97.75 322 ALA A C 1
ATOM 2462 O O . ALA A 1 322 ? -8.062 19.516 -4.383 1 97.75 322 ALA A O 1
ATOM 2463 N N . ASP A 1 323 ? -9.352 21.141 -3.66 1 97.62 323 ASP A N 1
ATOM 2464 C CA . ASP A 1 323 ? -9.961 20.359 -2.588 1 97.62 323 ASP A CA 1
ATOM 2465 C C . ASP A 1 323 ? -11.406 20 -2.928 1 97.62 323 ASP A C 1
ATOM 2467 O O . ASP A 1 323 ? -12.25 20.875 -3.104 1 97.62 323 ASP A O 1
ATOM 2471 N N . PHE A 1 324 ? -11.656 18.75 -3.078 1 96.94 324 PHE A N 1
ATOM 2472 C CA . PHE A 1 324 ? -13.008 18.266 -3.314 1 96.94 324 PHE A CA 1
ATOM 2473 C C . PHE A 1 324 ? -13.742 18.047 -1.997 1 96.94 324 PHE A C 1
ATOM 2475 O O . PHE A 1 324 ? -13.383 17.172 -1.211 1 96.94 324 PHE A O 1
ATOM 2482 N N . ILE A 1 325 ? -14.695 18.859 -1.767 1 96.44 325 ILE A N 1
ATOM 2483 C CA . ILE A 1 325 ? -15.523 18.781 -0.567 1 96.44 325 ILE A CA 1
ATOM 2484 C C . ILE A 1 325 ? -16.797 18 -0.869 1 96.44 325 ILE A C 1
ATOM 2486 O O . ILE A 1 325 ? -17.641 18.438 -1.653 1 96.44 325 ILE A O 1
ATOM 2490 N N . LEU A 1 326 ? -16.953 16.875 -0.291 1 94.38 326 LEU A N 1
ATOM 2491 C CA . LEU A 1 326 ? -18.078 15.984 -0.551 1 94.38 326 LEU A CA 1
ATOM 2492 C C . LEU A 1 326 ? -18.453 15.203 0.704 1 94.38 326 LEU A C 1
ATOM 2494 O O . LEU A 1 326 ? -17.688 15.18 1.675 1 94.38 326 LEU A O 1
ATOM 2498 N N . PRO A 1 327 ? -19.609 14.617 0.731 1 92.31 327 PRO A N 1
ATOM 2499 C CA . PRO A 1 327 ? -20 13.828 1.906 1 92.31 327 PRO A CA 1
ATOM 2500 C C . PRO A 1 327 ? -19.047 12.68 2.195 1 92.31 327 PRO A C 1
ATOM 2502 O O . PRO A 1 327 ? -18.625 11.977 1.273 1 92.31 327 PRO A O 1
ATOM 2505 N N . THR A 1 328 ? -18.719 12.5 3.467 1 90.62 328 THR A N 1
ATOM 2506 C CA . THR A 1 328 ? -17.719 11.516 3.859 1 90.62 328 THR A CA 1
ATOM 2507 C C . THR A 1 328 ? -18.172 10.109 3.467 1 90.62 328 THR A C 1
ATOM 2509 O O . THR A 1 328 ? -17.328 9.242 3.209 1 90.62 328 THR A O 1
ATOM 2512 N N . GLU A 1 329 ? -19.438 9.898 3.352 1 88.12 329 GLU A N 1
ATOM 2513 C CA . GLU A 1 329 ? -19.969 8.578 3.023 1 88.12 329 GLU A CA 1
ATOM 2514 C C . GLU A 1 329 ? -19.734 8.234 1.557 1 88.12 329 GLU A C 1
ATOM 2516 O O . GLU A 1 329 ? -19.906 7.086 1.146 1 88.12 329 GLU A O 1
ATOM 2521 N N . SER A 1 330 ? -19.266 9.227 0.848 1 89.38 330 SER A N 1
ATOM 2522 C CA . SER A 1 330 ? -19.062 9.031 -0.581 1 89.38 330 SER A CA 1
ATOM 2523 C C . SER A 1 330 ? -17.625 8.578 -0.868 1 89.38 330 SER A C 1
ATOM 2525 O O . SER A 1 330 ? -17.25 8.422 -2.027 1 89.38 330 SER A O 1
ATOM 2527 N N . CYS A 1 331 ? -16.906 8.336 0.172 1 90.69 331 CYS A N 1
ATOM 2528 C CA . CYS A 1 331 ? -15.516 7.953 -0.065 1 90.69 331 CYS A CA 1
ATOM 2529 C C . CYS A 1 331 ? -15.094 6.816 0.86 1 90.69 331 CYS A C 1
ATOM 2531 O O . CYS A 1 331 ? -15.664 6.645 1.938 1 90.69 331 CYS A O 1
ATOM 2533 N N . ASP A 1 332 ? -14.211 6.008 0.403 1 90.06 332 ASP A N 1
ATOM 2534 C CA . ASP A 1 332 ? -13.531 4.988 1.198 1 90.06 332 ASP A CA 1
ATOM 2535 C C . ASP A 1 332 ? -12.07 5.359 1.432 1 90.06 332 ASP A C 1
ATOM 2537 O O . ASP A 1 332 ? -11.242 5.273 0.517 1 90.06 332 ASP A O 1
ATOM 2541 N N . ILE A 1 333 ? -11.727 5.684 2.709 1 90.25 333 ILE A N 1
ATOM 2542 C CA . ILE A 1 333 ? -10.391 6.199 3.004 1 90.25 333 ILE A CA 1
ATOM 2543 C C . ILE A 1 333 ? -9.523 5.094 3.598 1 90.25 333 ILE A C 1
ATOM 2545 O O . ILE A 1 333 ? -8.336 5.293 3.846 1 90.25 333 ILE A O 1
ATOM 2549 N N . ASN A 1 334 ? -10.094 3.92 3.877 1 89.25 334 ASN A N 1
ATOM 2550 C CA . ASN A 1 334 ? -9.383 2.812 4.508 1 89.25 334 ASN A CA 1
ATOM 2551 C C . ASN A 1 334 ? -8.82 1.844 3.469 1 89.25 334 ASN A C 1
ATOM 2553 O O . ASN A 1 334 ? -9.086 0.642 3.527 1 89.25 334 ASN A O 1
ATOM 2557 N N . LEU A 1 335 ? -8.008 2.297 2.547 1 87.88 335 LEU A N 1
ATOM 2558 C CA . LEU A 1 335 ? -7.512 1.46 1.46 1 87.88 335 LEU A CA 1
ATOM 2559 C C . LEU A 1 335 ? -6.02 1.189 1.622 1 87.88 335 LEU A C 1
ATOM 2561 O O . LEU A 1 335 ? -5.555 0.073 1.375 1 87.88 335 LEU A O 1
ATOM 2565 N N . SER A 1 336 ? -5.324 2.201 1.976 1 86.81 336 SER A N 1
ATOM 2566 C CA . SER A 1 336 ? -3.873 2.111 2.088 1 86.81 336 SER A CA 1
ATOM 2567 C C . SER A 1 336 ? -3.396 2.557 3.469 1 86.81 336 SER A C 1
ATOM 2569 O O . SER A 1 336 ? -4.051 3.369 4.125 1 86.81 336 SER A O 1
ATOM 2571 N N . PRO A 1 337 ? -2.246 2.086 3.838 1 81.44 337 PRO A N 1
ATOM 2572 C CA . PRO A 1 337 ? -1.729 2.48 5.148 1 81.44 337 PRO A CA 1
ATOM 2573 C C . PRO A 1 337 ? -1.478 3.984 5.258 1 81.44 337 PRO A C 1
ATOM 2575 O O . PRO A 1 337 ? -1.693 4.578 6.316 1 81.44 337 PRO A O 1
ATOM 2578 N N . ASP A 1 338 ? -1.115 4.574 4.148 1 80.94 338 ASP A N 1
ATOM 2579 C CA . ASP A 1 338 ? -0.805 6 4.184 1 80.94 338 ASP A CA 1
ATOM 2580 C C . ASP A 1 338 ? -2.061 6.844 3.965 1 80.94 338 ASP A C 1
ATOM 2582 O O . ASP A 1 338 ? -2.006 8.07 4.016 1 80.94 338 ASP A O 1
ATOM 2586 N N . LYS A 1 339 ? -3.162 6.219 3.684 1 84.75 339 LYS A N 1
ATOM 2587 C CA . LYS A 1 339 ? -4.477 6.848 3.57 1 84.75 339 LYS A CA 1
ATOM 2588 C C . LYS A 1 339 ? -4.52 7.82 2.395 1 84.75 339 LYS A C 1
ATOM 2590 O O . LYS A 1 339 ? -5.359 8.719 2.357 1 84.75 339 LYS A O 1
ATOM 2595 N N . ARG A 1 340 ? -3.635 7.672 1.417 1 89.38 340 ARG A N 1
ATOM 2596 C CA . ARG A 1 340 ? -3.59 8.602 0.294 1 89.38 340 ARG A CA 1
ATOM 2597 C C . ARG A 1 340 ? -4.359 8.055 -0.903 1 89.38 340 ARG A C 1
ATOM 2599 O O . ARG A 1 340 ? -4.688 8.797 -1.83 1 89.38 340 ARG A O 1
ATOM 2606 N N . THR A 1 341 ? -4.539 6.801 -0.88 1 88.56 341 THR A N 1
ATOM 2607 C CA . THR A 1 341 ? -5.398 6.176 -1.877 1 88.56 341 THR A CA 1
ATOM 2608 C C . THR A 1 341 ? -6.844 6.125 -1.387 1 88.56 341 THR A C 1
ATOM 2610 O O . THR A 1 341 ? -7.121 5.582 -0.314 1 88.56 341 THR A O 1
ATOM 2613 N N . ILE A 1 342 ? -7.734 6.738 -2.172 1 90.44 342 ILE A N 1
ATOM 2614 C CA . ILE A 1 342 ? -9.133 6.789 -1.758 1 90.44 342 ILE A CA 1
ATOM 2615 C C . ILE A 1 342 ? -10.031 6.363 -2.916 1 90.44 342 ILE A C 1
ATOM 2617 O O . ILE A 1 342 ? -9.703 6.59 -4.082 1 90.44 342 ILE A O 1
ATOM 2621 N N . PHE A 1 343 ? -11.102 5.688 -2.576 1 89.56 343 PHE A N 1
ATOM 2622 C CA . PHE A 1 343 ? -12.164 5.449 -3.545 1 89.56 343 PHE A CA 1
ATOM 2623 C C . PHE A 1 343 ? -13.289 6.469 -3.377 1 89.56 343 PHE A C 1
ATOM 2625 O O . PHE A 1 343 ? -13.68 6.793 -2.254 1 89.56 343 PHE A O 1
ATOM 2632 N N . LEU A 1 344 ? -13.672 7.066 -4.488 1 89.69 344 LEU A N 1
ATOM 2633 C CA . LEU A 1 344 ? -14.812 7.969 -4.516 1 89.69 344 LEU A CA 1
ATOM 2634 C C . LEU A 1 344 ? -16.016 7.305 -5.18 1 89.69 344 LEU A C 1
ATOM 2636 O O . LEU A 1 344 ? -15.875 6.645 -6.215 1 89.69 344 LEU A O 1
ATOM 2640 N N . HIS A 1 345 ? -17.062 7.504 -4.492 1 86.75 345 HIS A N 1
ATOM 2641 C CA . HIS A 1 345 ? -18.297 7.043 -5.137 1 86.75 345 HIS A CA 1
ATOM 2642 C C . HIS A 1 345 ? -18.516 7.762 -6.465 1 86.75 345 HIS A C 1
ATOM 2644 O O . HIS A 1 345 ? -18.453 8.992 -6.531 1 86.75 345 HIS A O 1
ATOM 2650 N N . ASN A 1 346 ? -18.656 7.023 -7.582 1 84.88 346 ASN A N 1
ATOM 2651 C CA . ASN A 1 346 ? -18.969 7.551 -8.906 1 84.88 346 ASN A CA 1
ATOM 2652 C C . ASN A 1 346 ? -17.891 8.516 -9.391 1 84.88 346 ASN A C 1
ATOM 2654 O O . ASN A 1 346 ? -18.203 9.633 -9.82 1 84.88 346 ASN A O 1
ATOM 2658 N N . GLU A 1 347 ? -16.641 8.117 -9.18 1 88.88 347 GLU A N 1
ATOM 2659 C CA . GLU A 1 347 ? -15.5 8.93 -9.602 1 88.88 347 GLU A CA 1
ATOM 2660 C C . GLU A 1 347 ? -15.641 9.359 -11.062 1 88.88 347 GLU A C 1
ATOM 2662 O O . GLU A 1 347 ? -15.305 10.492 -11.414 1 88.88 347 GLU A O 1
ATOM 2667 N N . GLY A 1 348 ? -16.156 8.445 -11.922 1 90.19 348 GLY A N 1
ATOM 2668 C CA . GLY A 1 348 ? -16.375 8.797 -13.312 1 90.19 348 GLY A CA 1
ATOM 2669 C C . GLY A 1 348 ? -17.344 9.945 -13.5 1 90.19 348 GLY A C 1
ATOM 2670 O O . GLY A 1 348 ? -17.078 10.867 -14.266 1 90.19 348 GLY A O 1
ATOM 2671 N N . ASN A 1 349 ? -18.438 9.836 -12.789 1 91.38 349 ASN A N 1
ATOM 2672 C CA . ASN A 1 349 ? -19.422 10.914 -12.844 1 91.38 349 ASN A CA 1
ATOM 2673 C C . ASN A 1 349 ? -18.844 12.227 -12.297 1 91.38 349 ASN A C 1
ATOM 2675 O O . ASN A 1 349 ? -19.172 13.305 -12.805 1 91.38 349 ASN A O 1
ATOM 2679 N N . LEU A 1 350 ? -18.047 12.07 -11.305 1 92.69 350 LEU A N 1
ATOM 2680 C CA . LEU A 1 350 ? -17.406 13.25 -10.734 1 92.69 350 LEU A CA 1
ATOM 2681 C C . LEU A 1 350 ? -16.516 13.938 -11.758 1 92.69 350 LEU A C 1
ATOM 2683 O O . LEU A 1 350 ? -16.578 15.156 -11.93 1 92.69 350 LEU A O 1
ATOM 2687 N N . ILE A 1 351 ? -15.781 13.164 -12.469 1 93.88 351 ILE A N 1
ATOM 2688 C CA . ILE A 1 351 ? -14.859 13.68 -13.469 1 93.88 351 ILE A CA 1
ATOM 2689 C C . ILE A 1 351 ? -15.641 14.328 -14.609 1 93.88 351 ILE A C 1
ATOM 2691 O O . ILE A 1 351 ? -15.289 15.414 -15.078 1 93.88 351 ILE A O 1
ATOM 2695 N N . SER A 1 352 ? -16.719 13.664 -15.016 1 93.12 352 SER A N 1
ATOM 2696 C CA . SER A 1 352 ? -17.578 14.211 -16.062 1 93.12 352 SER A CA 1
ATOM 2697 C C . SER A 1 352 ? -18.188 15.547 -15.648 1 93.12 352 SER A C 1
ATOM 2699 O O . SER A 1 352 ? -18.172 16.5 -16.422 1 93.12 352 SER A O 1
ATOM 2701 N N . ALA A 1 353 ? -18.688 15.555 -14.461 1 92.75 353 ALA A N 1
ATOM 2702 C CA . ALA A 1 353 ? -19.281 16.781 -13.938 1 92.75 353 ALA A CA 1
ATOM 2703 C C . ALA A 1 353 ? -18.25 17.891 -13.828 1 92.75 353 ALA A C 1
ATOM 2705 O O . ALA A 1 353 ? -18.547 19.047 -14.109 1 92.75 353 ALA A O 1
ATOM 2706 N N . LEU A 1 354 ? -17.062 17.5 -13.422 1 92.56 354 LEU A N 1
ATOM 2707 C CA . LEU A 1 354 ? -15.961 18.453 -13.305 1 92.56 354 LEU A CA 1
ATOM 2708 C C . LEU A 1 354 ? -15.641 19.062 -14.664 1 92.56 354 LEU A C 1
ATOM 2710 O O . LEU A 1 354 ? -15.531 20.281 -14.781 1 92.56 354 LEU A O 1
ATOM 2714 N N . LYS A 1 355 ? -15.547 18.25 -15.672 1 91.88 355 LYS A N 1
ATOM 2715 C CA . LYS A 1 355 ? -15.234 18.719 -17.016 1 91.88 355 LYS A CA 1
ATOM 2716 C C . LYS A 1 355 ? -16.312 19.656 -17.531 1 91.88 355 LYS A C 1
ATOM 2718 O O . LYS A 1 355 ? -16.016 20.688 -18.156 1 91.88 355 LYS A O 1
ATOM 2723 N N . VAL A 1 356 ? -17.547 19.312 -17.266 1 89.94 356 VAL A N 1
ATOM 2724 C CA . VAL A 1 356 ? -18.672 20.141 -17.688 1 89.94 356 VAL A CA 1
ATOM 2725 C C . VAL A 1 356 ? -18.609 21.5 -16.984 1 89.94 356 VAL A C 1
ATOM 2727 O O . VAL A 1 356 ? -18.859 22.531 -17.594 1 89.94 356 VAL A O 1
ATOM 2730 N N . SER A 1 357 ? -18.281 21.438 -15.758 1 89.12 357 SER A N 1
ATOM 2731 C CA . SER A 1 357 ? -18.234 22.656 -14.969 1 89.12 357 SER A CA 1
ATOM 2732 C C . SER A 1 357 ? -17.156 23.609 -15.492 1 89.12 357 SER A C 1
ATOM 2734 O O . SER A 1 357 ? -17.328 24.828 -15.445 1 89.12 357 SER A O 1
ATOM 2736 N N . PHE A 1 358 ? -16.016 23.047 -15.961 1 84.31 358 PHE A N 1
ATOM 2737 C CA . PHE A 1 358 ? -14.961 23.859 -16.547 1 84.31 358 PHE A CA 1
ATOM 2738 C C . PHE A 1 358 ? -15.445 24.531 -17.828 1 84.31 358 PHE A C 1
ATOM 2740 O O . PHE A 1 358 ? -15.078 25.672 -18.109 1 84.31 358 PHE A O 1
ATOM 2747 N N . GLY A 1 359 ? -16.188 23.828 -18.578 1 76 359 GLY A N 1
ATOM 2748 C CA . GLY A 1 359 ? -16.75 24.375 -19.797 1 76 359 GLY A CA 1
ATOM 2749 C C . GLY A 1 359 ? -17.688 25.547 -19.547 1 76 359 GLY A C 1
ATOM 2750 O O . GLY A 1 359 ? -17.766 26.469 -20.375 1 76 359 GLY A O 1
ATOM 2751 N N . ILE A 1 360 ? -18.344 25.516 -18.422 1 65.75 360 ILE A N 1
ATOM 2752 C CA . ILE A 1 360 ? -19.328 26.531 -18.094 1 65.75 360 ILE A CA 1
ATOM 2753 C C . ILE A 1 360 ? -18.609 27.781 -17.562 1 65.75 360 ILE A C 1
ATOM 2755 O O . ILE A 1 360 ? -19 28.906 -17.891 1 65.75 360 ILE A O 1
ATOM 2759 N N . VAL A 1 361 ? -17.719 27.562 -16.672 1 61.91 361 VAL A N 1
ATOM 2760 C CA . VAL A 1 361 ? -17.094 28.672 -15.977 1 61.91 361 VAL A CA 1
ATOM 2761 C C . VAL A 1 361 ? -16.031 29.312 -16.875 1 61.91 361 VAL A C 1
ATOM 2763 O O . VAL A 1 361 ? -15.781 30.516 -16.797 1 61.91 361 VAL A O 1
ATOM 2766 N N . LEU A 1 362 ? -15.359 28.453 -17.641 1 61.31 362 LEU A N 1
ATOM 2767 C CA . LEU A 1 362 ? -14.266 29.016 -18.422 1 61.31 362 LEU A CA 1
ATOM 2768 C C . LEU A 1 362 ? -14.797 29.672 -19.688 1 61.31 362 LEU A C 1
ATOM 2770 O O . LEU A 1 362 ? -15.719 29.156 -20.328 1 61.31 362 LEU A O 1
ATOM 2774 N N . PRO A 1 363 ? -14.68 31 -19.781 1 49.84 363 PRO A N 1
ATOM 2775 C CA . PRO A 1 363 ? -15.172 31.766 -20.922 1 49.84 363 PRO A CA 1
ATOM 2776 C C . PRO A 1 363 ? -14.867 31.109 -22.25 1 49.84 363 PRO A C 1
ATOM 2778 O O . PRO A 1 363 ? -13.82 30.469 -22.406 1 49.84 363 PRO A O 1
ATOM 2781 N N . THR A 1 364 ? -16.125 30.5 -22.891 1 41.62 364 THR A N 1
ATOM 2782 C CA . THR A 1 364 ? -15.961 30.125 -24.297 1 41.62 364 THR A CA 1
ATOM 2783 C C . THR A 1 364 ? -15.023 31.094 -25.016 1 41.62 364 THR A C 1
ATOM 2785 O O . THR A 1 364 ? -15.086 32.312 -24.797 1 41.62 364 THR A O 1
ATOM 2788 N N . LYS A 1 365 ? -14.039 30.5 -25.719 1 37.69 365 LYS A N 1
ATOM 2789 C CA . LYS A 1 365 ? -13.367 31.391 -26.656 1 37.69 365 LYS A CA 1
ATOM 2790 C C . LYS A 1 365 ? -14.383 32.25 -27.406 1 37.69 365 LYS A C 1
ATOM 2792 O O . LYS A 1 365 ? -15.43 31.781 -27.828 1 37.69 365 LYS A O 1
ATOM 2797 N N . MET B 1 1 ? -17.531 25.609 21.156 1 27.31 1 MET B N 1
ATOM 2798 C CA . MET B 1 1 ? -17.719 24.297 21.75 1 27.31 1 MET B CA 1
ATOM 2799 C C . MET B 1 1 ? -16.391 23.547 21.859 1 27.31 1 MET B C 1
ATOM 2801 O O . MET B 1 1 ? -15.672 23.391 20.875 1 27.31 1 MET B O 1
ATOM 2805 N N . THR B 1 2 ? -15.711 23.594 22.938 1 35.06 2 THR B N 1
ATOM 2806 C CA . THR B 1 2 ? -14.422 23.031 23.328 1 35.06 2 THR B CA 1
ATOM 2807 C C . THR B 1 2 ? -14.336 21.562 22.906 1 35.06 2 THR B C 1
ATOM 2809 O O . THR B 1 2 ? -15.047 20.703 23.453 1 35.06 2 THR B O 1
ATOM 2812 N N . GLU B 1 3 ? -14.266 21.25 21.703 1 41.31 3 GLU B N 1
ATOM 2813 C CA . GLU B 1 3 ? -14.258 19.875 21.234 1 41.31 3 GLU B CA 1
ATOM 2814 C C . GLU B 1 3 ? -13.383 19 22.125 1 41.31 3 GLU B C 1
ATOM 2816 O O . GLU B 1 3 ? -12.172 19.234 22.25 1 41.31 3 GLU B O 1
ATOM 2821 N N . LYS B 1 4 ? -13.797 18.609 23.234 1 44.59 4 LYS B N 1
ATOM 2822 C CA . LYS B 1 4 ? -13.273 17.688 24.25 1 44.59 4 LYS B CA 1
ATOM 2823 C C . LYS B 1 4 ? -12.477 16.562 23.609 1 44.59 4 LYS B C 1
ATOM 2825 O O . LYS B 1 4 ? -12.992 15.859 22.734 1 44.59 4 LYS B O 1
ATOM 2830 N N . SER B 1 5 ? -11.188 16.688 23.625 1 57.53 5 SER B N 1
ATOM 2831 C CA . SER B 1 5 ? -10.312 15.617 23.156 1 57.53 5 SER B CA 1
ATOM 2832 C C . SER B 1 5 ? -10.695 14.273 23.766 1 57.53 5 SER B C 1
ATOM 2834 O O . SER B 1 5 ? -10.75 14.141 25 1 57.53 5 SER B O 1
ATOM 2836 N N . SER B 1 6 ? -11.5 13.43 23.094 1 72.81 6 SER B N 1
ATOM 2837 C CA . SER B 1 6 ? -11.953 12.125 23.578 1 72.81 6 SER B CA 1
ATOM 2838 C C . SER B 1 6 ? -10.781 11.25 24.016 1 72.81 6 SER B C 1
ATOM 2840 O O . SER B 1 6 ? -9.664 11.43 23.531 1 72.81 6 SER B O 1
ATOM 2842 N N . SER B 1 7 ? -10.961 10.617 25.125 1 88.56 7 SER B N 1
ATOM 2843 C CA . SER B 1 7 ? -9.984 9.703 25.703 1 88.56 7 SER B CA 1
ATOM 2844 C C . SER B 1 7 ? -9.609 8.594 24.719 1 88.56 7 SER B C 1
ATOM 2846 O O . SER B 1 7 ? -10.406 8.227 23.859 1 88.56 7 SER B O 1
ATOM 2848 N N . ILE B 1 8 ? -8.375 8.258 24.781 1 93.81 8 ILE B N 1
ATOM 2849 C CA . ILE B 1 8 ? -7.887 7.148 23.969 1 93.81 8 ILE B CA 1
ATOM 2850 C C . ILE B 1 8 ? -8.461 5.832 24.484 1 93.81 8 ILE B C 1
ATOM 2852 O O . ILE B 1 8 ? -8.336 5.52 25.672 1 93.81 8 ILE B O 1
ATOM 2856 N N . LYS B 1 9 ? -9.164 5.145 23.656 1 92.81 9 LYS B N 1
ATOM 2857 C CA . LYS B 1 9 ? -9.773 3.861 24 1 92.81 9 LYS B CA 1
ATOM 2858 C C . LYS B 1 9 ? -9.414 2.793 22.969 1 92.81 9 LYS B C 1
ATOM 2860 O O . LYS B 1 9 ? -9.102 3.111 21.812 1 92.81 9 LYS B O 1
ATOM 2865 N N . ALA B 1 10 ? -9.469 1.59 23.453 1 94 10 ALA B N 1
ATOM 2866 C CA . ALA B 1 10 ? -9.289 0.471 22.531 1 94 10 ALA B CA 1
ATOM 2867 C C . ALA B 1 10 ? -10.453 0.363 21.562 1 94 10 ALA B C 1
ATOM 2869 O O . ALA B 1 10 ? -11.609 0.525 21.938 1 94 10 ALA B O 1
ATOM 2870 N N . ILE B 1 11 ? -10.164 0.165 20.344 1 93.31 11 ILE B N 1
ATOM 2871 C CA . ILE B 1 11 ? -11.188 -0.174 19.359 1 93.31 11 ILE B CA 1
ATOM 2872 C C . ILE B 1 11 ? -11.648 -1.614 19.562 1 93.31 11 ILE B C 1
ATOM 2874 O O . ILE B 1 11 ? -10.844 -2.484 19.906 1 93.31 11 ILE B O 1
ATOM 2878 N N . ASP B 1 12 ? -12.922 -1.877 19.406 1 92.75 12 ASP B N 1
ATOM 2879 C CA . ASP B 1 12 ? -13.414 -3.232 19.625 1 92.75 12 ASP B CA 1
ATOM 2880 C C . ASP B 1 12 ? -12.836 -4.199 18.594 1 92.75 12 ASP B C 1
ATOM 2882 O O . ASP B 1 12 ? -12.547 -3.805 17.469 1 92.75 12 ASP B O 1
ATOM 2886 N N . ARG B 1 13 ? -12.789 -5.418 18.922 1 91.56 13 ARG B N 1
ATOM 2887 C CA . ARG B 1 13 ? -12.094 -6.441 18.141 1 91.56 13 ARG B CA 1
ATOM 2888 C C . ARG B 1 13 ? -12.711 -6.598 16.766 1 91.56 13 ARG B C 1
ATOM 2890 O O . ARG B 1 13 ? -11.992 -6.766 15.773 1 91.56 13 ARG B O 1
ATOM 2897 N N . THR B 1 14 ? -13.969 -6.617 16.734 1 92.75 14 THR B N 1
ATOM 2898 C CA . THR B 1 14 ? -14.664 -6.77 15.461 1 92.75 14 THR B CA 1
ATOM 2899 C C . THR B 1 14 ? -14.336 -5.613 14.523 1 92.75 14 THR B C 1
ATOM 2901 O O . THR B 1 14 ? -14.062 -5.824 13.336 1 92.75 14 THR B O 1
ATOM 2904 N N . SER B 1 15 ? -14.273 -4.402 15.062 1 93.5 15 SER B N 1
ATOM 2905 C CA . SER B 1 15 ? -13.945 -3.215 14.281 1 93.5 15 SER B CA 1
ATOM 2906 C C . SER B 1 15 ? -12.492 -3.248 13.812 1 93.5 15 SER B C 1
ATOM 2908 O O . SER B 1 15 ? -12.195 -2.904 12.664 1 93.5 15 SER B O 1
ATOM 2910 N N . ILE B 1 16 ? -11.656 -3.695 14.688 1 93.94 16 ILE B N 1
ATOM 2911 C CA . ILE B 1 16 ? -10.25 -3.834 14.328 1 93.94 16 ILE B CA 1
ATOM 2912 C C . ILE B 1 16 ? -10.117 -4.789 13.141 1 93.94 16 ILE B C 1
ATOM 2914 O O . ILE B 1 16 ? -9.398 -4.504 12.18 1 93.94 16 ILE B O 1
ATOM 2918 N N . HIS B 1 17 ? -10.852 -5.883 13.211 1 94.5 17 HIS B N 1
ATOM 2919 C CA . HIS B 1 17 ? -10.805 -6.898 12.164 1 94.5 17 HIS B CA 1
ATOM 2920 C C . HIS B 1 17 ? -11.281 -6.332 10.828 1 94.5 17 HIS B C 1
ATOM 2922 O O . HIS B 1 17 ? -10.664 -6.57 9.789 1 94.5 17 HIS B O 1
ATOM 2928 N N . ARG B 1 18 ? -12.289 -5.578 10.875 1 92.94 18 ARG B N 1
ATOM 2929 C CA . ARG B 1 18 ? -12.836 -4.984 9.656 1 92.94 18 ARG B CA 1
ATOM 2930 C C . ARG B 1 18 ? -11.883 -3.945 9.078 1 92.94 18 ARG B C 1
ATOM 2932 O O . ARG B 1 18 ? -11.625 -3.928 7.871 1 92.94 18 ARG B O 1
ATOM 2939 N N . ILE B 1 19 ? -11.297 -3.127 9.914 1 92.69 19 ILE B N 1
ATOM 2940 C CA . ILE B 1 19 ? -10.383 -2.07 9.492 1 92.69 19 ILE B CA 1
ATOM 2941 C C . ILE B 1 19 ? -9.141 -2.688 8.859 1 92.69 19 ILE B C 1
ATOM 2943 O O . ILE B 1 19 ? -8.75 -2.314 7.754 1 92.69 19 ILE B O 1
ATOM 2947 N N . THR B 1 20 ? -8.602 -3.648 9.531 1 93.62 20 THR B N 1
ATOM 2948 C CA . THR B 1 20 ? -7.344 -4.215 9.07 1 93.62 20 THR B CA 1
ATOM 2949 C C . THR B 1 20 ? -7.562 -5.098 7.844 1 93.62 20 THR B C 1
ATOM 2951 O O . THR B 1 20 ? -6.707 -5.168 6.957 1 93.62 20 THR B O 1
ATOM 2954 N N . SER B 1 21 ? -8.711 -5.793 7.738 1 95.19 21 SER B N 1
ATOM 2955 C CA . SER B 1 21 ? -9.008 -6.641 6.586 1 95.19 21 SER B CA 1
ATOM 2956 C C . SER B 1 21 ? -9.086 -5.82 5.305 1 95.19 21 SER B C 1
ATOM 2958 O O . SER B 1 21 ? -8.586 -6.238 4.262 1 95.19 21 SER B O 1
ATOM 2960 N N . GLY B 1 22 ? -9.641 -4.645 5.473 1 92.5 22 GLY B N 1
ATOM 2961 C CA . GLY B 1 22 ? -9.758 -3.76 4.324 1 92.5 22 GLY B CA 1
ATOM 2962 C C . GLY B 1 22 ? -8.414 -3.312 3.775 1 92.5 22 GLY B C 1
ATOM 2963 O O . GLY B 1 22 ? -8.305 -2.945 2.604 1 92.5 22 GLY B O 1
ATOM 2964 N N . GLN B 1 23 ? -7.387 -3.395 4.551 1 92.06 23 GLN B N 1
ATOM 2965 C CA . GLN B 1 23 ? -6.047 -2.967 4.156 1 92.06 23 GLN B CA 1
ATOM 2966 C C . GLN B 1 23 ? -5.254 -4.125 3.559 1 92.06 23 GLN B C 1
ATOM 2968 O O . GLN B 1 23 ? -4.262 -3.908 2.857 1 92.06 23 GLN B O 1
ATOM 2973 N N . VAL B 1 24 ? -5.676 -5.312 3.863 1 94.19 24 VAL B N 1
ATOM 2974 C CA . VAL B 1 24 ? -4.93 -6.5 3.453 1 94.19 24 VAL B CA 1
ATOM 2975 C C . VAL B 1 24 ? -5.324 -6.891 2.031 1 94.19 24 VAL B C 1
ATOM 2977 O O . VAL B 1 24 ? -4.461 -7.18 1.198 1 94.19 24 VAL B O 1
ATOM 2980 N N . VAL B 1 25 ? -6.602 -6.969 1.771 1 96.06 25 VAL B N 1
ATOM 2981 C CA . VAL B 1 25 ? -7.125 -7.27 0.443 1 96.06 25 VAL B CA 1
ATOM 2982 C C . VAL B 1 25 ? -7.871 -6.055 -0.106 1 96.06 25 VAL B C 1
ATOM 2984 O O . VAL B 1 25 ? -9.008 -5.785 0.293 1 96.06 25 VAL B O 1
ATOM 2987 N N . ILE B 1 26 ? -7.273 -5.449 -1.033 1 93.62 26 ILE B N 1
ATOM 2988 C CA . ILE B 1 26 ? -7.797 -4.141 -1.415 1 93.62 26 ILE B CA 1
ATOM 2989 C C . ILE B 1 26 ? -8.5 -4.242 -2.77 1 93.62 26 ILE B C 1
ATOM 2991 O O . ILE B 1 26 ? -9.227 -3.332 -3.164 1 93.62 26 ILE B O 1
ATOM 2995 N N . ASP B 1 27 ? -8.258 -5.266 -3.518 1 95.69 27 ASP B N 1
ATOM 2996 C CA . ASP B 1 27 ? -8.859 -5.426 -4.832 1 95.69 27 ASP B CA 1
ATOM 2997 C C . ASP B 1 27 ? -8.93 -6.898 -5.23 1 95.69 27 ASP B C 1
ATOM 2999 O O . ASP B 1 27 ? -8.5 -7.77 -4.473 1 95.69 27 ASP B O 1
ATOM 3003 N N . LEU B 1 28 ? -9.523 -7.172 -6.359 1 98.25 28 LEU B N 1
ATOM 3004 C CA . LEU B 1 28 ? -9.711 -8.523 -6.867 1 98.25 28 LEU B CA 1
ATOM 3005 C C . LEU B 1 28 ? -8.367 -9.219 -7.098 1 98.25 28 LEU B C 1
ATOM 3007 O O . LEU B 1 28 ? -8.203 -10.391 -6.758 1 98.25 28 LEU B O 1
ATOM 3011 N N . GLN B 1 29 ? -7.43 -8.523 -7.66 1 97.69 29 GLN B N 1
ATOM 3012 C CA . GLN B 1 29 ? -6.102 -9.055 -7.961 1 97.69 29 GLN B CA 1
ATOM 3013 C C . GLN B 1 29 ? -5.43 -9.594 -6.703 1 97.69 29 GLN B C 1
ATOM 3015 O O . GLN B 1 29 ? -4.883 -10.703 -6.711 1 97.69 29 GLN B O 1
ATOM 3020 N N . THR B 1 30 ? -5.496 -8.844 -5.609 1 96.69 30 THR B N 1
ATOM 3021 C CA . THR B 1 30 ? -4.875 -9.258 -4.355 1 96.69 30 THR B CA 1
ATOM 3022 C C . THR B 1 30 ? -5.559 -10.508 -3.801 1 96.69 30 THR B C 1
ATOM 3024 O O . THR B 1 30 ? -4.891 -11.414 -3.311 1 96.69 30 THR B O 1
ATOM 3027 N N . ALA B 1 31 ? -6.879 -10.531 -3.867 1 98.12 31 ALA B N 1
ATOM 3028 C CA . ALA B 1 31 ? -7.633 -11.68 -3.375 1 98.12 31 ALA B CA 1
ATOM 3029 C C . ALA B 1 31 ? -7.199 -12.961 -4.082 1 98.12 31 ALA B C 1
ATOM 3031 O O . ALA B 1 31 ? -6.863 -13.953 -3.432 1 98.12 31 ALA B O 1
ATOM 3032 N N . VAL B 1 32 ? -7.152 -12.898 -5.367 1 98.5 32 VAL B N 1
ATOM 3033 C CA . VAL B 1 32 ? -6.836 -14.07 -6.172 1 98.5 32 VAL B CA 1
ATOM 3034 C C . VAL B 1 32 ? -5.371 -14.453 -5.977 1 98.5 32 VAL B C 1
ATOM 3036 O O . VAL B 1 32 ? -5.043 -15.641 -5.859 1 98.5 32 VAL B O 1
ATOM 3039 N N . LYS B 1 33 ? -4.531 -13.461 -5.938 1 98 33 LYS B N 1
ATOM 3040 C CA . LYS B 1 33 ? -3.105 -13.688 -5.719 1 98 33 LYS B CA 1
ATOM 3041 C C . LYS B 1 33 ? -2.865 -14.516 -4.461 1 98 33 LYS B C 1
ATOM 3043 O O . LYS B 1 33 ? -2.133 -15.5 -4.492 1 98 33 LYS B O 1
ATOM 3048 N N . GLU B 1 34 ? -3.51 -14.117 -3.365 1 97.38 34 GLU B N 1
ATOM 3049 C CA . GLU B 1 34 ? -3.307 -14.781 -2.084 1 97.38 34 GLU B CA 1
ATOM 3050 C C . GLU B 1 34 ? -3.768 -16.234 -2.139 1 97.38 34 GLU B C 1
ATOM 3052 O O . GLU B 1 34 ? -3.109 -17.125 -1.592 1 97.38 34 GLU B O 1
ATOM 3057 N N . LEU B 1 35 ? -4.816 -16.484 -2.799 1 98.56 35 LEU B N 1
ATOM 3058 C CA . LEU B 1 35 ? -5.352 -17.828 -2.879 1 98.56 35 LEU B CA 1
ATOM 3059 C C . LEU B 1 35 ? -4.484 -18.703 -3.779 1 98.56 35 LEU B C 1
ATOM 3061 O O . LEU B 1 35 ? -4.203 -19.859 -3.443 1 98.56 35 LEU B O 1
ATOM 3065 N N . VAL B 1 36 ? -4.062 -18.172 -4.91 1 98.62 36 VAL B N 1
ATOM 3066 C CA . VAL B 1 36 ? -3.221 -18.906 -5.84 1 98.62 36 VAL B CA 1
ATOM 3067 C C . VAL B 1 36 ? -1.885 -19.25 -5.18 1 98.62 36 VAL B C 1
ATOM 3069 O O . VAL B 1 36 ? -1.393 -20.375 -5.285 1 98.62 36 VAL B O 1
ATOM 3072 N N . GLU B 1 37 ? -1.316 -18.281 -4.473 1 97.62 37 GLU B N 1
ATOM 3073 C CA . GLU B 1 37 ? -0.065 -18.516 -3.754 1 97.62 37 GLU B CA 1
ATOM 3074 C C . GLU B 1 37 ? -0.213 -19.625 -2.715 1 97.62 37 GLU B C 1
ATOM 3076 O O . GLU B 1 37 ? 0.688 -20.438 -2.547 1 97.62 37 GLU B O 1
ATOM 3081 N N . ASN B 1 38 ? -1.347 -19.609 -2.016 1 97.19 38 ASN B N 1
ATOM 3082 C CA . ASN B 1 38 ? -1.591 -20.688 -1.052 1 97.19 38 ASN B CA 1
ATOM 3083 C C . ASN B 1 38 ? -1.619 -22.047 -1.725 1 97.19 38 ASN B C 1
ATOM 3085 O O . ASN B 1 38 ? -1.129 -23.031 -1.164 1 97.19 38 ASN B O 1
ATOM 3089 N N . SER B 1 39 ? -2.201 -22.109 -2.887 1 98.31 39 SER B N 1
ATOM 3090 C CA . SER B 1 39 ? -2.246 -23.359 -3.643 1 98.31 39 SER B CA 1
ATOM 3091 C C . SER B 1 39 ? -0.843 -23.828 -4.012 1 98.31 39 SER B C 1
ATOM 3093 O O . SER B 1 39 ? -0.515 -25.016 -3.842 1 98.31 39 SER B O 1
ATOM 3095 N N . ILE B 1 40 ? -0.066 -22.906 -4.512 1 97.62 40 ILE B N 1
ATOM 3096 C CA . ILE B 1 40 ? 1.298 -23.234 -4.914 1 97.62 40 ILE B CA 1
ATOM 3097 C C . ILE B 1 40 ? 2.109 -23.656 -3.688 1 97.62 40 ILE B C 1
ATOM 3099 O O . ILE B 1 40 ? 2.83 -24.656 -3.723 1 97.62 40 ILE B O 1
ATOM 3103 N N . ASP B 1 41 ? 1.995 -22.906 -2.59 1 96.5 41 ASP B N 1
ATOM 3104 C CA . ASP B 1 41 ? 2.691 -23.234 -1.349 1 96.5 41 ASP B CA 1
ATOM 3105 C C . ASP B 1 41 ? 2.299 -24.625 -0.844 1 96.5 41 ASP B C 1
ATOM 3107 O O . ASP B 1 41 ? 3.082 -25.281 -0.161 1 96.5 41 ASP B O 1
ATOM 3111 N N . ALA B 1 42 ? 1.099 -25.078 -1.21 1 96.88 42 ALA B N 1
ATOM 3112 C CA . ALA B 1 42 ? 0.593 -26.359 -0.753 1 96.88 42 ALA B CA 1
ATOM 3113 C C . ALA B 1 42 ? 1.11 -27.5 -1.634 1 96.88 42 ALA B C 1
ATOM 3115 O O . ALA B 1 42 ? 0.729 -28.656 -1.452 1 96.88 42 ALA B O 1
ATOM 3116 N N . GLY B 1 43 ? 1.903 -27.156 -2.656 1 96.75 43 GLY B N 1
ATOM 3117 C CA . GLY B 1 43 ? 2.508 -28.156 -3.52 1 96.75 43 GLY B CA 1
ATOM 3118 C C . GLY B 1 43 ? 1.606 -28.578 -4.664 1 96.75 43 GLY B C 1
ATOM 3119 O O . GLY B 1 43 ? 1.726 -29.688 -5.176 1 96.75 43 GLY B O 1
ATOM 3120 N N . ALA B 1 44 ? 0.714 -27.766 -5.051 1 98.06 44 ALA B N 1
ATOM 3121 C CA . ALA B 1 44 ? -0.208 -28.094 -6.137 1 98.06 44 ALA B CA 1
ATOM 3122 C C . ALA B 1 44 ? 0.535 -28.25 -7.461 1 98.06 44 ALA B C 1
ATOM 3124 O O . ALA B 1 44 ? 1.538 -27.578 -7.699 1 98.06 44 ALA B O 1
ATOM 3125 N N . THR B 1 45 ? 0.062 -29.094 -8.32 1 98.19 45 THR B N 1
ATOM 3126 C CA . THR B 1 45 ? 0.541 -29.203 -9.695 1 98.19 45 THR B CA 1
ATOM 3127 C C . THR B 1 45 ? -0.537 -28.766 -10.68 1 98.19 45 THR B C 1
ATOM 3129 O O . THR B 1 45 ? -0.296 -28.719 -11.891 1 98.19 45 THR B O 1
ATOM 3132 N N . SER B 1 46 ? -1.644 -28.547 -10.164 1 98.69 46 SER B N 1
ATOM 3133 C CA . SER B 1 46 ? -2.75 -27.984 -10.93 1 98.69 46 SER B CA 1
ATOM 3134 C C . SER B 1 46 ? -3.523 -26.953 -10.117 1 98.69 46 SER B C 1
ATOM 3136 O O . SER B 1 46 ? -3.893 -27.219 -8.969 1 98.69 46 SER B O 1
ATOM 3138 N N . VAL B 1 47 ? -3.746 -25.812 -10.633 1 98.88 47 VAL B N 1
ATOM 3139 C CA . VAL B 1 47 ? -4.531 -24.75 -10.023 1 98.88 47 VAL B CA 1
ATOM 3140 C C . VAL B 1 47 ? -5.527 -24.188 -11.039 1 98.88 47 VAL B C 1
ATOM 3142 O O . VAL B 1 47 ? -5.148 -23.812 -12.156 1 98.88 47 VAL B O 1
ATOM 3145 N N . GLU B 1 48 ? -6.754 -24.172 -10.695 1 98.88 48 GLU B N 1
ATOM 3146 C CA . GLU B 1 48 ? -7.809 -23.609 -11.523 1 98.88 48 GLU B CA 1
ATOM 3147 C C . GLU B 1 48 ? -8.445 -22.391 -10.844 1 98.88 48 GLU B C 1
ATOM 3149 O O . GLU B 1 48 ? -8.805 -22.453 -9.664 1 98.88 48 GLU B O 1
ATOM 3154 N N . VAL B 1 49 ? -8.523 -21.297 -11.523 1 98.94 49 VAL B N 1
ATOM 3155 C CA . VAL B 1 49 ? -9.188 -20.094 -11.055 1 98.94 49 VAL B CA 1
ATOM 3156 C C . VAL B 1 49 ? -10.43 -19.812 -11.898 1 98.94 49 VAL B C 1
ATOM 3158 O O . VAL B 1 49 ? -10.336 -19.641 -13.117 1 98.94 49 VAL B O 1
ATOM 3161 N N . ARG B 1 50 ? -11.57 -19.797 -11.289 1 98.81 50 ARG B N 1
ATOM 3162 C CA . ARG B 1 50 ? -12.828 -19.547 -11.977 1 98.81 50 ARG B CA 1
ATOM 3163 C C . ARG B 1 50 ? -13.461 -18.234 -11.516 1 98.81 50 ARG B C 1
ATOM 3165 O O . ARG B 1 50 ? -13.75 -18.078 -10.328 1 98.81 50 ARG B O 1
ATOM 3172 N N . PHE B 1 51 ? -13.625 -17.391 -12.445 1 98.75 51 PHE B N 1
ATOM 3173 C CA . PHE B 1 51 ? -14.352 -16.156 -12.18 1 98.75 51 PHE B CA 1
ATOM 3174 C C . PHE B 1 51 ? -15.781 -16.25 -12.695 1 98.75 51 PHE B C 1
ATOM 3176 O O . PHE B 1 51 ? -16.031 -16.797 -13.781 1 98.75 51 PHE B O 1
ATOM 3183 N N . LYS B 1 52 ? -16.703 -15.82 -11.914 1 98.38 52 LYS B N 1
ATOM 3184 C CA . LYS B 1 52 ? -18.062 -15.562 -12.398 1 98.38 52 LYS B CA 1
ATOM 3185 C C . LYS B 1 52 ? -18.344 -14.07 -12.469 1 98.38 52 LYS B C 1
ATOM 3187 O O . LYS B 1 52 ? -18.188 -13.352 -11.484 1 98.38 52 LYS B O 1
ATOM 3192 N N . GLN B 1 53 ? -18.75 -13.578 -13.672 1 97.5 53 GLN B N 1
ATOM 3193 C CA . GLN B 1 53 ? -18.984 -12.156 -13.906 1 97.5 53 GLN B CA 1
ATOM 3194 C C . GLN B 1 53 ? -17.797 -11.312 -13.477 1 97.5 53 GLN B C 1
ATOM 3196 O O . GLN B 1 53 ? -17.953 -10.391 -12.672 1 97.5 53 GLN B O 1
ATOM 3201 N N . TYR B 1 54 ? -16.578 -11.703 -13.992 1 97.94 54 TYR B N 1
ATOM 3202 C CA . TYR B 1 54 ? -15.336 -10.984 -13.734 1 97.94 54 TYR B CA 1
ATOM 3203 C C . TYR B 1 54 ? -15.023 -10.961 -12.242 1 97.94 54 TYR B C 1
ATOM 3205 O O . TYR B 1 54 ? -14.391 -10.016 -11.758 1 97.94 54 TYR B O 1
ATOM 3213 N N . GLY B 1 55 ? -15.555 -11.977 -11.445 1 98.31 55 GLY B N 1
ATOM 3214 C CA . GLY B 1 55 ? -15.258 -12.086 -10.023 1 98.31 55 GLY B CA 1
ATOM 3215 C C . GLY B 1 55 ? -16.266 -11.375 -9.148 1 98.31 55 GLY B C 1
ATOM 3216 O O . GLY B 1 55 ? -16.219 -11.469 -7.918 1 98.31 55 GLY B O 1
ATOM 3217 N N . LEU B 1 56 ? -17.219 -10.664 -9.75 1 97.75 56 LEU B N 1
ATOM 3218 C CA . LEU B 1 56 ? -18.219 -9.914 -8.992 1 97.75 56 LEU B CA 1
ATOM 3219 C C . LEU B 1 56 ? -19.141 -10.859 -8.234 1 97.75 56 LEU B C 1
ATOM 3221 O O . LEU B 1 56 ? -19.453 -10.625 -7.062 1 97.75 56 LEU B O 1
ATOM 3225 N N . LYS B 1 57 ? -19.547 -11.898 -8.898 1 97.94 57 LYS B N 1
ATOM 3226 C CA . LYS B 1 57 ? -20.438 -12.867 -8.273 1 97.94 57 LYS B CA 1
ATOM 3227 C C . LYS B 1 57 ? -19.672 -13.859 -7.414 1 97.94 57 LYS B C 1
ATOM 3229 O O . LYS B 1 57 ? -20.031 -14.102 -6.258 1 97.94 57 LYS B O 1
ATOM 3234 N N . SER B 1 58 ? -18.578 -14.414 -8.047 1 98.56 58 SER B N 1
ATOM 3235 C CA . SER B 1 58 ? -17.781 -15.352 -7.262 1 98.56 58 SER B CA 1
ATOM 3236 C C . SER B 1 58 ? -16.406 -15.555 -7.879 1 98.56 58 SER B C 1
ATOM 3238 O O . SER B 1 58 ? -16.188 -15.258 -9.055 1 98.56 58 SER B O 1
ATOM 3240 N N . VAL B 1 59 ? -15.5 -15.938 -7.078 1 98.81 59 VAL B N 1
ATOM 3241 C CA . VAL B 1 59 ? -14.172 -16.422 -7.445 1 98.81 59 VAL B CA 1
ATOM 3242 C C . VAL B 1 59 ? -13.922 -17.781 -6.781 1 98.81 59 VAL B C 1
ATOM 3244 O O . VAL B 1 59 ? -14.141 -17.938 -5.578 1 98.81 59 VAL B O 1
ATOM 3247 N N . GLU B 1 60 ? -13.531 -18.688 -7.551 1 98.88 60 GLU B N 1
ATOM 3248 C CA . GLU B 1 60 ? -13.172 -20.016 -7.035 1 98.88 60 GLU B CA 1
ATOM 3249 C C . GLU B 1 60 ? -11.742 -20.375 -7.414 1 98.88 60 GLU B C 1
ATOM 3251 O O . GLU B 1 60 ? -11.344 -20.25 -8.57 1 98.88 60 GLU B O 1
ATOM 3256 N N . VAL B 1 61 ? -10.969 -20.734 -6.461 1 98.94 61 VAL B N 1
ATOM 3257 C CA . VAL B 1 61 ? -9.625 -21.266 -6.703 1 98.94 61 VAL B CA 1
ATOM 3258 C C . VAL B 1 61 ? -9.547 -22.719 -6.262 1 98.94 61 VAL B C 1
ATOM 3260 O O . VAL B 1 61 ? -9.773 -23.031 -5.094 1 98.94 61 VAL B O 1
ATOM 3263 N N . ILE B 1 62 ? -9.242 -23.594 -7.195 1 98.88 62 ILE B N 1
ATOM 3264 C CA . ILE B 1 62 ? -9.227 -25.047 -6.996 1 98.88 62 ILE B CA 1
ATOM 3265 C C . ILE B 1 62 ? -7.816 -25.578 -7.211 1 98.88 62 ILE B C 1
ATOM 3267 O O . ILE B 1 62 ? -7.191 -25.312 -8.242 1 98.88 62 ILE B O 1
ATOM 3271 N N . ASP B 1 63 ? -7.305 -26.344 -6.281 1 98.81 63 ASP B N 1
ATOM 3272 C CA . ASP B 1 63 ? -5.973 -26.906 -6.453 1 98.81 63 ASP B CA 1
ATOM 327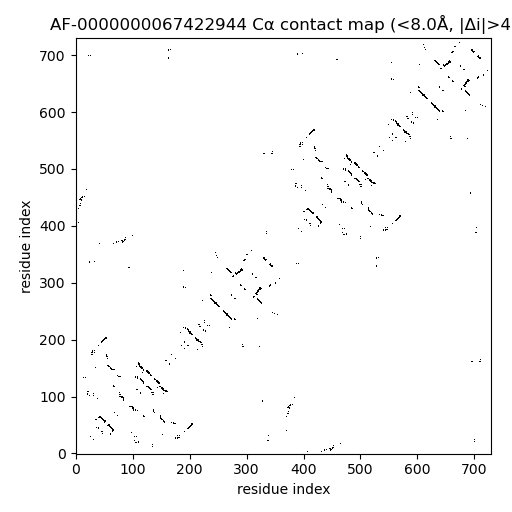3 C C . ASP B 1 63 ? -5.949 -28.391 -6.059 1 98.81 63 ASP B C 1
ATOM 3275 O O . ASP B 1 63 ? -6.914 -28.891 -5.484 1 98.81 63 ASP B O 1
ATOM 3279 N N . ASN B 1 64 ? -4.934 -29.078 -6.488 1 98.5 64 ASN B N 1
ATOM 3280 C CA . ASN B 1 64 ? -4.719 -30.469 -6.09 1 98.5 64 ASN B CA 1
ATOM 3281 C C . ASN B 1 64 ? -3.551 -30.594 -5.117 1 98.5 64 ASN B C 1
ATOM 3283 O O . ASN B 1 64 ? -2.795 -31.562 -5.168 1 98.5 64 ASN B O 1
ATOM 3287 N N . GLY B 1 65 ? -3.324 -29.594 -4.32 1 98.06 65 GLY B N 1
ATOM 3288 C CA . GLY B 1 65 ? -2.254 -29.609 -3.334 1 98.06 65 GLY B CA 1
ATOM 3289 C C . GLY B 1 65 ? -2.494 -30.609 -2.215 1 98.06 65 GLY B C 1
ATOM 3290 O O . GLY B 1 65 ? -3.273 -31.547 -2.371 1 98.06 65 GLY B O 1
ATOM 3291 N N . SER B 1 66 ? -1.876 -30.375 -1.082 1 97.75 66 SER B N 1
ATOM 3292 C CA . SER B 1 66 ? -1.831 -31.344 0.001 1 97.75 66 SER B CA 1
ATOM 3293 C C . SER B 1 66 ? -3.178 -31.453 0.709 1 97.75 66 SER B C 1
ATOM 3295 O O . SER B 1 66 ? -3.445 -32.438 1.407 1 97.75 66 SER B O 1
ATOM 3297 N N . GLY B 1 67 ? -4.035 -30.375 0.518 1 98.12 67 GLY B N 1
ATOM 3298 C CA . GLY B 1 67 ? -5.219 -30.266 1.359 1 98.12 67 GLY B CA 1
ATOM 3299 C C . GLY B 1 67 ? -4.91 -29.781 2.764 1 98.12 67 GLY B C 1
ATOM 3300 O O . GLY B 1 67 ? -3.771 -29.422 3.064 1 98.12 67 GLY B O 1
ATOM 3301 N N . ILE B 1 68 ? -5.973 -29.703 3.564 1 97.75 68 ILE B N 1
ATOM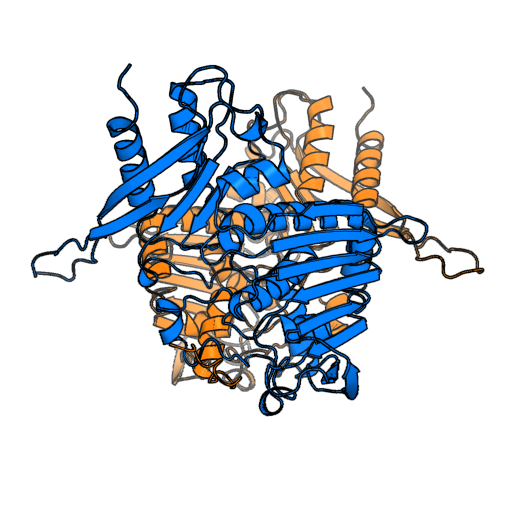 3302 C CA . ILE B 1 68 ? -5.863 -29.188 4.926 1 97.75 68 ILE B CA 1
ATOM 3303 C C . ILE B 1 68 ? -6.258 -30.281 5.922 1 97.75 68 ILE B C 1
ATOM 3305 O O . ILE B 1 68 ? -7.367 -30.812 5.859 1 97.75 68 ILE B O 1
ATOM 3309 N N . PRO B 1 69 ? -5.379 -30.656 6.797 1 96.94 69 PRO B N 1
ATOM 3310 C CA . PRO B 1 69 ? -5.73 -31.688 7.781 1 96.94 69 PRO B CA 1
ATOM 3311 C C . PRO B 1 69 ? -6.797 -31.203 8.766 1 96.94 69 PRO B C 1
ATOM 3313 O O . PRO B 1 69 ? -6.926 -30.016 9.016 1 96.94 69 PRO B O 1
ATOM 3316 N N . GLU B 1 70 ? -7.457 -32.125 9.344 1 96.19 70 GLU B N 1
ATOM 3317 C CA . GLU B 1 70 ? -8.594 -31.844 10.227 1 96.19 70 GLU B CA 1
ATOM 3318 C C . GLU B 1 70 ? -8.172 -30.984 11.406 1 96.19 70 GLU B C 1
ATOM 3320 O O . GLU B 1 70 ? -8.914 -30.094 11.836 1 96.19 70 GLU B O 1
ATOM 3325 N N . GLU B 1 71 ? -7.035 -31.156 11.953 1 95.88 71 GLU B N 1
ATOM 3326 C CA . GLU B 1 71 ? -6.551 -30.422 13.117 1 95.88 71 GLU B CA 1
ATOM 3327 C C . GLU B 1 71 ? -6.41 -28.938 12.812 1 95.88 71 GLU B C 1
ATOM 3329 O O . GLU B 1 71 ? -6.328 -28.109 13.727 1 95.88 71 GLU B O 1
ATOM 3334 N N . ASP B 1 72 ? -6.395 -28.594 11.492 1 96.94 72 ASP B N 1
ATOM 3335 C CA . ASP B 1 72 ? -6.168 -27.203 11.094 1 96.94 72 ASP B CA 1
ATOM 3336 C C . ASP B 1 72 ? -7.469 -26.531 10.664 1 96.94 72 ASP B C 1
ATOM 3338 O O . ASP B 1 72 ? -7.488 -25.344 10.359 1 96.94 72 ASP B O 1
ATOM 3342 N N . TYR B 1 73 ? -8.578 -27.203 10.68 1 97.44 73 TYR B N 1
ATOM 3343 C CA . TYR B 1 73 ? -9.844 -26.672 10.18 1 97.44 73 TYR B CA 1
ATOM 3344 C C . TYR B 1 73 ? -10.234 -25.391 10.906 1 97.44 73 TYR B C 1
ATOM 3346 O O . TYR B 1 73 ? -10.57 -24.391 10.281 1 97.44 73 TYR B O 1
ATOM 3354 N N . ASP B 1 74 ? -10.047 -25.406 12.188 1 96.75 74 ASP B N 1
ATOM 3355 C CA . ASP B 1 74 ? -10.555 -24.297 13.008 1 96.75 74 ASP B CA 1
ATOM 3356 C C . ASP B 1 74 ? -9.617 -23.109 12.961 1 96.75 74 ASP B C 1
ATOM 3358 O O . ASP B 1 74 ? -9.984 -22 13.375 1 96.75 74 ASP B O 1
ATOM 3362 N N . SER B 1 75 ? -8.414 -23.281 12.406 1 96.62 75 SER B N 1
ATOM 3363 C CA . SER B 1 75 ? -7.434 -22.203 12.445 1 96.62 75 SER B CA 1
ATOM 3364 C C . SER B 1 75 ? -7.125 -21.688 11.047 1 96.62 75 SER B C 1
ATOM 3366 O O . SER B 1 75 ? -6.395 -20.703 10.883 1 96.62 75 SER B O 1
ATOM 3368 N N . VAL B 1 76 ? -7.715 -22.234 10.055 1 96.75 76 VAL B N 1
ATOM 3369 C CA . VAL B 1 76 ? -7.297 -22.016 8.672 1 96.75 76 VAL B CA 1
ATOM 3370 C C . VAL B 1 76 ? -7.52 -20.562 8.289 1 96.75 76 VAL B C 1
ATOM 3372 O O . VAL B 1 76 ? -6.746 -19.984 7.52 1 96.75 76 VAL B O 1
ATOM 3375 N N . ALA B 1 77 ? -8.539 -19.906 8.906 1 97.69 77 ALA B N 1
ATOM 3376 C CA . ALA B 1 77 ? -8.859 -18.531 8.523 1 97.69 77 ALA B CA 1
ATOM 3377 C C . ALA B 1 77 ? -8.812 -17.609 9.734 1 97.69 77 ALA B C 1
ATOM 3379 O O . ALA B 1 77 ? -9.453 -16.547 9.742 1 97.69 77 ALA B O 1
ATOM 3380 N N . LEU B 1 78 ? -8.133 -18.047 10.812 1 96.56 78 LEU B N 1
ATOM 3381 C CA . LEU B 1 78 ? -7.926 -17.156 11.938 1 96.56 78 LEU B CA 1
ATOM 3382 C C . LEU B 1 78 ? -6.777 -16.188 11.656 1 96.56 78 LEU B C 1
ATOM 3384 O O . LEU B 1 78 ? -5.766 -16.578 11.07 1 96.56 78 LEU B O 1
ATOM 3388 N N . LYS B 1 79 ? -6.969 -15 12.109 1 94.94 79 LYS B N 1
ATOM 3389 C CA . LYS B 1 79 ? -5.973 -13.969 11.844 1 94.94 79 LYS B CA 1
ATOM 3390 C C . LYS B 1 79 ? -4.652 -14.289 12.547 1 94.94 79 LYS B C 1
ATOM 3392 O O . LYS B 1 79 ? -4.645 -14.703 13.711 1 94.94 79 LYS B O 1
ATOM 3397 N N . HIS B 1 80 ? -3.52 -14.18 11.859 1 94.75 80 HIS B N 1
ATOM 3398 C CA . HIS B 1 80 ? -2.154 -14.359 12.336 1 94.75 80 HIS B CA 1
ATOM 3399 C C . HIS B 1 80 ? -1.881 -15.82 12.695 1 94.75 80 HIS B C 1
ATOM 3401 O O . HIS B 1 80 ? -1.186 -16.109 13.672 1 94.75 80 HIS B O 1
ATOM 3407 N N . HIS B 1 81 ? -2.545 -16.688 12.031 1 94.69 81 HIS B N 1
ATOM 3408 C CA . HIS B 1 81 ? -2.254 -18.125 12.062 1 94.69 81 HIS B CA 1
ATOM 3409 C C . HIS B 1 81 ? -1.673 -18.594 10.742 1 94.69 81 HIS B C 1
ATOM 3411 O O . HIS B 1 81 ? -2.199 -18.266 9.672 1 94.69 81 HIS B O 1
ATOM 3417 N N . THR B 1 82 ? -0.595 -19.219 10.805 1 92.06 82 THR B N 1
ATOM 3418 C CA . THR B 1 82 ? 0.041 -19.688 9.586 1 92.06 82 THR B CA 1
ATOM 3419 C C . THR B 1 82 ? 0.917 -20.906 9.859 1 92.06 82 THR B C 1
ATOM 3421 O O . THR B 1 82 ? 1.301 -21.156 11 1 92.06 82 THR B O 1
ATOM 3424 N N . SER B 1 83 ? 1.065 -21.719 8.898 1 90.5 83 SER B N 1
ATOM 3425 C CA . SER B 1 83 ? 2.01 -22.828 8.961 1 90.5 83 SER B CA 1
ATOM 3426 C C . SER B 1 83 ? 3.357 -22.453 8.359 1 90.5 83 SER B C 1
ATOM 3428 O O . SER B 1 83 ? 4.262 -23.281 8.273 1 90.5 83 SER B O 1
ATOM 3430 N N . LYS B 1 84 ? 3.455 -21.203 7.938 1 88.81 84 LYS B N 1
ATOM 3431 C CA . LYS B 1 84 ? 4.566 -20.797 7.082 1 88.81 84 LYS B CA 1
ATOM 3432 C C . LYS B 1 84 ? 5.602 -20 7.863 1 88.81 84 LYS B C 1
ATOM 3434 O O . LYS B 1 84 ? 6.734 -19.828 7.41 1 88.81 84 LYS B O 1
ATOM 3439 N N . LEU B 1 85 ? 5.246 -19.422 9.016 1 87.06 85 LEU B N 1
ATOM 3440 C CA . LEU B 1 85 ? 6.113 -18.562 9.82 1 87.06 85 LEU B CA 1
ATOM 3441 C C . LEU B 1 85 ? 5.812 -18.719 11.305 1 87.06 85 LEU B C 1
ATOM 3443 O O . LEU B 1 85 ? 4.648 -18.719 11.711 1 87.06 85 LEU B O 1
ATOM 3447 N N . GLU B 1 86 ? 6.844 -18.891 12.062 1 83.5 86 GLU B N 1
ATOM 3448 C CA . GLU B 1 86 ? 6.617 -19 13.5 1 83.5 86 GLU B CA 1
ATOM 3449 C C . GLU B 1 86 ? 7.043 -17.719 14.227 1 83.5 86 GLU B C 1
ATOM 3451 O O . GLU B 1 86 ? 6.312 -17.219 15.078 1 83.5 86 GLU B O 1
ATOM 3456 N N . THR B 1 87 ? 8.242 -17.25 13.82 1 88.12 87 THR B N 1
ATOM 3457 C CA . THR B 1 87 ? 8.758 -16.031 14.43 1 88.12 87 THR B CA 1
ATOM 3458 C C . THR B 1 87 ? 9.156 -15.016 13.352 1 88.12 87 THR B C 1
ATOM 3460 O O . THR B 1 87 ? 9.391 -15.391 12.203 1 88.12 87 THR B O 1
ATOM 3463 N N . PHE B 1 88 ? 9.234 -13.812 13.781 1 88.75 88 PHE B N 1
ATOM 3464 C CA . PHE B 1 88 ? 9.602 -12.742 12.867 1 88.75 88 PHE B CA 1
ATOM 3465 C C . PHE B 1 88 ? 10.977 -12.992 12.258 1 88.75 88 PHE B C 1
ATOM 3467 O O . PHE B 1 88 ? 11.211 -12.68 11.094 1 88.75 88 PHE B O 1
ATOM 3474 N N . GLU B 1 89 ? 11.828 -13.508 12.977 1 86.12 89 GLU B N 1
ATOM 3475 C CA . GLU B 1 89 ? 13.195 -13.773 12.531 1 86.12 89 GLU B CA 1
ATOM 3476 C C . GLU B 1 89 ? 13.203 -14.734 11.344 1 86.12 89 GLU B C 1
ATOM 3478 O O . GLU B 1 89 ? 14.117 -14.688 10.516 1 86.12 89 GLU B O 1
ATOM 3483 N N . ASP B 1 90 ? 12.148 -15.5 11.227 1 86.69 90 ASP B N 1
ATOM 3484 C CA . ASP B 1 90 ? 12.047 -16.469 10.141 1 86.69 90 ASP B CA 1
ATOM 3485 C C . ASP B 1 90 ? 11.789 -15.781 8.805 1 86.69 90 ASP B C 1
ATOM 3487 O O . ASP B 1 90 ? 11.93 -16.391 7.746 1 86.69 90 ASP B O 1
ATOM 3491 N N . LEU B 1 91 ? 11.5 -14.531 8.836 1 86.69 91 LEU B N 1
ATOM 3492 C CA . LEU B 1 91 ? 11.164 -13.773 7.633 1 86.69 91 LEU B CA 1
ATOM 3493 C C . LEU B 1 91 ? 12.352 -13.734 6.676 1 86.69 91 LEU B C 1
ATOM 3495 O O . LEU B 1 91 ? 12.172 -13.727 5.453 1 86.69 91 LEU B O 1
ATOM 3499 N N . SER B 1 92 ? 13.531 -13.742 7.27 1 85 92 SER B N 1
ATOM 3500 C CA . SER B 1 92 ? 14.742 -13.617 6.461 1 85 92 SER B CA 1
ATOM 3501 C C . SER B 1 92 ? 15.008 -14.891 5.668 1 85 92 SER B C 1
ATOM 3503 O O . SER B 1 92 ? 15.781 -14.875 4.703 1 85 92 SER B O 1
ATOM 3505 N N . ILE B 1 93 ? 14.281 -15.977 6.035 1 85.94 93 ILE B N 1
ATOM 3506 C CA . ILE B 1 93 ? 14.602 -17.234 5.375 1 85.94 93 ILE B CA 1
ATOM 3507 C C . ILE B 1 93 ? 13.336 -17.828 4.762 1 85.94 93 ILE B C 1
ATOM 3509 O O . ILE B 1 93 ? 13.352 -18.953 4.262 1 85.94 93 ILE B O 1
ATOM 3513 N N . VAL B 1 94 ? 12.328 -17.109 4.801 1 87.38 94 VAL B N 1
ATOM 3514 C CA . VAL B 1 94 ? 11.055 -17.625 4.316 1 87.38 94 VAL B CA 1
ATOM 3515 C C . VAL B 1 94 ? 11.125 -17.844 2.807 1 87.38 94 VAL B C 1
ATOM 3517 O O . VAL B 1 94 ? 11.641 -17 2.072 1 87.38 94 VAL B O 1
ATOM 3520 N N . ARG B 1 95 ? 10.594 -18.984 2.371 1 87.62 95 ARG B N 1
ATOM 3521 C CA . ARG B 1 95 ? 10.641 -19.312 0.952 1 87.62 95 ARG B CA 1
ATOM 3522 C C . ARG B 1 95 ? 9.234 -19.469 0.38 1 87.62 95 ARG B C 1
ATOM 3524 O O . ARG B 1 95 ? 9.055 -19.516 -0.839 1 87.62 95 ARG B O 1
ATOM 3531 N N . THR B 1 96 ? 8.234 -19.484 1.284 1 92.31 96 THR B N 1
ATOM 3532 C CA . THR B 1 96 ? 6.848 -19.562 0.843 1 92.31 96 THR B CA 1
ATOM 3533 C C . THR B 1 96 ? 6.363 -18.203 0.366 1 92.31 96 THR B C 1
ATOM 3535 O O . THR B 1 96 ? 6.938 -17.172 0.729 1 92.31 96 THR B O 1
ATOM 3538 N N . PHE B 1 97 ? 5.375 -18.219 -0.499 1 94 97 PHE B N 1
ATOM 3539 C CA . PHE B 1 97 ? 4.777 -16.953 -0.938 1 94 97 PHE B CA 1
ATOM 3540 C C . PHE B 1 97 ? 4.047 -16.281 0.211 1 94 97 PHE B C 1
ATOM 3542 O O . PHE B 1 97 ? 4.234 -15.078 0.452 1 94 97 PHE B O 1
ATOM 3549 N N . GLY B 1 98 ? 3.215 -17.016 0.896 1 91.75 98 GLY B N 1
ATOM 3550 C CA . GLY B 1 98 ? 2.525 -16.484 2.064 1 91.75 98 GLY B CA 1
ATOM 3551 C C . GLY B 1 98 ? 3.314 -16.656 3.35 1 91.75 98 GLY B C 1
ATOM 3552 O O . GLY B 1 98 ? 4.121 -17.578 3.471 1 91.75 98 GLY B O 1
ATOM 3553 N N . PHE B 1 99 ? 3.004 -15.734 4.391 1 91.88 99 PHE B N 1
ATOM 3554 C CA . PHE B 1 99 ? 3.719 -15.93 5.648 1 91.88 99 PHE B CA 1
ATOM 3555 C C . PHE B 1 99 ? 3.055 -15.148 6.777 1 91.88 99 PHE B C 1
ATOM 3557 O O . PHE B 1 99 ? 3.359 -15.367 7.949 1 91.88 99 PHE B O 1
ATOM 3564 N N . ARG B 1 100 ? 2.072 -14.297 6.477 1 92.75 100 ARG B N 1
ATOM 3565 C CA . ARG B 1 100 ? 1.553 -13.398 7.5 1 92.75 100 ARG B CA 1
ATOM 3566 C C . ARG B 1 100 ? 0.309 -13.977 8.164 1 92.75 100 ARG B C 1
ATOM 3568 O O . ARG B 1 100 ? -0.103 -13.516 9.227 1 92.75 100 ARG B O 1
ATOM 3575 N N . GLY B 1 101 ? -0.395 -14.875 7.523 1 94.38 101 GLY B N 1
ATOM 3576 C CA . GLY B 1 101 ? -1.626 -15.438 8.055 1 94.38 101 GLY B CA 1
ATOM 3577 C C . GLY B 1 101 ? -2.76 -14.438 8.125 1 94.38 101 GLY B C 1
ATOM 3578 O O . GLY B 1 101 ? -3.516 -14.414 9.102 1 94.38 101 GLY B O 1
ATOM 3579 N N . GLU B 1 102 ? -2.885 -13.609 7.113 1 94.88 102 GLU B N 1
ATOM 3580 C CA . GLU B 1 102 ? -3.869 -12.539 7.176 1 94.88 102 GLU B CA 1
ATOM 3581 C C . GLU B 1 102 ? -4.875 -12.641 6.031 1 94.88 102 GLU B C 1
ATOM 3583 O O . GLU B 1 102 ? -6.016 -12.188 6.16 1 94.88 102 GLU B O 1
ATOM 3588 N N . ALA B 1 103 ? -4.508 -13.289 4.934 1 95.75 103 ALA B N 1
ATOM 3589 C CA . ALA B 1 103 ? -5.273 -13.148 3.697 1 95.75 103 ALA B CA 1
ATOM 3590 C C . ALA B 1 103 ? -6.637 -13.82 3.816 1 95.75 103 ALA B C 1
ATOM 3592 O O . ALA B 1 103 ? -7.672 -13.188 3.586 1 95.75 103 ALA B O 1
ATOM 3593 N N . LEU B 1 104 ? -6.695 -15.117 4.234 1 97.69 104 LEU B N 1
ATOM 3594 C CA . LEU B 1 104 ? -7.957 -15.852 4.289 1 97.69 104 LEU B CA 1
ATOM 3595 C C . LEU B 1 104 ? -8.898 -15.234 5.32 1 97.69 104 LEU B C 1
ATOM 3597 O O . LEU B 1 104 ? -10.094 -15.094 5.066 1 97.69 104 LEU B O 1
ATOM 3601 N N . SER B 1 105 ? -8.328 -14.891 6.457 1 97.69 105 SER B N 1
ATOM 3602 C CA . SER B 1 105 ? -9.125 -14.219 7.484 1 97.69 105 SER B CA 1
ATOM 3603 C C . SER B 1 105 ? -9.742 -12.93 6.949 1 97.69 105 SER B C 1
ATOM 3605 O O . SER B 1 105 ? -10.922 -12.656 7.195 1 97.69 105 SER B O 1
ATOM 3607 N N . SER B 1 106 ? -8.977 -12.133 6.27 1 98 106 SER B N 1
ATOM 3608 C CA . SER B 1 106 ? -9.461 -10.875 5.703 1 98 106 SER B CA 1
ATOM 3609 C C . SER B 1 106 ? -10.555 -11.117 4.672 1 98 106 SER B C 1
ATOM 3611 O O . SER B 1 106 ? -11.555 -10.398 4.641 1 98 106 SER B O 1
ATOM 3613 N N . LEU B 1 107 ? -10.359 -12.141 3.865 1 98.5 107 LEU B N 1
ATOM 3614 C CA . LEU B 1 107 ? -11.359 -12.453 2.852 1 98.5 107 LEU B CA 1
ATOM 3615 C C . LEU B 1 107 ? -12.688 -12.836 3.5 1 98.5 107 LEU B C 1
ATOM 3617 O O . LEU B 1 107 ? -13.758 -12.5 2.986 1 98.5 107 LEU B O 1
ATOM 3621 N N . CYS B 1 108 ? -12.641 -13.523 4.648 1 98.5 108 CYS B N 1
ATOM 3622 C CA . CYS B 1 108 ? -13.859 -13.859 5.383 1 98.5 108 CYS B CA 1
ATOM 3623 C C . CYS B 1 108 ? -14.641 -12.602 5.746 1 98.5 108 CYS B C 1
ATOM 3625 O O . CYS B 1 108 ? -15.867 -12.586 5.688 1 98.5 108 CYS B O 1
ATOM 3627 N N . ALA B 1 109 ? -13.922 -11.578 6.086 1 97.88 109 ALA B N 1
ATOM 3628 C CA . ALA B 1 109 ? -14.539 -10.336 6.531 1 97.88 109 ALA B CA 1
ATOM 3629 C C . ALA B 1 109 ? -15 -9.5 5.344 1 97.88 109 ALA B C 1
ATOM 3631 O O . ALA B 1 109 ? -15.812 -8.578 5.5 1 97.88 109 ALA B O 1
ATOM 3632 N N . LEU B 1 110 ? -14.539 -9.773 4.148 1 97.94 110 LEU B N 1
ATOM 3633 C CA . LEU B 1 110 ? -14.703 -8.836 3.037 1 97.94 110 LEU B CA 1
ATOM 3634 C C . LEU B 1 110 ? -15.672 -9.391 2 1 97.94 110 LEU B C 1
ATOM 3636 O O . LEU B 1 110 ? -15.898 -8.766 0.961 1 97.94 110 LEU B O 1
ATOM 3640 N N . CYS B 1 111 ? -16.188 -10.523 2.232 1 98.31 111 CYS B N 1
ATOM 3641 C CA . CYS B 1 111 ? -17.141 -11.102 1.274 1 98.31 111 CYS B CA 1
ATOM 3642 C C . CYS B 1 111 ? -18.422 -11.539 1.967 1 98.31 111 CYS B C 1
ATOM 3644 O O . CYS B 1 111 ? -18.5 -11.516 3.195 1 98.31 111 CYS B O 1
ATOM 3646 N N . GLU B 1 112 ? -19.391 -11.867 1.21 1 98.06 112 GLU B N 1
ATOM 3647 C CA . GLU B 1 112 ? -20.656 -12.352 1.747 1 98.06 112 GLU B CA 1
ATOM 3648 C C . GLU B 1 112 ? -20.516 -13.758 2.324 1 98.06 112 GLU B C 1
ATOM 3650 O O . GLU B 1 112 ? -21.047 -14.055 3.396 1 98.06 112 GLU B O 1
ATOM 3655 N N . GLN B 1 113 ? -19.844 -14.547 1.586 1 98.12 113 GLN B N 1
ATOM 3656 C CA . GLN B 1 113 ? -19.656 -15.938 1.994 1 98.12 113 GLN B CA 1
ATOM 3657 C C . GLN B 1 113 ? -18.312 -16.469 1.515 1 98.12 113 GLN B C 1
ATOM 3659 O O . GLN B 1 113 ? -17.906 -16.219 0.376 1 98.12 113 GLN B O 1
ATOM 3664 N N . LEU B 1 114 ? -17.625 -17.188 2.396 1 98.75 114 LEU B N 1
ATOM 3665 C CA . LEU B 1 114 ? -16.391 -17.891 2.049 1 98.75 114 LEU B CA 1
ATOM 3666 C C . LEU B 1 114 ? -16.469 -19.359 2.467 1 98.75 114 LEU B C 1
ATOM 3668 O O . LEU B 1 114 ? -16.859 -19.672 3.6 1 98.75 114 LEU B O 1
ATOM 3672 N N . THR B 1 115 ? -16.219 -20.234 1.54 1 98.81 115 THR B N 1
ATOM 3673 C CA . THR B 1 115 ? -16.219 -21.672 1.811 1 98.81 115 THR B CA 1
ATOM 3674 C C . THR B 1 115 ? -14.859 -22.281 1.456 1 98.81 115 THR B C 1
ATOM 3676 O O . THR B 1 115 ? -14.266 -21.938 0.435 1 98.81 115 THR B O 1
ATOM 3679 N N . VAL B 1 116 ? -14.438 -23.156 2.297 1 98.81 116 VAL B N 1
ATOM 3680 C CA . VAL B 1 116 ? -13.227 -23.938 2.059 1 98.81 116 VAL B CA 1
ATOM 3681 C C . VAL B 1 116 ? -13.57 -25.422 1.995 1 98.81 116 VAL B C 1
ATOM 3683 O O . VAL B 1 116 ? -13.992 -26.016 2.994 1 98.81 116 VAL B O 1
ATOM 3686 N N . ALA B 1 117 ? -13.492 -26.047 0.842 1 98.81 117 ALA B N 1
ATOM 3687 C CA . ALA B 1 117 ? -13.617 -27.5 0.699 1 98.81 117 ALA B CA 1
ATOM 3688 C C . ALA B 1 117 ? -12.242 -28.141 0.517 1 98.81 117 ALA B C 1
ATOM 3690 O O . ALA B 1 117 ? -11.438 -27.688 -0.299 1 98.81 117 ALA B O 1
ATOM 3691 N N . THR B 1 118 ? -11.945 -29.172 1.246 1 98.75 118 THR B N 1
ATOM 3692 C CA . THR B 1 118 ? -10.586 -29.719 1.213 1 98.75 118 THR B CA 1
ATOM 3693 C C . THR B 1 118 ? -10.594 -31.219 1.511 1 98.75 118 THR B C 1
ATOM 3695 O O . THR B 1 118 ? -11.516 -31.719 2.154 1 98.75 118 THR B O 1
ATOM 3698 N N . ALA B 1 119 ? -9.68 -31.875 0.98 1 98.56 119 ALA B N 1
ATOM 3699 C CA . ALA B 1 119 ? -9.391 -33.281 1.257 1 98.56 119 ALA B CA 1
ATOM 3700 C C . ALA B 1 119 ? -7.891 -33.562 1.229 1 98.56 119 ALA B C 1
ATOM 3702 O O . ALA B 1 119 ? -7.168 -32.969 0.414 1 98.56 119 ALA B O 1
ATOM 3703 N N . THR B 1 120 ? -7.441 -34.344 2.158 1 98.12 120 THR B N 1
ATOM 3704 C CA . THR B 1 120 ? -6.051 -34.812 2.18 1 98.12 120 THR B CA 1
ATOM 3705 C C . THR B 1 120 ? -5.918 -36.188 1.559 1 98.12 120 THR B C 1
ATOM 3707 O O . THR B 1 120 ? -6.918 -36.812 1.19 1 98.12 120 THR B O 1
ATOM 3710 N N . LYS B 1 121 ? -4.656 -36.594 1.387 1 97.38 121 LYS B N 1
ATOM 3711 C CA . LYS B 1 121 ? -4.395 -37.938 0.866 1 97.38 121 LYS B CA 1
ATOM 3712 C C . LYS B 1 121 ? -5.078 -39 1.716 1 97.38 121 LYS B C 1
ATOM 3714 O O . LYS B 1 121 ? -5.531 -40.031 1.194 1 97.38 121 LYS B O 1
ATOM 3719 N N . GLU B 1 122 ? -5.227 -38.719 3.002 1 96 122 GLU B N 1
ATOM 3720 C CA . GLU B 1 122 ? -5.773 -39.656 3.961 1 96 122 GLU B CA 1
ATOM 3721 C C . GLU B 1 122 ? -7.297 -39.688 3.902 1 96 122 GLU B C 1
ATOM 3723 O O . GLU B 1 122 ? -7.922 -40.688 4.262 1 96 122 GLU B O 1
ATOM 3728 N N . THR B 1 123 ? -7.871 -38.656 3.424 1 95.69 123 THR B N 1
ATOM 3729 C CA . THR B 1 123 ? -9.32 -38.562 3.562 1 95.69 123 THR B CA 1
ATOM 3730 C C . THR B 1 123 ? -10.008 -38.812 2.227 1 95.69 123 THR B C 1
ATOM 3732 O O . THR B 1 123 ? -11.211 -39.094 2.186 1 95.69 123 THR B O 1
ATOM 3735 N N . VAL B 1 124 ? -9.266 -38.688 1.161 1 95.12 124 VAL B N 1
ATOM 3736 C CA . VAL B 1 124 ? -9.867 -38.906 -0.151 1 95.12 124 VAL B CA 1
ATOM 3737 C C . VAL B 1 124 ? -10.5 -40.281 -0.192 1 95.12 124 VAL B C 1
ATOM 3739 O O . VAL B 1 124 ? -10.008 -41.219 0.446 1 95.12 124 VAL B O 1
ATOM 3742 N N . PRO B 1 125 ? -11.625 -40.469 -0.887 1 95.31 125 PRO B N 1
ATOM 3743 C CA . PRO B 1 125 ? -12.219 -39.531 -1.838 1 95.31 125 PRO B CA 1
ATOM 3744 C C . PRO B 1 125 ? -13.188 -38.562 -1.175 1 95.31 125 PRO B C 1
ATOM 3746 O O . PRO B 1 125 ? -13.906 -37.812 -1.866 1 95.31 125 PRO B O 1
ATOM 3749 N N . MET B 1 126 ? -13.305 -38.625 0.18 1 95.75 126 MET B N 1
ATOM 3750 C CA . MET B 1 126 ? -14.172 -37.688 0.905 1 95.75 126 MET B CA 1
ATOM 3751 C C . MET B 1 126 ? -13.367 -36.562 1.514 1 95.75 126 MET B C 1
ATOM 3753 O O . MET B 1 126 ? -12.219 -36.75 1.922 1 95.75 126 MET B O 1
ATOM 3757 N N . GLY B 1 127 ? -13.953 -35.438 1.452 1 97.12 127 GLY B N 1
ATOM 3758 C CA . GLY B 1 127 ? -13.406 -34.25 2.129 1 97.12 127 GLY B CA 1
ATOM 3759 C C . GLY B 1 127 ? -14.445 -33.5 2.936 1 97.12 127 GLY B C 1
ATOM 3760 O O . GLY B 1 127 ? -15.461 -34.062 3.35 1 97.12 127 GLY B O 1
ATOM 3761 N N . VAL B 1 128 ? -14.141 -32.344 3.346 1 98.38 128 VAL B N 1
ATOM 3762 C CA . VAL B 1 128 ? -15.047 -31.516 4.137 1 98.38 128 VAL B CA 1
ATOM 3763 C C . VAL B 1 128 ? -15.242 -30.172 3.449 1 98.38 128 VAL B C 1
ATOM 3765 O O . VAL B 1 128 ? -14.359 -29.688 2.729 1 98.38 128 VAL B O 1
ATOM 3768 N N . SER B 1 129 ? -16.375 -29.641 3.611 1 98.62 129 SER B N 1
ATOM 3769 C CA . SER B 1 129 ? -16.672 -28.25 3.254 1 98.62 129 SER B CA 1
ATOM 3770 C C . SER B 1 129 ? -16.906 -27.391 4.492 1 98.62 129 SER B C 1
ATOM 3772 O O . SER B 1 129 ? -17.781 -27.703 5.309 1 98.62 129 SER B O 1
ATOM 3774 N N . LEU B 1 130 ? -16.094 -26.406 4.688 1 98.75 130 LEU B N 1
ATOM 3775 C CA . LEU B 1 130 ? -16.172 -25.484 5.816 1 98.75 130 LEU B CA 1
ATOM 3776 C C . LEU B 1 130 ? -16.781 -24.156 5.383 1 98.75 130 LEU B C 1
ATOM 3778 O O . LEU B 1 130 ? -16.234 -23.469 4.512 1 98.75 130 LEU B O 1
ATOM 3782 N N . GLU B 1 131 ? -17.891 -23.828 5.934 1 98.69 131 GLU B N 1
ATOM 3783 C CA . GLU B 1 131 ? -18.406 -22.469 5.801 1 98.69 131 GLU B CA 1
ATOM 3784 C C . GLU B 1 131 ? -17.812 -21.547 6.867 1 98.69 131 GLU B C 1
ATOM 3786 O O . GLU B 1 131 ? -17.938 -21.812 8.062 1 98.69 131 GLU B O 1
ATOM 3791 N N . MET B 1 132 ? -17.234 -20.5 6.406 1 98.5 132 MET B N 1
ATOM 3792 C CA . MET B 1 132 ? -16.5 -19.656 7.332 1 98.5 132 MET B CA 1
ATOM 3793 C C . MET B 1 132 ? -17.328 -18.453 7.754 1 98.5 132 MET B C 1
ATOM 3795 O O . MET B 1 132 ? -18.062 -17.875 6.945 1 98.5 132 MET B O 1
ATOM 3799 N N . GLY B 1 133 ? -17.141 -18.047 9.023 1 97.56 133 GLY B N 1
ATOM 3800 C CA . GLY B 1 133 ? -17.703 -16.781 9.477 1 97.56 133 GLY B CA 1
ATOM 3801 C C . GLY B 1 133 ? -16.844 -15.586 9.125 1 97.56 133 GLY B C 1
ATOM 3802 O O . GLY B 1 133 ? -15.68 -15.742 8.758 1 97.56 133 GLY B O 1
ATOM 3803 N N . SER B 1 134 ? -17.391 -14.406 9.312 1 96.56 134 SER B N 1
ATOM 3804 C CA . SER B 1 134 ? -16.672 -13.18 8.969 1 96.56 134 SER B CA 1
ATOM 3805 C C . SER B 1 134 ? -15.43 -13.008 9.828 1 96.56 134 SER B C 1
ATOM 3807 O O . SER B 1 134 ? -14.492 -12.305 9.445 1 96.56 134 SER B O 1
ATOM 3809 N N . ASN B 1 135 ? -15.422 -13.672 10.953 1 95.44 135 ASN B N 1
ATOM 3810 C CA . ASN B 1 135 ? -14.281 -13.547 11.859 1 95.44 135 ASN B CA 1
ATOM 3811 C C . ASN B 1 135 ? -13.273 -14.68 11.648 1 95.44 135 ASN B C 1
ATOM 3813 O O . ASN B 1 135 ? -12.312 -14.797 12.406 1 95.44 135 ASN B O 1
ATOM 3817 N N . GLY B 1 136 ? -13.523 -15.523 10.719 1 96.62 136 GLY B N 1
ATOM 3818 C CA . GLY B 1 136 ? -12.578 -16.578 10.375 1 96.62 136 GLY B CA 1
ATOM 3819 C C . GLY B 1 136 ? -12.875 -17.891 11.055 1 96.62 136 GLY B C 1
ATOM 3820 O O . GLY B 1 136 ? -12.242 -18.906 10.758 1 96.62 136 GLY B O 1
ATOM 3821 N N . HIS B 1 137 ? -13.859 -17.891 11.953 1 97.25 137 HIS B N 1
ATOM 3822 C CA . HIS B 1 137 ? -14.242 -19.141 12.594 1 97.25 137 HIS B CA 1
ATOM 3823 C C . HIS B 1 137 ? -15.141 -19.969 11.688 1 97.25 137 HIS B C 1
ATOM 3825 O O . HIS B 1 137 ? -15.883 -19.422 10.867 1 97.25 137 HIS B O 1
ATOM 3831 N N . VAL B 1 138 ? -15.148 -21.25 11.898 1 98.12 138 VAL B N 1
ATOM 3832 C CA . VAL B 1 138 ? -16 -22.156 11.125 1 98.12 138 VAL B CA 1
ATOM 3833 C C . VAL B 1 138 ? -17.438 -22.031 11.594 1 98.12 138 VAL B C 1
ATOM 3835 O O . VAL B 1 138 ? -17.734 -22.203 12.781 1 98.12 138 VAL B O 1
ATOM 3838 N N . LYS B 1 139 ? -18.266 -21.766 10.742 1 97.88 139 LYS B N 1
ATOM 3839 C CA . LYS B 1 139 ? -19.703 -21.656 11.047 1 97.88 139 LYS B CA 1
ATOM 3840 C C . LYS B 1 139 ? -20.391 -23.016 10.922 1 97.88 139 LYS B C 1
ATOM 3842 O O . LYS B 1 139 ? -21.25 -23.344 11.727 1 97.88 139 LYS B O 1
ATOM 3847 N N . SER B 1 140 ? -20.062 -23.734 9.867 1 97.88 140 SER B N 1
ATOM 3848 C CA . SER B 1 140 ? -20.641 -25.062 9.641 1 97.88 140 SER B CA 1
ATOM 3849 C C . SER B 1 140 ? -19.703 -25.953 8.828 1 97.88 140 SER B C 1
ATOM 3851 O O . SER B 1 140 ? -18.812 -25.453 8.141 1 97.88 140 SER B O 1
ATOM 3853 N N . ARG B 1 141 ? -19.875 -27.234 9.016 1 97.31 141 ARG B N 1
ATOM 3854 C CA . ARG B 1 141 ? -19.062 -28.25 8.336 1 97.31 141 ARG B CA 1
ATOM 3855 C C . ARG B 1 141 ? -19.953 -29.312 7.707 1 97.31 141 ARG B C 1
ATOM 3857 O O . ARG B 1 141 ? -20.984 -29.703 8.281 1 97.31 141 ARG B O 1
ATOM 3864 N N . SER B 1 142 ? -19.609 -29.75 6.496 1 98.19 142 SER B N 1
ATOM 3865 C CA . SER B 1 142 ? -20.312 -30.859 5.84 1 98.19 142 SER B CA 1
ATOM 3866 C C . SER B 1 142 ? -19.328 -31.734 5.07 1 98.19 142 SER B C 1
ATOM 3868 O O . SER B 1 142 ? -18.266 -31.281 4.66 1 98.19 142 SER B O 1
ATOM 3870 N N . THR B 1 143 ? -19.703 -32.969 4.953 1 97.56 143 THR B N 1
ATOM 3871 C CA . THR B 1 143 ? -18.891 -33.875 4.164 1 97.56 143 THR B CA 1
ATOM 3872 C C . THR B 1 143 ? -19.203 -33.75 2.678 1 97.56 143 THR B C 1
ATOM 3874 O O . THR B 1 143 ? -20.359 -33.625 2.291 1 97.56 143 THR B O 1
ATOM 3877 N N . VAL B 1 144 ? -18.109 -33.781 1.894 1 97.75 144 VAL B N 1
ATOM 3878 C CA . VAL B 1 144 ? -18.297 -33.656 0.451 1 97.75 144 VAL B CA 1
ATOM 3879 C C . VAL B 1 144 ? -17.344 -34.625 -0.272 1 97.75 144 VAL B C 1
ATOM 3881 O O . VAL B 1 144 ? -16.281 -34.969 0.248 1 97.75 144 VAL B O 1
ATOM 3884 N N . ALA B 1 145 ? -17.781 -35.125 -1.42 1 97.06 145 ALA B N 1
ATOM 3885 C CA . ALA B 1 145 ? -16.859 -35.812 -2.303 1 97.06 145 ALA B CA 1
ATOM 3886 C C . ALA B 1 145 ? -15.852 -34.844 -2.93 1 97.06 145 ALA B C 1
ATOM 3888 O O . ALA B 1 145 ? -16.25 -33.844 -3.535 1 97.06 145 ALA B O 1
ATOM 3889 N N . LYS B 1 146 ? -14.625 -35.156 -2.74 1 96.06 146 LYS B N 1
ATOM 3890 C CA . LYS B 1 146 ? -13.586 -34.25 -3.209 1 96.06 146 LYS B CA 1
ATOM 3891 C C . LYS B 1 146 ? -12.266 -34.969 -3.426 1 96.06 146 LYS B C 1
ATOM 3893 O O . LYS B 1 146 ? -11.859 -35.781 -2.596 1 96.06 146 LYS B O 1
ATOM 3898 N N . PRO B 1 147 ? -11.641 -34.781 -4.598 1 97.62 147 PRO B N 1
ATOM 3899 C CA . PRO B 1 147 ? -10.25 -35.219 -4.703 1 97.62 147 PRO B CA 1
ATOM 3900 C C . PRO B 1 147 ? -9.305 -34.469 -3.795 1 97.62 147 PRO B C 1
ATOM 3902 O O . PRO B 1 147 ? -9.703 -33.469 -3.166 1 97.62 147 PRO B O 1
ATOM 3905 N N . LYS B 1 148 ? -8.086 -34.969 -3.678 1 98.56 148 LYS B N 1
ATOM 3906 C CA . LYS B 1 148 ? -7.086 -34.281 -2.842 1 98.56 148 LYS B CA 1
ATOM 3907 C C . LYS B 1 148 ? -6.887 -32.844 -3.268 1 98.56 148 LYS B C 1
ATOM 3909 O O . LYS B 1 148 ? -6.828 -32.531 -4.461 1 98.56 148 LYS B O 1
ATOM 3914 N N . GLY B 1 149 ? -6.781 -31.969 -2.305 1 98.62 149 GLY B N 1
ATOM 3915 C CA . GLY B 1 149 ? -6.566 -30.562 -2.592 1 98.62 149 GLY B CA 1
ATOM 3916 C C . GLY B 1 149 ? -7.547 -29.641 -1.879 1 98.62 149 GLY B C 1
ATOM 3917 O O . GLY B 1 149 ? -8.133 -30.031 -0.866 1 98.62 149 GLY B O 1
ATOM 3918 N N . THR B 1 150 ? -7.637 -28.422 -2.271 1 98.81 150 THR B N 1
ATOM 3919 C CA . THR B 1 150 ? -8.469 -27.422 -1.616 1 98.81 150 THR B CA 1
ATOM 3920 C C . THR B 1 150 ? -9.18 -26.547 -2.648 1 98.81 150 THR B C 1
ATOM 3922 O O . THR B 1 150 ? -8.609 -26.234 -3.695 1 98.81 150 THR B O 1
ATOM 3925 N N . THR B 1 151 ? -10.414 -26.25 -2.424 1 98.88 151 THR B N 1
ATOM 3926 C CA . THR B 1 151 ? -11.195 -25.266 -3.156 1 98.88 151 THR B CA 1
ATOM 3927 C C . THR B 1 151 ? -11.633 -24.125 -2.234 1 98.88 151 THR B C 1
ATOM 3929 O O . THR B 1 151 ? -12.266 -24.375 -1.205 1 98.88 151 THR B O 1
ATOM 3932 N N . VAL B 1 152 ? -11.242 -22.969 -2.516 1 98.94 152 VAL B N 1
ATOM 3933 C CA . VAL B 1 152 ? -11.742 -21.797 -1.812 1 98.94 152 VAL B CA 1
ATOM 3934 C C . VAL B 1 152 ? -12.703 -21.031 -2.713 1 98.94 152 VAL B C 1
ATOM 3936 O O . VAL B 1 152 ? -12.375 -20.703 -3.857 1 98.94 152 VAL B O 1
ATOM 3939 N N . THR B 1 153 ? -13.867 -20.766 -2.213 1 98.88 153 THR B N 1
ATOM 3940 C CA . THR B 1 153 ? -14.883 -20.031 -2.953 1 98.88 153 THR B CA 1
ATOM 3941 C C . THR B 1 153 ? -15.258 -18.75 -2.223 1 98.88 153 THR B C 1
ATOM 3943 O O . THR B 1 153 ? -15.609 -18.766 -1.042 1 98.88 153 THR B O 1
ATOM 3946 N N . ILE B 1 154 ? -15.172 -17.703 -2.896 1 98.75 154 ILE B N 1
ATOM 3947 C CA . ILE B 1 154 ? -15.57 -16.391 -2.402 1 98.75 154 ILE B CA 1
ATOM 3948 C C . ILE B 1 154 ? -16.828 -15.922 -3.137 1 98.75 154 ILE B C 1
ATOM 3950 O O . ILE B 1 154 ? -16.844 -15.859 -4.367 1 98.75 154 ILE B O 1
ATOM 3954 N N . ASN B 1 155 ? -17.828 -15.594 -2.41 1 98.69 155 ASN B N 1
ATOM 3955 C CA . ASN B 1 155 ? -19.031 -15.031 -2.996 1 98.69 155 ASN B CA 1
ATOM 3956 C C . ASN B 1 155 ? -19.188 -13.555 -2.635 1 98.69 155 ASN B C 1
ATOM 3958 O O . ASN B 1 155 ? -19.125 -13.188 -1.46 1 98.69 155 ASN B O 1
ATOM 3962 N N . SER B 1 156 ? -19.359 -12.727 -3.609 1 98.5 156 SER B N 1
ATOM 3963 C CA . SER B 1 156 ? -19.688 -11.312 -3.467 1 98.5 156 SER B CA 1
ATOM 3964 C C . SER B 1 156 ? -18.594 -10.562 -2.715 1 98.5 156 SER B C 1
ATOM 3966 O O . SER B 1 156 ? -18.859 -9.93 -1.695 1 98.5 156 SER B O 1
ATOM 3968 N N . LEU B 1 157 ? -17.469 -10.578 -3.287 1 98.5 157 LEU B N 1
ATOM 3969 C CA . LEU B 1 157 ? -16.297 -9.891 -2.736 1 98.5 157 LEU B CA 1
ATOM 3970 C C . LEU B 1 157 ? -16.594 -8.422 -2.498 1 98.5 157 LEU B C 1
ATOM 3972 O O . LEU B 1 157 ? -17.219 -7.762 -3.34 1 98.5 157 LEU B O 1
ATOM 3976 N N . PHE B 1 158 ? -16.266 -7.836 -1.312 1 97.56 158 PHE B N 1
ATOM 3977 C CA . PHE B 1 158 ? -16.344 -6.457 -0.85 1 97.56 158 PHE B CA 1
ATOM 3978 C C . PHE B 1 158 ? -17.781 -6.078 -0.52 1 97.56 158 PHE B C 1
ATOM 3980 O O . PHE B 1 158 ? -18.094 -4.902 -0.308 1 97.56 158 PHE B O 1
ATOM 3987 N N . SER B 1 159 ? -18.703 -7.027 -0.428 1 97.06 159 SER B N 1
ATOM 3988 C CA . SER B 1 159 ? -20.125 -6.762 -0.163 1 97.06 159 SER B CA 1
ATOM 3989 C C . SER B 1 159 ? -20.297 -5.996 1.143 1 97.06 159 SER B C 1
ATOM 3991 O O . SER B 1 159 ? -21.203 -5.168 1.26 1 97.06 159 SER B O 1
ATOM 3993 N N . PRO B 1 160 ? -19.391 -6.16 2.18 1 94.5 160 PRO B N 1
ATOM 3994 C CA . PRO B 1 160 ? -19.594 -5.41 3.424 1 94.5 160 PRO B CA 1
ATOM 3995 C C . PRO B 1 160 ? -19.094 -3.973 3.328 1 94.5 160 PRO B C 1
ATOM 3997 O O . PRO B 1 160 ? -19.266 -3.191 4.27 1 94.5 160 PRO B O 1
ATOM 4000 N N . LEU B 1 161 ? -18.5 -3.576 2.293 1 93.31 161 LEU B N 1
ATOM 4001 C CA . LEU B 1 161 ? -17.938 -2.244 2.086 1 93.31 161 LEU B CA 1
ATOM 4002 C C . LEU B 1 161 ? -18.625 -1.541 0.921 1 93.31 161 LEU B C 1
ATOM 4004 O O . LEU B 1 161 ? -18.141 -1.577 -0.21 1 93.31 161 LEU B O 1
ATOM 4008 N N . PRO B 1 162 ? -19.625 -0.763 1.193 1 89.69 162 PRO B N 1
ATOM 4009 C CA . PRO B 1 162 ? -20.516 -0.266 0.146 1 89.69 162 PRO B CA 1
ATOM 4010 C C . PRO B 1 162 ? -19.781 0.528 -0.932 1 89.69 162 PRO B C 1
ATOM 4012 O O . PRO B 1 162 ? -19.984 0.295 -2.125 1 89.69 162 PRO B O 1
ATOM 4015 N N . VAL B 1 163 ? -18.922 1.431 -0.556 1 89.19 163 VAL B N 1
ATOM 4016 C CA . VAL B 1 163 ? -18.234 2.271 -1.531 1 89.19 163 VAL B CA 1
ATOM 4017 C C . VAL B 1 163 ? -17.312 1.414 -2.387 1 89.19 163 VAL B C 1
ATOM 4019 O O . VAL B 1 163 ? -17.297 1.537 -3.613 1 89.19 163 VAL B O 1
ATOM 4022 N N . ARG B 1 164 ? -16.562 0.542 -1.791 1 93.12 164 ARG B N 1
ATOM 4023 C CA . ARG B 1 164 ? -15.633 -0.332 -2.49 1 93.12 164 ARG B CA 1
ATOM 4024 C C . ARG B 1 164 ? -16.375 -1.303 -3.406 1 93.12 164 ARG B C 1
ATOM 4026 O O . ARG B 1 164 ? -15.914 -1.588 -4.516 1 93.12 164 ARG B O 1
ATOM 4033 N N . ARG B 1 165 ? -17.469 -1.834 -2.92 1 94.88 165 ARG B N 1
ATOM 4034 C CA . ARG B 1 165 ? -18.281 -2.756 -3.715 1 94.88 165 ARG B CA 1
ATOM 4035 C C . ARG B 1 165 ? -18.812 -2.074 -4.969 1 94.88 165 ARG B C 1
ATOM 4037 O O . ARG B 1 165 ? -18.75 -2.639 -6.062 1 94.88 165 ARG B O 1
ATOM 4044 N N . LYS B 1 166 ? -19.266 -0.865 -4.797 1 91.38 166 LYS B N 1
ATOM 4045 C CA . LYS B 1 166 ? -19.797 -0.125 -5.938 1 91.38 166 LYS B CA 1
ATOM 4046 C C . LYS B 1 166 ? -18.703 0.173 -6.957 1 91.38 166 LYS B C 1
ATOM 4048 O O . LYS B 1 166 ? -18.922 0.065 -8.164 1 91.38 166 LYS B O 1
ATOM 4053 N N . GLU B 1 167 ? -17.547 0.539 -6.418 1 91 167 GLU B N 1
ATOM 4054 C CA . GLU B 1 167 ? -16.422 0.775 -7.309 1 91 167 GLU B CA 1
ATOM 4055 C C . GLU B 1 167 ? -16.047 -0.49 -8.078 1 91 167 GLU B C 1
ATOM 4057 O O . GLU B 1 167 ? -15.758 -0.433 -9.273 1 91 167 GLU B O 1
ATOM 4062 N N . PHE B 1 168 ? -16.109 -1.637 -7.422 1 95.75 168 PHE B N 1
ATOM 4063 C CA . PHE B 1 168 ? -15.789 -2.912 -8.047 1 95.75 168 PHE B CA 1
ATOM 4064 C C . PHE B 1 168 ? -16.828 -3.271 -9.102 1 95.75 168 PHE B C 1
ATOM 4066 O O . PHE B 1 168 ? -16.484 -3.725 -10.195 1 95.75 168 PHE B O 1
ATOM 4073 N N . GLU B 1 169 ? -18 -2.988 -8.812 1 95.06 169 GLU B N 1
ATOM 4074 C CA . GLU B 1 169 ? -19.078 -3.264 -9.75 1 95.06 169 GLU B CA 1
ATOM 4075 C C . GLU B 1 169 ? -18.922 -2.465 -11.039 1 95.06 169 GLU B C 1
ATOM 4077 O O . GLU B 1 169 ? -19.062 -3.006 -12.133 1 95.06 169 GLU B O 1
ATOM 4082 N N . ARG B 1 170 ? -18.531 -1.291 -10.906 1 91.44 170 ARG B N 1
ATOM 4083 C CA . ARG B 1 170 ? -18.391 -0.391 -12.047 1 91.44 170 ARG B CA 1
ATOM 4084 C C . ARG B 1 170 ? -17.172 -0.754 -12.898 1 91.44 170 ARG B C 1
ATOM 4086 O O . ARG B 1 170 ? -17.188 -0.573 -14.117 1 91.44 170 ARG B O 1
ATOM 4093 N N . ASN B 1 171 ? -16.203 -1.253 -12.188 1 93.75 171 ASN B N 1
ATOM 4094 C CA . ASN B 1 171 ? -14.93 -1.471 -12.867 1 93.75 171 ASN B CA 1
ATOM 4095 C C . ASN B 1 171 ? -14.555 -2.951 -12.906 1 93.75 171 ASN B C 1
ATOM 4097 O O . ASN B 1 171 ? -13.375 -3.299 -12.969 1 93.75 171 ASN B O 1
ATOM 4101 N N . SER B 1 172 ? -15.539 -3.832 -12.844 1 96.5 172 SER B N 1
ATOM 4102 C CA . SER B 1 172 ? -15.281 -5.258 -12.68 1 96.5 172 SER B CA 1
ATOM 4103 C C . SER B 1 172 ? -14.43 -5.801 -13.828 1 96.5 172 SER B C 1
ATOM 4105 O O . SER B 1 172 ? -13.516 -6.594 -13.609 1 96.5 172 SER B O 1
ATOM 4107 N N . LYS B 1 173 ? -14.688 -5.359 -15.078 1 96.62 173 LYS B N 1
ATOM 4108 C CA . LYS B 1 173 ? -13.922 -5.824 -16.234 1 96.62 173 LYS B CA 1
ATOM 4109 C C . LYS B 1 173 ? -12.461 -5.387 -16.125 1 96.62 173 LYS B C 1
ATOM 4111 O O . LYS B 1 173 ? -11.555 -6.172 -16.406 1 96.62 173 LYS B O 1
ATOM 4116 N N . ARG B 1 174 ? -12.266 -4.176 -15.773 1 96.44 174 ARG B N 1
ATOM 4117 C CA . ARG B 1 174 ? -10.914 -3.654 -15.602 1 96.44 174 ARG B CA 1
ATOM 4118 C C . ARG B 1 174 ? -10.18 -4.395 -14.492 1 96.44 174 ARG B C 1
ATOM 4120 O O . ARG B 1 174 ? -9.016 -4.766 -14.648 1 96.44 174 ARG B O 1
ATOM 4127 N N . GLU B 1 175 ? -10.867 -4.57 -13.352 1 97.69 175 GLU B N 1
ATOM 4128 C CA . GLU B 1 175 ? -10.273 -5.289 -12.227 1 97.69 175 GLU B CA 1
ATOM 4129 C C . GLU B 1 175 ? -9.922 -6.727 -12.617 1 97.69 175 GLU B C 1
ATOM 4131 O O . GLU B 1 175 ? -8.875 -7.242 -12.227 1 97.69 175 GLU B O 1
ATOM 4136 N N . PHE B 1 176 ? -10.797 -7.324 -13.406 1 98.5 176 PHE B N 1
ATOM 4137 C CA . PHE B 1 176 ? -10.531 -8.656 -13.93 1 98.5 176 PHE B CA 1
ATOM 4138 C C . PHE B 1 176 ? -9.281 -8.656 -14.805 1 98.5 176 PHE B C 1
ATOM 4140 O O . PHE B 1 176 ? -8.445 -9.547 -14.703 1 98.5 176 PHE B O 1
ATOM 4147 N N . GLY B 1 177 ? -9.18 -7.676 -15.625 1 98.25 177 GLY B N 1
ATOM 4148 C CA . GLY B 1 177 ? -7.992 -7.535 -16.453 1 98.25 177 GLY B CA 1
ATOM 4149 C C . GLY B 1 177 ? -6.707 -7.457 -15.656 1 98.25 177 GLY B C 1
ATOM 4150 O O . GLY B 1 177 ? -5.703 -8.078 -16.016 1 98.25 177 GLY B O 1
ATOM 4151 N N . LYS B 1 178 ? -6.734 -6.742 -14.586 1 97.38 178 LYS B N 1
ATOM 4152 C CA . LYS B 1 178 ? -5.57 -6.645 -13.711 1 97.38 178 LYS B CA 1
ATOM 4153 C C . LYS B 1 178 ? -5.23 -8 -13.094 1 97.38 178 LYS B C 1
ATOM 4155 O O . LYS B 1 178 ? -4.062 -8.383 -13.031 1 97.38 178 LYS B O 1
ATOM 4160 N N . ALA B 1 179 ? -6.27 -8.664 -12.625 1 98.38 179 ALA B N 1
ATOM 4161 C CA . ALA B 1 179 ? -6.066 -9.992 -12.047 1 98.38 179 ALA B CA 1
ATOM 4162 C C . ALA B 1 179 ? -5.484 -10.953 -13.078 1 98.38 179 ALA B C 1
ATOM 4164 O O . ALA B 1 179 ? -4.574 -11.727 -12.773 1 98.38 179 ALA B O 1
ATOM 4165 N N . LEU B 1 180 ? -6.02 -10.852 -14.266 1 98.31 180 LEU B N 1
ATOM 4166 C CA . LEU B 1 180 ? -5.547 -11.719 -15.344 1 98.31 180 LEU B CA 1
ATOM 4167 C C . LEU B 1 180 ? -4.082 -11.445 -15.656 1 98.31 180 LEU B C 1
ATOM 4169 O O . LEU B 1 180 ? -3.297 -12.383 -15.836 1 98.31 180 LEU B O 1
ATOM 4173 N N . ALA B 1 181 ? -3.729 -10.195 -15.734 1 97.38 181 ALA B N 1
ATOM 4174 C CA . ALA B 1 181 ? -2.338 -9.82 -15.992 1 97.38 181 ALA B CA 1
ATOM 4175 C C . ALA B 1 181 ? -1.411 -10.398 -14.922 1 97.38 181 ALA B C 1
ATOM 4177 O O . ALA B 1 181 ? -0.335 -10.906 -15.242 1 97.38 181 ALA B O 1
ATOM 4178 N N . LEU B 1 182 ? -1.835 -10.312 -13.727 1 97.5 182 LEU B N 1
ATOM 4179 C CA . LEU B 1 182 ? -1.046 -10.875 -12.641 1 97.5 182 LEU B CA 1
ATOM 4180 C C . LEU B 1 182 ? -0.934 -12.383 -12.773 1 97.5 182 LEU B C 1
ATOM 4182 O O . LEU B 1 182 ? 0.138 -12.953 -12.555 1 97.5 182 LEU B O 1
ATOM 4186 N N . LEU B 1 183 ? -2.012 -13.008 -13.109 1 98.5 183 LEU B N 1
ATOM 4187 C CA . LEU B 1 183 ? -2.008 -14.461 -13.242 1 98.5 183 LEU B CA 1
ATOM 4188 C C . LEU B 1 183 ? -1.122 -14.891 -14.406 1 98.5 183 LEU B C 1
ATOM 4190 O O . LEU B 1 183 ? -0.554 -15.984 -14.383 1 98.5 183 LEU B O 1
ATOM 4194 N N . HIS B 1 184 ? -0.945 -14.039 -15.422 1 98.25 184 HIS B N 1
ATOM 4195 C CA . HIS B 1 184 ? 0.054 -14.305 -16.453 1 98.25 184 HIS B CA 1
ATOM 4196 C C . HIS B 1 184 ? 1.451 -14.406 -15.852 1 98.25 184 HIS B C 1
ATOM 4198 O O . HIS B 1 184 ? 2.227 -15.289 -16.219 1 98.25 184 HIS B O 1
ATOM 4204 N N . ALA B 1 185 ? 1.726 -13.531 -14.953 1 98.25 185 ALA B N 1
ATOM 4205 C CA . ALA B 1 185 ? 3.029 -13.562 -14.297 1 98.25 185 ALA B CA 1
ATOM 4206 C C . ALA B 1 185 ? 3.227 -14.867 -13.531 1 98.25 185 ALA B C 1
ATOM 4208 O O . ALA B 1 185 ? 4.324 -15.43 -13.523 1 98.25 185 ALA B O 1
ATOM 4209 N N . TYR B 1 186 ? 2.193 -15.352 -12.922 1 98.38 186 TYR B N 1
ATOM 4210 C CA . TYR B 1 186 ? 2.301 -16.609 -12.18 1 98.38 186 TYR B CA 1
ATOM 4211 C C . TYR B 1 186 ? 2.449 -17.781 -13.133 1 98.38 186 TYR B C 1
ATOM 4213 O O . TYR B 1 186 ? 3.172 -18.734 -12.844 1 98.38 186 TYR B O 1
ATOM 4221 N N . ALA B 1 187 ? 1.742 -17.703 -14.242 1 98.44 187 ALA B N 1
ATOM 4222 C CA . ALA B 1 187 ? 1.85 -18.75 -15.25 1 98.44 187 ALA B CA 1
ATOM 4223 C C . ALA B 1 187 ? 3.277 -18.875 -15.773 1 98.44 187 ALA B C 1
ATOM 4225 O O . ALA B 1 187 ? 3.76 -19.969 -16.047 1 98.44 187 ALA B O 1
ATOM 4226 N N . LEU B 1 188 ? 3.957 -17.781 -15.875 1 97.88 188 LEU B N 1
ATOM 4227 C CA . LEU B 1 188 ? 5.258 -17.703 -16.531 1 97.88 188 LEU B CA 1
ATOM 4228 C C . LEU B 1 188 ? 6.387 -17.938 -15.539 1 97.88 188 LEU B C 1
ATOM 4230 O O . LEU B 1 188 ? 7.48 -18.359 -15.922 1 97.88 188 LEU B O 1
ATOM 4234 N N . GLY B 1 189 ? 6.129 -17.703 -14.305 1 95.94 189 GLY B N 1
ATOM 4235 C CA . GLY B 1 189 ? 7.156 -17.812 -13.281 1 95.94 189 GLY B CA 1
ATOM 4236 C C . GLY B 1 189 ? 6.934 -18.984 -12.344 1 95.94 189 GLY B C 1
ATOM 4237 O O . GLY B 1 189 ? 7.348 -20.109 -12.641 1 95.94 189 GLY B O 1
ATOM 4238 N N . PRO B 1 190 ? 6.184 -18.75 -11.32 1 95.12 190 PRO B N 1
ATOM 4239 C CA . PRO B 1 190 ? 5.992 -19.781 -10.305 1 95.12 190 PRO B CA 1
ATOM 4240 C C . PRO B 1 190 ? 5.445 -21.094 -10.883 1 95.12 190 PRO B C 1
ATOM 4242 O O . PRO B 1 190 ? 5.891 -22.172 -10.492 1 95.12 190 PRO B O 1
ATOM 4245 N N . CYS B 1 191 ? 4.531 -20.969 -11.789 1 96 191 CYS B N 1
ATOM 4246 C CA . CYS B 1 191 ? 3.883 -22.172 -12.305 1 96 191 CYS B CA 1
ATOM 4247 C C . CYS B 1 191 ? 4.77 -22.875 -13.328 1 96 191 CYS B C 1
ATOM 4249 O O . CYS B 1 191 ? 4.543 -24.031 -13.656 1 96 191 CYS B O 1
ATOM 4251 N N . SER B 1 192 ? 5.734 -22.141 -13.844 1 94.81 192 SER B N 1
ATOM 4252 C CA . SER B 1 192 ? 6.613 -22.703 -14.852 1 94.81 192 SER B CA 1
ATOM 4253 C C . SER B 1 192 ? 7.922 -23.188 -14.234 1 94.81 192 SER B C 1
ATOM 4255 O O . SER B 1 192 ? 8.805 -23.688 -14.945 1 94.81 192 SER B O 1
ATOM 4257 N N . ALA B 1 193 ? 8.039 -22.969 -12.961 1 91 193 ALA B N 1
ATOM 4258 C CA . ALA B 1 193 ? 9.188 -23.516 -12.242 1 91 193 ALA B CA 1
ATOM 4259 C C . ALA B 1 193 ? 8.953 -24.969 -11.852 1 91 193 ALA B C 1
ATOM 4261 O O . ALA B 1 193 ? 7.82 -25.453 -11.898 1 91 193 ALA B O 1
ATOM 4262 N N . GLY B 1 194 ? 10.07 -25.75 -11.586 1 88 194 GLY B N 1
ATOM 4263 C CA . GLY B 1 194 ? 9.922 -27.141 -11.18 1 88 194 GLY B CA 1
ATOM 4264 C C . GLY B 1 194 ? 9.148 -27.297 -9.883 1 88 194 GLY B C 1
ATOM 4265 O O . GLY B 1 194 ? 9.375 -26.547 -8.922 1 88 194 GLY B O 1
ATOM 4266 N N . PRO B 1 195 ? 8.195 -28.266 -9.922 1 90.81 195 PRO B N 1
ATOM 4267 C CA . PRO B 1 195 ? 7.84 -29.375 -10.812 1 90.81 195 PRO B CA 1
ATOM 4268 C C . PRO B 1 195 ? 6.848 -28.953 -11.898 1 90.81 195 PRO B C 1
ATOM 4270 O O . PRO B 1 195 ? 6.543 -29.75 -12.789 1 90.81 195 PRO B O 1
ATOM 4273 N N . GLY B 1 196 ? 6.398 -27.797 -11.93 1 95.62 196 GLY B N 1
ATOM 4274 C CA . GLY B 1 196 ? 5.422 -27.297 -12.883 1 95.62 196 GLY B CA 1
ATOM 4275 C C . GLY B 1 196 ? 4 -27.328 -12.352 1 95.62 196 GLY B C 1
ATOM 4276 O O . GLY B 1 196 ? 3.609 -28.266 -11.656 1 95.62 196 GLY B O 1
ATOM 4277 N N . VAL B 1 197 ? 3.268 -26.359 -12.578 1 98.31 197 VAL B N 1
ATOM 4278 C CA . VAL B 1 197 ? 1.873 -26.25 -12.156 1 98.31 197 VAL B CA 1
ATOM 4279 C C . VAL B 1 197 ? 1.003 -25.875 -13.359 1 98.31 197 VAL B C 1
ATOM 4281 O O . VAL B 1 197 ? 1.269 -24.875 -14.031 1 98.31 197 VAL B O 1
ATOM 4284 N N . ARG B 1 198 ? 0.074 -26.703 -13.695 1 98.62 198 ARG B N 1
ATOM 4285 C CA . ARG B 1 198 ? -0.917 -26.312 -14.695 1 98.62 198 ARG B CA 1
ATOM 4286 C C . ARG B 1 198 ? -1.848 -25.234 -14.148 1 98.62 198 ARG B C 1
ATOM 4288 O O . ARG B 1 198 ? -2.498 -25.422 -13.125 1 98.62 198 ARG B O 1
ATOM 4295 N N . LEU B 1 199 ? -1.862 -24.094 -14.758 1 98.81 199 LEU B N 1
ATOM 4296 C CA . LEU B 1 199 ? -2.754 -23.016 -14.367 1 98.81 199 LEU B CA 1
ATOM 4297 C C . LEU B 1 199 ? -3.865 -22.828 -15.398 1 98.81 199 LEU B C 1
ATOM 4299 O O . LEU B 1 199 ? -3.592 -22.672 -16.594 1 98.81 199 LEU B O 1
ATOM 4303 N N . THR B 1 200 ? -5.086 -22.953 -15.016 1 98.88 200 THR B N 1
ATOM 4304 C CA . THR B 1 200 ? -6.254 -22.672 -15.852 1 98.88 200 THR B CA 1
ATOM 4305 C C . THR B 1 200 ? -7.09 -21.547 -15.258 1 98.88 200 THR B C 1
ATOM 4307 O O . THR B 1 200 ? -7.438 -21.578 -14.07 1 98.88 200 THR B O 1
ATOM 4310 N N . VAL B 1 201 ? -7.359 -20.531 -16.031 1 98.88 201 VAL B N 1
ATOM 4311 C CA . VAL B 1 201 ? -8.156 -19.391 -15.602 1 98.88 201 VAL B CA 1
ATOM 4312 C C . VAL B 1 201 ? -9.336 -19.203 -16.547 1 98.88 201 VAL B C 1
ATOM 4314 O O . VAL B 1 201 ? -9.164 -19.172 -17.766 1 98.88 201 VAL B O 1
ATOM 4317 N N . SER B 1 202 ? -10.492 -19.094 -16 1 98.81 202 SER B N 1
ATOM 4318 C CA . SER B 1 202 ? -11.68 -18.906 -16.828 1 98.81 202 SER B CA 1
ATOM 4319 C C . SER B 1 202 ? -12.617 -17.859 -16.234 1 98.81 202 SER B C 1
ATOM 4321 O O . SER B 1 202 ? -12.5 -17.531 -15.047 1 98.81 202 SER B O 1
ATOM 4323 N N . ASN B 1 203 ? -13.398 -17.281 -17.047 1 98.62 203 ASN B N 1
ATOM 4324 C CA . ASN B 1 203 ? -14.477 -16.375 -16.641 1 98.62 203 ASN B CA 1
ATOM 4325 C C . ASN B 1 203 ? -15.805 -16.797 -17.281 1 98.62 203 ASN B C 1
ATOM 4327 O O . ASN B 1 203 ? -15.844 -17.172 -18.453 1 98.62 203 ASN B O 1
ATOM 4331 N N . GLN B 1 204 ? -16.844 -16.781 -16.484 1 98.06 204 GLN B N 1
ATOM 4332 C CA . GLN B 1 204 ? -18.188 -17.062 -16.984 1 98.06 204 GLN B CA 1
ATOM 4333 C C . GLN B 1 204 ? -19.125 -15.898 -16.703 1 98.06 204 GLN B C 1
ATOM 4335 O O . GLN B 1 204 ? -19.297 -15.484 -15.547 1 98.06 204 GLN B O 1
ATOM 4340 N N . LEU B 1 205 ? -19.703 -15.375 -17.703 1 95.81 205 LEU B N 1
ATOM 4341 C CA . LEU B 1 205 ? -20.734 -14.344 -17.531 1 95.81 205 LEU B CA 1
ATOM 4342 C C . LEU B 1 205 ? -22.062 -14.961 -17.156 1 95.81 205 LEU B C 1
ATOM 4344 O O . LEU B 1 205 ? -22.281 -16.156 -17.359 1 95.81 205 LEU B O 1
ATOM 4348 N N . ASP B 1 206 ? -22.969 -14.18 -16.578 1 88.19 206 ASP B N 1
ATOM 4349 C CA . ASP B 1 206 ? -24.266 -14.672 -16.109 1 88.19 206 ASP B CA 1
ATOM 4350 C C . ASP B 1 206 ? -25 -15.43 -17.219 1 88.19 206 ASP B C 1
ATOM 4352 O O . ASP B 1 206 ? -25.469 -16.547 -17 1 88.19 206 ASP B O 1
ATOM 4356 N N . LYS B 1 207 ? -25.203 -14.82 -18.406 1 85.94 207 LYS B N 1
ATOM 4357 C CA . LYS B 1 207 ? -25.906 -15.461 -19.516 1 85.94 207 LYS B CA 1
ATOM 4358 C C . LYS B 1 207 ? -24.922 -15.969 -20.562 1 85.94 207 LYS B C 1
ATOM 4360 O O . LYS B 1 207 ? -25.297 -16.203 -21.719 1 85.94 207 LYS B O 1
ATOM 4365 N N . GLY B 1 208 ? -23.734 -16.156 -20.156 1 85.5 208 GLY B N 1
ATOM 4366 C CA . GLY B 1 208 ? -22.781 -16.5 -21.188 1 85.5 208 GLY B CA 1
ATOM 4367 C C . GLY B 1 208 ? -22.031 -17.797 -20.891 1 85.5 208 GLY B C 1
ATOM 4368 O O . GLY B 1 208 ? -22.219 -18.406 -19.828 1 85.5 208 GLY B O 1
ATOM 4369 N N . PHE B 1 209 ? -21.281 -18.219 -21.875 1 90.12 209 PHE B N 1
ATOM 4370 C CA . PHE B 1 209 ? -20.469 -19.438 -21.766 1 90.12 209 PHE B CA 1
ATOM 4371 C C . PHE B 1 209 ? -19.172 -19.156 -21.031 1 90.12 209 PHE B C 1
ATOM 4373 O O . PHE B 1 209 ? -18.719 -18 -20.953 1 90.12 209 PHE B O 1
ATOM 4380 N N . LYS B 1 210 ? -18.688 -20.156 -20.469 1 94.62 210 LYS B N 1
ATOM 4381 C CA . LYS B 1 210 ? -17.359 -20.125 -19.828 1 94.62 210 LYS B CA 1
ATOM 4382 C C . LYS B 1 210 ? -16.266 -19.859 -20.875 1 94.62 210 LYS B C 1
ATOM 4384 O O . LYS B 1 210 ? -16.234 -20.516 -21.922 1 94.62 210 LYS B O 1
ATOM 4389 N N . SER B 1 211 ? -15.469 -18.906 -20.656 1 97.12 211 SER B N 1
ATOM 4390 C CA . SER B 1 211 ? -14.336 -18.594 -21.516 1 97.12 211 SER B CA 1
ATOM 4391 C C . SER B 1 211 ? -13.016 -18.828 -20.797 1 97.12 211 SER B C 1
ATOM 4393 O O . SER B 1 211 ? -12.789 -18.281 -19.719 1 97.12 211 SER B O 1
ATOM 4395 N N . VAL B 1 212 ? -12.203 -19.625 -21.438 1 97.94 212 VAL B N 1
ATOM 4396 C CA . VAL B 1 212 ? -10.875 -19.875 -20.875 1 97.94 212 VAL B CA 1
ATOM 4397 C C . VAL B 1 212 ? -9.922 -18.766 -21.297 1 97.94 212 VAL B C 1
ATOM 4399 O O . VAL B 1 212 ? -9.781 -18.469 -22.484 1 97.94 212 VAL B O 1
ATOM 4402 N N . GLN B 1 213 ? -9.305 -18.141 -20.312 1 97.94 213 GLN B N 1
ATOM 4403 C CA . GLN B 1 213 ? -8.414 -17 -20.562 1 97.94 213 GLN B CA 1
ATOM 4404 C C . GLN B 1 213 ? -6.949 -17.438 -20.562 1 97.94 213 GLN B C 1
ATOM 4406 O O . GLN B 1 213 ? -6.125 -16.875 -21.266 1 97.94 213 GLN B O 1
ATOM 4411 N N . ILE B 1 214 ? -6.574 -18.359 -19.656 1 98.31 214 ILE B N 1
ATOM 4412 C CA . ILE B 1 214 ? -5.234 -18.906 -19.516 1 98.31 214 ILE B CA 1
ATOM 4413 C C . ILE B 1 214 ? -5.32 -20.438 -19.375 1 98.31 214 ILE B C 1
ATOM 4415 O O . ILE B 1 214 ? -6.176 -20.938 -18.656 1 98.31 214 ILE B O 1
ATOM 4419 N N . ARG B 1 215 ? -4.508 -21.125 -20.047 1 98.12 215 ARG B N 1
ATOM 4420 C CA . ARG B 1 215 ? -4.32 -22.562 -19.859 1 98.12 215 ARG B CA 1
ATOM 4421 C C . ARG B 1 215 ? -2.889 -22.969 -20.188 1 98.12 215 ARG B C 1
ATOM 4423 O O . ARG B 1 215 ? -2.48 -22.938 -21.344 1 98.12 215 ARG B O 1
ATOM 4430 N N . THR B 1 216 ? -2.131 -23.266 -19.203 1 97.75 216 THR B N 1
ATOM 4431 C CA . THR B 1 216 ? -0.788 -23.797 -19.422 1 97.75 216 THR B CA 1
ATOM 4432 C C . THR B 1 216 ? -0.787 -25.328 -19.344 1 97.75 216 THR B C 1
ATOM 4434 O O . THR B 1 216 ? -1.771 -25.922 -18.906 1 97.75 216 THR B O 1
ATOM 4437 N N . ASN B 1 217 ? 0.273 -25.984 -19.703 1 94.75 217 ASN B N 1
ATOM 4438 C CA . ASN B 1 217 ? 0.272 -27.438 -19.797 1 94.75 217 ASN B CA 1
ATOM 4439 C C . ASN B 1 217 ? 0.828 -28.094 -18.531 1 94.75 217 ASN B C 1
ATOM 4441 O O . ASN B 1 217 ? 0.797 -29.312 -18.391 1 94.75 217 ASN B O 1
ATOM 4445 N N . GLY B 1 218 ? 1.37 -27.344 -17.625 1 95.19 218 GLY B N 1
ATOM 4446 C CA . GLY B 1 218 ? 1.863 -27.875 -16.375 1 95.19 218 GLY B CA 1
ATOM 4447 C C . GLY B 1 218 ? 3.309 -28.328 -16.438 1 95.19 218 GLY B C 1
ATOM 4448 O O . GLY B 1 218 ? 3.844 -28.875 -15.469 1 95.19 218 GLY B O 1
ATOM 4449 N N . THR B 1 219 ? 3.941 -28.125 -17.609 1 94.94 219 THR B N 1
ATOM 4450 C CA . THR B 1 219 ? 5.352 -28.469 -17.766 1 94.94 219 THR B CA 1
ATOM 4451 C C . THR B 1 219 ? 6.238 -27.391 -17.141 1 94.94 219 THR B C 1
ATOM 4453 O O . THR B 1 219 ? 5.934 -26.203 -17.234 1 94.94 219 THR B O 1
ATOM 4456 N N . PRO B 1 220 ? 7.27 -27.828 -16.484 1 96.12 220 PRO B N 1
ATOM 4457 C CA . PRO B 1 220 ? 8.195 -26.844 -15.922 1 96.12 220 PRO B CA 1
ATOM 4458 C C . PRO B 1 220 ? 9.094 -26.219 -16.984 1 96.12 220 PRO B C 1
ATOM 4460 O O . PRO B 1 220 ? 10.305 -26.453 -17 1 96.12 220 PRO B O 1
ATOM 4463 N N . SER B 1 221 ? 8.508 -25.484 -17.812 1 96.62 221 SER B N 1
ATOM 4464 C CA . SER B 1 221 ? 9.188 -24.797 -18.922 1 96.62 221 SER B CA 1
ATOM 4465 C C . SER B 1 221 ? 8.586 -23.422 -19.172 1 96.62 221 SER B C 1
ATOM 4467 O O . SER B 1 221 ? 7.418 -23.312 -19.547 1 96.62 221 SER B O 1
ATOM 4469 N N . THR B 1 222 ? 9.438 -22.484 -19 1 96.12 222 THR B N 1
ATOM 4470 C CA . THR B 1 222 ? 9.008 -21.109 -19.25 1 96.12 222 THR B CA 1
ATOM 4471 C C . THR B 1 222 ? 8.609 -20.938 -20.719 1 96.12 222 THR B C 1
ATOM 4473 O O . THR B 1 222 ? 7.617 -20.266 -21.016 1 96.12 222 THR B O 1
ATOM 4476 N N . ARG B 1 223 ? 9.328 -21.516 -21.625 1 97.12 223 ARG B N 1
ATOM 4477 C CA . ARG B 1 223 ? 9.031 -21.422 -23.062 1 97.12 223 ARG B CA 1
ATOM 4478 C C . ARG B 1 223 ? 7.688 -22.062 -23.391 1 97.12 223 ARG B C 1
ATOM 4480 O O . ARG B 1 223 ? 6.914 -21.531 -24.172 1 97.12 223 ARG B O 1
ATOM 4487 N N . ALA B 1 224 ? 7.457 -23.234 -22.719 1 97.38 224 ALA B N 1
ATOM 4488 C CA . ALA B 1 224 ? 6.172 -23.891 -22.938 1 97.38 224 ALA B CA 1
ATOM 4489 C C . ALA B 1 224 ? 5.016 -23.016 -22.484 1 97.38 224 ALA B C 1
ATOM 4491 O O . ALA B 1 224 ? 3.975 -22.953 -23.141 1 97.38 224 ALA B O 1
ATOM 4492 N N . SER B 1 225 ? 5.227 -22.328 -21.359 1 97.62 225 SER B N 1
ATOM 4493 C CA . SER B 1 225 ? 4.191 -21.453 -20.844 1 97.62 225 SER B CA 1
ATOM 4494 C C . SER B 1 225 ? 3.965 -20.25 -21.766 1 97.62 225 SER B C 1
ATOM 4496 O O . SER B 1 225 ? 2.826 -19.844 -21.984 1 97.62 225 SER B O 1
ATOM 4498 N N . VAL B 1 226 ? 5.082 -19.703 -22.312 1 97.94 226 VAL B N 1
ATOM 4499 C CA . VAL B 1 226 ? 4.965 -18.594 -23.25 1 97.94 226 VAL B CA 1
ATOM 4500 C C . VAL B 1 226 ? 4.148 -19.031 -24.469 1 97.94 226 VAL B C 1
ATOM 4502 O O . VAL B 1 226 ? 3.236 -18.328 -24.906 1 97.94 226 VAL B O 1
ATOM 4505 N N . THR B 1 227 ? 4.441 -20.203 -24.969 1 97.69 227 THR B N 1
ATOM 4506 C CA . THR B 1 227 ? 3.732 -20.75 -26.125 1 97.69 227 THR B CA 1
ATOM 4507 C C . THR B 1 227 ? 2.256 -20.953 -25.797 1 97.69 227 THR B C 1
ATOM 4509 O O . THR B 1 227 ? 1.385 -20.672 -26.625 1 97.69 227 THR B O 1
ATOM 4512 N N . ALA B 1 228 ? 1.988 -21.438 -24.641 1 97.69 228 ALA B N 1
ATOM 4513 C CA . ALA B 1 228 ? 0.613 -21.688 -24.219 1 97.69 228 ALA B CA 1
ATOM 4514 C C . ALA B 1 228 ? -0.186 -20.391 -24.141 1 97.69 228 ALA B C 1
ATOM 4516 O O . ALA B 1 228 ? -1.381 -20.375 -24.438 1 97.69 228 ALA B O 1
ATOM 4517 N N . LEU B 1 229 ? 0.464 -19.297 -23.734 1 97.44 229 LEU B N 1
ATOM 4518 C CA . LEU B 1 229 ? -0.228 -18.047 -23.5 1 97.44 229 LEU B CA 1
ATOM 4519 C C . LEU B 1 229 ? -0.407 -17.266 -24.797 1 97.44 229 LEU B C 1
ATOM 4521 O O . LEU B 1 229 ? -1.45 -16.641 -25.016 1 97.44 229 LEU B O 1
ATOM 4525 N N . TRP B 1 230 ? 0.649 -17.312 -25.672 1 97.12 230 TRP B N 1
ATOM 4526 C CA . TRP B 1 230 ? 0.609 -16.359 -26.766 1 97.12 230 TRP B CA 1
ATOM 4527 C C . TRP B 1 230 ? 0.928 -17.062 -28.094 1 97.12 230 TRP B C 1
ATOM 4529 O O . TRP B 1 230 ? 1.076 -16.391 -29.125 1 97.12 230 TRP B O 1
ATOM 4539 N N . GLY B 1 231 ? 1.089 -18.422 -28.078 1 96.94 231 GLY B N 1
ATOM 4540 C CA . GLY B 1 231 ? 1.391 -19.172 -29.281 1 96.94 231 GLY B CA 1
ATOM 4541 C C . GLY B 1 231 ? 2.879 -19.312 -29.531 1 96.94 231 GLY B C 1
ATOM 4542 O O . GLY B 1 231 ? 3.691 -18.641 -28.906 1 96.94 231 GLY B O 1
ATOM 4543 N N . PRO B 1 232 ? 3.236 -20.156 -30.422 1 96.69 232 PRO B N 1
ATOM 4544 C CA . PRO B 1 232 ? 4.648 -20.438 -30.688 1 96.69 232 PRO B CA 1
ATOM 4545 C C . PRO B 1 232 ? 5.406 -19.234 -31.234 1 96.69 232 PRO B C 1
ATOM 4547 O O . PRO B 1 232 ? 6.602 -19.094 -30.984 1 96.69 232 PRO B O 1
ATOM 4550 N N . LYS B 1 233 ? 4.789 -18.359 -31.969 1 96.62 233 LYS B N 1
ATOM 4551 C CA . LYS B 1 233 ? 5.43 -17.203 -32.594 1 96.62 233 LYS B CA 1
ATOM 4552 C C . LYS B 1 233 ? 5.934 -16.234 -31.516 1 96.62 233 LYS B C 1
ATOM 4554 O O . LYS B 1 233 ? 6.793 -15.391 -31.797 1 96.62 233 LYS B O 1
ATOM 4559 N N . ALA B 1 234 ? 5.391 -16.359 -30.266 1 96.25 234 ALA B N 1
ATOM 4560 C CA . ALA B 1 234 ? 5.801 -15.469 -29.188 1 96.25 234 ALA B CA 1
ATOM 4561 C C . ALA B 1 234 ? 7.254 -15.727 -28.797 1 96.25 234 ALA B C 1
ATOM 4563 O O . ALA B 1 234 ? 7.875 -14.891 -28.125 1 96.25 234 ALA B O 1
ATOM 4564 N N . LEU B 1 235 ? 7.754 -16.828 -29.266 1 97.12 235 LEU B N 1
ATOM 4565 C CA . LEU B 1 235 ? 9.133 -17.188 -28.922 1 97.12 235 LEU B CA 1
ATOM 4566 C C . LEU B 1 235 ? 10.086 -16.766 -30.031 1 97.12 235 LEU B C 1
ATOM 4568 O O . LEU B 1 235 ? 11.305 -16.922 -29.906 1 97.12 235 LEU B O 1
ATOM 4572 N N . ASP B 1 236 ? 9.438 -16.172 -31.047 1 96 236 ASP B N 1
ATOM 4573 C CA . ASP B 1 236 ? 10.312 -15.656 -32.094 1 96 236 ASP B CA 1
ATOM 4574 C C . ASP B 1 236 ? 11.25 -14.578 -31.562 1 96 236 ASP B C 1
ATOM 4576 O O . ASP B 1 236 ? 10.82 -13.688 -30.828 1 96 236 ASP B O 1
ATOM 4580 N N . ASN B 1 237 ? 12.445 -14.617 -31.844 1 95.25 237 ASN B N 1
ATOM 4581 C CA . ASN B 1 237 ? 13.453 -13.617 -31.5 1 95.25 237 ASN B CA 1
ATOM 4582 C C . ASN B 1 237 ? 13.68 -13.555 -29.984 1 95.25 237 ASN B C 1
ATOM 4584 O O . ASN B 1 237 ? 14.023 -12.5 -29.453 1 95.25 237 ASN B O 1
ATOM 4588 N N . ILE B 1 238 ? 13.336 -14.602 -29.25 1 96.75 238 ILE B N 1
ATOM 4589 C CA . ILE B 1 238 ? 13.531 -14.688 -27.812 1 96.75 238 ILE B CA 1
ATOM 4590 C C . ILE B 1 238 ? 14.742 -15.57 -27.5 1 96.75 238 ILE B C 1
ATOM 4592 O O . ILE B 1 238 ? 14.914 -16.625 -28.109 1 96.75 238 ILE B O 1
ATOM 4596 N N . VAL B 1 239 ? 15.578 -15.148 -26.656 1 94.88 239 VAL B N 1
ATOM 4597 C CA . VAL B 1 239 ? 16.75 -15.922 -26.25 1 94.88 239 VAL B CA 1
ATOM 4598 C C . VAL B 1 239 ? 16.688 -16.188 -24.75 1 94.88 239 VAL B C 1
ATOM 4600 O O . VAL B 1 239 ? 15.961 -15.516 -24.016 1 94.88 239 VAL B O 1
ATOM 4603 N N . ASP B 1 240 ? 17.453 -17.188 -24.328 1 95.31 240 ASP B N 1
ATOM 4604 C CA . ASP B 1 240 ? 17.562 -17.5 -22.891 1 95.31 240 ASP B CA 1
ATOM 4605 C C . ASP B 1 240 ? 18.406 -16.438 -22.172 1 95.31 240 ASP B C 1
ATOM 4607 O O . ASP B 1 240 ? 19.406 -15.977 -22.703 1 95.31 240 ASP B O 1
ATOM 4611 N N . LEU B 1 241 ? 17.922 -16.031 -21.062 1 94.75 241 LEU B N 1
ATOM 4612 C CA . LEU B 1 241 ? 18.656 -15.133 -20.172 1 94.75 241 LEU B CA 1
ATOM 4613 C C . LEU B 1 241 ? 19.297 -15.922 -19.047 1 94.75 241 LEU B C 1
ATOM 4615 O O . LEU B 1 241 ? 18.609 -16.547 -18.234 1 94.75 241 LEU B O 1
ATOM 4619 N N . ASN B 1 242 ? 20.562 -16.047 -19.047 1 94.69 242 ASN B N 1
ATOM 4620 C CA . ASN B 1 242 ? 21.359 -16.688 -18 1 94.69 242 ASN B CA 1
ATOM 4621 C C . ASN B 1 242 ? 22.562 -15.844 -17.609 1 94.69 242 ASN B C 1
ATOM 4623 O O . ASN B 1 242 ? 23.594 -15.891 -18.281 1 94.69 242 ASN B O 1
ATOM 4627 N N . LEU B 1 243 ? 22.359 -15.117 -16.578 1 94.5 243 LEU B N 1
ATOM 4628 C CA . LEU B 1 243 ? 23.438 -14.258 -16.094 1 94.5 243 LEU B CA 1
ATOM 4629 C C . LEU B 1 243 ? 23.797 -14.609 -14.648 1 94.5 243 LEU B C 1
ATOM 4631 O O . LEU B 1 243 ? 22.953 -15.133 -13.898 1 94.5 243 LEU B O 1
ATOM 4635 N N . ALA B 1 244 ? 25.047 -14.445 -14.32 1 94.38 244 ALA B N 1
ATOM 4636 C CA . ALA B 1 244 ? 25.547 -14.586 -12.953 1 94.38 244 ALA B CA 1
ATOM 4637 C C . ALA B 1 244 ? 26.578 -13.516 -12.641 1 94.38 244 ALA B C 1
ATOM 4639 O O . ALA B 1 244 ? 27.5 -13.273 -13.43 1 94.38 244 ALA B O 1
ATOM 4640 N N . PHE B 1 245 ? 26.375 -12.883 -11.586 1 93.5 245 PHE B N 1
ATOM 4641 C CA . PHE B 1 245 ? 27.312 -11.844 -11.195 1 93.5 245 PHE B CA 1
ATOM 4642 C C . PHE B 1 245 ? 27.297 -11.625 -9.688 1 93.5 245 PHE B C 1
ATOM 4644 O O . PHE B 1 245 ? 26.406 -12.125 -9 1 93.5 245 PHE B O 1
ATOM 4651 N N . SER B 1 246 ? 28.281 -10.945 -9.234 1 92.69 246 SER B N 1
ATOM 4652 C CA . SER B 1 246 ? 28.391 -10.602 -7.82 1 92.69 246 SER B CA 1
ATOM 4653 C C . SER B 1 246 ? 28.078 -9.12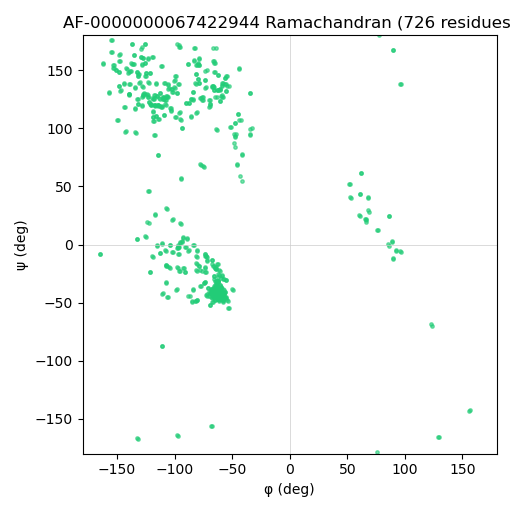5 -7.586 1 92.69 246 SER B C 1
ATOM 4655 O O . SER B 1 246 ? 28.422 -8.273 -8.398 1 92.69 246 SER B O 1
ATOM 4657 N N . VAL B 1 247 ? 27.359 -8.93 -6.562 1 91.69 247 VAL B N 1
ATOM 4658 C CA . VAL B 1 247 ? 27 -7.566 -6.172 1 91.69 247 VAL B CA 1
ATOM 4659 C C . VAL B 1 247 ? 27.688 -7.219 -4.848 1 91.69 247 VAL B C 1
ATOM 4661 O O . VAL B 1 247 ? 27.609 -7.988 -3.887 1 91.69 247 VAL B O 1
ATOM 4664 N N . ASP B 1 248 ? 28.344 -6.086 -4.762 1 86 248 ASP B N 1
ATOM 4665 C CA . ASP B 1 248 ? 29.016 -5.645 -3.543 1 86 248 ASP B CA 1
ATOM 4666 C C . ASP B 1 248 ? 28.016 -5.125 -2.516 1 86 248 ASP B C 1
ATOM 4668 O O . ASP B 1 248 ? 27.109 -4.367 -2.857 1 86 248 ASP B O 1
ATOM 4672 N N . ARG B 1 249 ? 28.141 -5.695 -1.342 1 77 249 ARG B N 1
ATOM 4673 C CA . ARG B 1 249 ? 27.359 -5.199 -0.218 1 77 249 ARG B CA 1
ATOM 4674 C C . ARG B 1 249 ? 28.156 -4.188 0.604 1 77 249 ARG B C 1
ATOM 4676 O O . ARG B 1 249 ? 29.297 -4.445 0.972 1 77 249 ARG B O 1
ATOM 4683 N N . GLU B 1 250 ? 27.859 -3.014 0.522 1 63.31 250 GLU B N 1
ATOM 4684 C CA . GLU B 1 250 ? 28.562 -2.033 1.346 1 63.31 250 GLU B CA 1
ATOM 4685 C C . GLU B 1 250 ? 28.312 -2.285 2.832 1 63.31 250 GLU B C 1
ATOM 4687 O O . GLU B 1 250 ? 27.172 -2.471 3.256 1 63.31 250 GLU B O 1
ATOM 4692 N N . LYS B 1 251 ? 29.328 -2.988 3.498 1 53.53 251 LYS B N 1
ATOM 4693 C CA . LYS B 1 251 ? 29.188 -3.164 4.941 1 53.53 251 LYS B CA 1
ATOM 4694 C C . LYS B 1 251 ? 29.266 -1.822 5.668 1 53.53 251 LYS B C 1
ATOM 4696 O O . LYS B 1 251 ? 29.938 -0.895 5.203 1 53.53 251 LYS B O 1
ATOM 4701 N N . HIS B 1 252 ? 28.453 -1.528 6.605 1 47.66 252 HIS B N 1
ATOM 4702 C CA . HIS B 1 252 ? 28.672 -0.439 7.551 1 47.66 252 HIS B CA 1
ATOM 4703 C C . HIS B 1 252 ? 30.062 -0.518 8.18 1 47.66 252 HIS B C 1
ATOM 4705 O O . HIS B 1 252 ? 30.453 -1.562 8.703 1 47.66 252 HIS B O 1
ATOM 4711 N N . THR B 1 253 ? 31.047 0.243 7.777 1 39.69 253 THR B N 1
ATOM 4712 C CA . THR B 1 253 ? 32.281 0.399 8.555 1 39.69 253 THR B CA 1
ATOM 4713 C C . THR B 1 253 ? 31.953 0.681 10.016 1 39.69 253 THR B C 1
ATOM 4715 O O . THR B 1 253 ? 31.312 1.69 10.336 1 39.69 253 THR B O 1
ATOM 4718 N N . LEU B 1 254 ? 31.672 -0.08 11.031 1 37.03 254 LEU B N 1
ATOM 4719 C CA . LEU B 1 254 ? 32.188 0.458 12.281 1 37.03 254 LEU B CA 1
ATOM 4720 C C . LEU B 1 254 ? 33.625 0.963 12.117 1 37.03 254 LEU B C 1
ATOM 4722 O O . LEU B 1 254 ? 34.344 0.471 11.266 1 37.03 254 LEU B O 1
ATOM 4726 N N . ARG B 1 255 ? 34.062 2.002 12.922 1 33.06 255 ARG B N 1
ATOM 4727 C CA . ARG B 1 255 ? 35.406 2.5 13.211 1 33.06 255 ARG B CA 1
ATOM 4728 C C . ARG B 1 255 ? 36.375 1.351 13.492 1 33.06 255 ARG B C 1
ATOM 4730 O O . ARG B 1 255 ? 36.125 0.527 14.375 1 33.06 255 ARG B O 1
ATOM 4737 N N . GLY B 1 256 ? 37.438 1.016 12.633 1 40 256 GLY B N 1
ATOM 4738 C CA . GLY B 1 256 ? 38.75 0.416 12.648 1 40 256 GLY B CA 1
ATOM 4739 C C . GLY B 1 256 ? 38.875 -0.766 11.711 1 40 256 GLY B C 1
ATOM 4740 O O . GLY B 1 256 ? 40 -1.169 11.359 1 40 256 GLY B O 1
ATOM 4741 N N . GLN B 1 257 ? 38.219 -1.912 12.031 1 37.66 257 GLN B N 1
ATOM 4742 C CA . GLN B 1 257 ? 38.688 -3.152 11.438 1 37.66 257 GLN B CA 1
ATOM 4743 C C . GLN B 1 257 ? 38.344 -3.223 9.953 1 37.66 257 GLN B C 1
ATOM 4745 O O . GLN B 1 257 ? 37.406 -2.561 9.492 1 37.66 257 GLN B O 1
ATOM 4750 N N . SER B 1 258 ? 39.125 -3.908 9.086 1 42.72 258 SER B N 1
ATOM 4751 C CA . SER B 1 258 ? 39.125 -4.273 7.676 1 42.72 258 SER B CA 1
ATOM 4752 C C . SER B 1 258 ? 37.719 -4.531 7.156 1 42.72 258 SER B C 1
ATOM 4754 O O . SER B 1 258 ? 36.969 -5.301 7.75 1 42.72 258 SER B O 1
ATOM 4756 N N . GLN B 1 259 ? 37 -3.541 6.551 1 46.06 259 GLN B N 1
ATOM 4757 C CA . GLN B 1 259 ? 35.688 -3.512 5.883 1 46.06 259 GLN B CA 1
ATOM 4758 C C . GLN B 1 259 ? 35.531 -4.727 4.977 1 46.06 259 GLN B C 1
ATOM 4760 O O . GLN B 1 259 ? 36.062 -4.77 3.869 1 46.06 259 GLN B O 1
ATOM 4765 N N . ALA B 1 260 ? 35.594 -5.84 5.41 1 47.25 260 ALA B N 1
ATOM 4766 C CA . ALA B 1 260 ? 35.312 -6.945 4.496 1 47.25 260 ALA B CA 1
ATOM 4767 C C . ALA B 1 260 ? 34.031 -6.703 3.705 1 47.25 260 ALA B C 1
ATOM 4769 O O . ALA B 1 260 ? 33 -6.414 4.285 1 47.25 260 ALA B O 1
ATOM 4770 N N . THR B 1 261 ? 34.031 -6.105 2.484 1 60 261 THR B N 1
ATOM 4771 C CA . THR B 1 261 ? 32.938 -6.07 1.507 1 60 261 THR B CA 1
ATOM 4772 C C . THR B 1 261 ? 32.344 -7.461 1.315 1 60 261 THR B C 1
ATOM 4774 O O . THR B 1 261 ? 33.062 -8.422 1.053 1 60 261 THR B O 1
ATOM 4777 N N . GLU B 1 262 ? 31.203 -7.699 1.872 1 77.56 262 GLU B N 1
ATOM 4778 C CA . GLU B 1 262 ? 30.531 -8.953 1.559 1 77.56 262 GLU B CA 1
ATOM 4779 C C . GLU B 1 262 ? 29.875 -8.898 0.185 1 77.56 262 GLU B C 1
ATOM 4781 O O . GLU B 1 262 ? 29.438 -7.832 -0.255 1 77.56 262 GLU B O 1
ATOM 4786 N N . THR B 1 263 ? 30.188 -9.828 -0.628 1 88.38 263 THR B N 1
ATOM 4787 C CA . THR B 1 263 ? 29.594 -9.93 -1.959 1 88.38 263 THR B CA 1
ATOM 4788 C C . THR B 1 263 ? 28.422 -10.914 -1.958 1 88.38 263 THR B C 1
ATOM 4790 O O . THR B 1 263 ? 28.438 -11.906 -1.22 1 88.38 263 THR B O 1
ATOM 4793 N N . VAL B 1 264 ? 27.391 -10.492 -2.645 1 91.12 264 VAL B N 1
ATOM 4794 C CA . VAL B 1 264 ? 26.234 -11.359 -2.826 1 91.12 264 VAL B CA 1
ATOM 4795 C C . VAL B 1 264 ? 26.203 -11.867 -4.266 1 91.12 264 VAL B C 1
ATOM 4797 O O . VAL B 1 264 ? 26.344 -11.086 -5.211 1 91.12 264 VAL B O 1
ATOM 4800 N N . PHE B 1 265 ? 26.094 -13.164 -4.363 1 93.88 265 PHE B N 1
ATOM 4801 C CA . PHE B 1 265 ? 25.984 -13.773 -5.684 1 93.88 265 PHE B CA 1
ATOM 4802 C C . PHE B 1 265 ? 24.547 -13.75 -6.18 1 93.88 265 PHE B C 1
ATOM 4804 O O . PHE B 1 265 ? 23.625 -14.109 -5.445 1 93.88 265 PHE B O 1
ATOM 4811 N N . VAL B 1 266 ? 24.344 -13.297 -7.426 1 95.56 266 VAL B N 1
ATOM 4812 C CA . VAL B 1 266 ? 23.016 -13.18 -8.023 1 95.56 266 VAL B CA 1
ATOM 4813 C C . VAL B 1 266 ? 22.984 -13.922 -9.359 1 95.56 266 VAL B C 1
ATOM 4815 O O . VAL B 1 266 ? 23.906 -13.789 -10.172 1 95.56 266 VAL B O 1
ATOM 4818 N N . GLU B 1 267 ? 22.047 -14.703 -9.516 1 96.81 267 GLU B N 1
ATOM 4819 C CA . GLU B 1 267 ? 21.75 -15.305 -10.812 1 96.81 267 GLU B CA 1
ATOM 4820 C C . GLU B 1 267 ? 20.484 -14.734 -11.414 1 96.81 267 GLU B C 1
ATOM 4822 O O . GLU B 1 267 ? 19.5 -14.484 -10.703 1 96.81 267 GLU B O 1
ATOM 4827 N N . VAL B 1 268 ? 20.469 -14.484 -12.664 1 96.56 268 VAL B N 1
ATOM 4828 C CA . VAL B 1 268 ? 19.281 -14.039 -13.383 1 96.56 268 VAL B CA 1
ATOM 4829 C C . VAL B 1 268 ? 18.938 -15.039 -14.484 1 96.56 268 VAL B C 1
ATOM 4831 O O . VAL B 1 268 ? 19.766 -15.312 -15.359 1 96.56 268 VAL B O 1
ATOM 4834 N N . LYS B 1 269 ? 17.766 -15.57 -14.375 1 96.5 269 LYS B N 1
ATOM 4835 C CA . LYS B 1 269 ? 17.344 -16.578 -15.344 1 96.5 269 LYS B CA 1
ATOM 4836 C C . LYS B 1 269 ? 16 -16.188 -15.984 1 96.5 269 LYS B C 1
ATOM 4838 O O . LYS B 1 269 ? 15.141 -15.609 -15.32 1 96.5 269 LYS B O 1
ATOM 4843 N N . GLY B 1 270 ? 15.852 -16.516 -17.266 1 96.88 270 GLY B N 1
ATOM 4844 C CA . GLY B 1 270 ? 14.578 -16.281 -17.938 1 96.88 270 GLY B CA 1
ATOM 4845 C C . GLY B 1 270 ? 14.703 -16.156 -19.438 1 96.88 270 GLY B C 1
ATOM 4846 O O . GLY B 1 270 ? 15.406 -16.938 -20.078 1 96.88 270 GLY B O 1
ATOM 4847 N N . LEU B 1 271 ? 13.938 -15.281 -20.031 1 97.38 271 LEU B N 1
ATOM 4848 C CA . LEU B 1 271 ? 13.883 -15.062 -21.469 1 97.38 271 LEU B CA 1
ATOM 4849 C C . LEU B 1 271 ? 13.953 -13.57 -21.797 1 97.38 271 LEU B C 1
ATOM 4851 O O . LEU B 1 271 ? 13.461 -12.742 -21.031 1 97.38 271 LEU B O 1
ATOM 4855 N N . LEU B 1 272 ? 14.484 -13.289 -22.844 1 96.44 272 LEU B N 1
ATOM 4856 C CA . LEU B 1 272 ? 14.641 -11.914 -23.297 1 96.44 272 LEU B CA 1
ATOM 4857 C C . LEU B 1 272 ? 14.586 -11.828 -24.812 1 96.44 272 LEU B C 1
ATOM 4859 O O . LEU B 1 272 ? 14.992 -12.758 -25.5 1 96.44 272 LEU B O 1
ATOM 4863 N N . SER B 1 273 ? 14.078 -10.695 -25.266 1 96.38 273 SER B N 1
ATOM 4864 C CA . SER B 1 273 ? 14.18 -10.453 -26.688 1 96.38 273 SER B CA 1
ATOM 4865 C C . SER B 1 273 ? 15.641 -10.375 -27.141 1 96.38 273 SER B C 1
ATOM 4867 O O . SER B 1 273 ? 16.5 -9.883 -26.406 1 96.38 273 SER B O 1
ATOM 4869 N N . LYS B 1 274 ? 15.844 -10.875 -28.391 1 93.44 274 LYS B N 1
ATOM 4870 C CA . LYS B 1 274 ? 17.156 -10.727 -29 1 93.44 274 LYS B CA 1
ATOM 4871 C C . LYS B 1 274 ? 17.547 -9.25 -29.109 1 93.44 274 LYS B C 1
ATOM 4873 O O . LYS B 1 274 ? 16.688 -8.406 -29.391 1 93.44 274 LYS B O 1
ATOM 4878 N N . PHE B 1 275 ? 18.781 -9.016 -28.828 1 89.56 275 PHE B N 1
ATOM 4879 C CA . PHE B 1 275 ? 19.281 -7.652 -28.922 1 89.56 275 PHE B CA 1
ATOM 4880 C C . PHE B 1 275 ? 19.531 -7.266 -30.375 1 89.56 275 PHE B C 1
ATOM 4882 O O . PHE B 1 275 ? 20.688 -7.145 -30.812 1 89.56 275 PHE B O 1
ATOM 4889 N N . ALA B 1 276 ? 18.547 -7.117 -31.172 1 90.5 276 ALA B N 1
ATOM 4890 C CA . ALA B 1 276 ? 18.625 -6.742 -32.594 1 90.5 276 ALA B CA 1
ATOM 4891 C C . ALA B 1 276 ? 17.406 -5.922 -33 1 90.5 276 ALA B C 1
ATOM 4893 O O . ALA B 1 276 ? 16.359 -6 -32.375 1 90.5 276 ALA B O 1
ATOM 4894 N N . VAL B 1 277 ? 17.562 -5.223 -34 1 92.19 277 VAL B N 1
ATOM 4895 C CA . VAL B 1 277 ? 16.5 -4.359 -34.5 1 92.19 277 VAL B CA 1
ATOM 4896 C C . VAL B 1 277 ? 15.305 -5.211 -34.938 1 92.19 277 VAL B C 1
ATOM 4898 O O . VAL B 1 277 ? 15.469 -6.254 -35.562 1 92.19 277 VAL B O 1
ATOM 4901 N N . GLY B 1 278 ? 14.125 -4.789 -34.5 1 93.38 278 GLY B N 1
ATOM 4902 C CA . GLY B 1 278 ? 12.898 -5.441 -34.938 1 93.38 278 GLY B CA 1
ATOM 4903 C C . GLY B 1 278 ? 12.539 -6.656 -34.094 1 93.38 278 GLY B C 1
ATOM 4904 O O . GLY B 1 278 ? 11.516 -7.301 -34.344 1 93.38 278 GLY B O 1
ATOM 4905 N N . CYS B 1 279 ? 13.344 -6.977 -33.125 1 94.81 279 CYS B N 1
ATOM 4906 C CA . CYS B 1 279 ? 13.141 -8.188 -32.344 1 94.81 279 CYS B CA 1
ATOM 4907 C C . CYS B 1 279 ? 12.383 -7.887 -31.062 1 94.81 279 CYS B C 1
ATOM 4909 O O . CYS B 1 279 ? 12.094 -8.789 -30.266 1 94.81 279 CYS B O 1
ATOM 4911 N N . GLY B 1 280 ? 12.062 -6.574 -30.828 1 95.81 280 GLY B N 1
ATOM 4912 C CA . GLY B 1 280 ? 11.352 -6.176 -29.625 1 95.81 280 GLY B CA 1
ATOM 4913 C C . GLY B 1 280 ? 9.859 -6.016 -29.828 1 95.81 280 GLY B C 1
ATOM 4914 O O . GLY B 1 280 ? 9.281 -6.629 -30.734 1 95.81 280 GLY B O 1
ATOM 4915 N N . ARG B 1 281 ? 9.234 -5.363 -28.875 1 96 281 ARG B N 1
ATOM 4916 C CA . ARG B 1 281 ? 7.793 -5.133 -28.875 1 96 281 ARG B CA 1
ATOM 4917 C C . ARG B 1 281 ? 7.477 -3.643 -28.797 1 96 281 ARG B C 1
ATOM 4919 O O . ARG B 1 281 ? 8.305 -2.848 -28.359 1 96 281 ARG B O 1
ATOM 4926 N N . PRO B 1 282 ? 6.254 -3.309 -29.219 1 94.44 282 PRO B N 1
ATOM 4927 C CA . PRO B 1 282 ? 5.863 -1.899 -29.156 1 94.44 282 PRO B CA 1
ATOM 4928 C C . PRO B 1 282 ? 5.594 -1.426 -27.719 1 94.44 282 PRO B C 1
ATOM 4930 O O . PRO B 1 282 ? 5.711 -0.232 -27.438 1 94.44 282 PRO B O 1
ATOM 4933 N N . GLY B 1 283 ? 5.262 -2.346 -26.828 1 95.25 283 GLY B N 1
ATOM 4934 C CA . GLY B 1 283 ? 4.906 -1.942 -25.469 1 95.25 283 GLY B CA 1
ATOM 4935 C C . GLY B 1 283 ? 5.52 -2.826 -24.406 1 95.25 283 GLY B C 1
ATOM 4936 O O . GLY B 1 283 ? 6.117 -3.859 -24.719 1 95.25 283 GLY B O 1
ATOM 4937 N N . THR B 1 284 ? 5.352 -2.393 -23.156 1 95.38 284 THR B N 1
ATOM 4938 C CA . THR B 1 284 ? 6.008 -3.059 -22.031 1 95.38 284 THR B CA 1
ATOM 4939 C C . THR B 1 284 ? 5.082 -4.094 -21.406 1 95.38 284 THR B C 1
ATOM 4941 O O . THR B 1 284 ? 5.301 -4.52 -20.266 1 95.38 284 THR B O 1
ATOM 4944 N N . ASP B 1 285 ? 4.027 -4.535 -22.078 1 94.06 285 ASP B N 1
ATOM 4945 C CA . ASP B 1 285 ? 2.986 -5.391 -21.516 1 94.06 285 ASP B CA 1
ATOM 4946 C C . ASP B 1 285 ? 3.498 -6.812 -21.297 1 94.06 285 ASP B C 1
ATOM 4948 O O . ASP B 1 285 ? 2.844 -7.621 -20.641 1 94.06 285 ASP B O 1
ATOM 4952 N N . ARG B 1 286 ? 4.68 -7.152 -21.812 1 97.25 286 ARG B N 1
ATOM 4953 C CA . ARG B 1 286 ? 5.223 -8.492 -21.625 1 97.25 286 ARG B CA 1
ATOM 4954 C C . ARG B 1 286 ? 6.594 -8.438 -20.953 1 97.25 286 ARG B C 1
ATOM 4956 O O . ARG B 1 286 ? 7.539 -9.094 -21.406 1 97.25 286 ARG B O 1
ATOM 4963 N N . GLN B 1 287 ? 6.691 -7.68 -19.969 1 98.06 287 GLN B N 1
ATOM 4964 C CA . GLN B 1 287 ? 7.875 -7.609 -19.109 1 98.06 287 GLN B CA 1
ATOM 4965 C C . GLN B 1 287 ? 7.555 -8.062 -17.688 1 98.06 287 GLN B C 1
ATOM 4967 O O . GLN B 1 287 ? 6.777 -7.414 -16.984 1 98.06 287 GLN B O 1
ATOM 4972 N N . PHE B 1 288 ? 8.086 -9.188 -17.344 1 98.25 288 PHE B N 1
ATOM 4973 C CA . PHE B 1 288 ? 7.801 -9.828 -16.062 1 98.25 288 PHE B CA 1
ATOM 4974 C C . PHE B 1 288 ? 9.078 -10.023 -15.266 1 98.25 288 PHE B C 1
ATOM 4976 O O . PHE B 1 288 ? 10.023 -10.664 -15.734 1 98.25 288 PHE B O 1
ATOM 4983 N N . LEU B 1 289 ? 9.164 -9.469 -14.086 1 97.94 289 LEU B N 1
ATOM 4984 C CA . LEU B 1 289 ? 10.336 -9.555 -13.219 1 97.94 289 LEU B CA 1
ATOM 4985 C C . LEU B 1 289 ? 10 -10.305 -11.93 1 97.94 289 LEU B C 1
ATOM 4987 O O . LEU B 1 289 ? 8.914 -10.133 -11.367 1 97.94 289 LEU B O 1
ATOM 4991 N N . TYR B 1 290 ? 10.883 -11.148 -11.492 1 97.56 290 TYR B N 1
ATOM 4992 C CA . TYR B 1 290 ? 10.719 -11.984 -10.312 1 97.56 290 TYR B CA 1
ATOM 4993 C C . TYR B 1 290 ? 11.945 -11.898 -9.406 1 97.56 290 TYR B C 1
ATOM 4995 O O . TYR B 1 290 ? 13.062 -11.664 -9.883 1 97.56 290 TYR B O 1
ATOM 5003 N N . VAL B 1 291 ? 11.727 -12 -8.125 1 96.19 291 VAL B N 1
ATOM 5004 C CA . VAL B 1 291 ? 12.797 -12.227 -7.16 1 96.19 291 VAL B CA 1
ATOM 5005 C C . VAL B 1 291 ? 12.555 -13.547 -6.426 1 96.19 291 VAL B C 1
ATOM 5007 O O . VAL B 1 291 ? 11.555 -13.695 -5.719 1 96.19 291 VAL B O 1
ATOM 5010 N N . ASN B 1 292 ? 13.438 -14.469 -6.648 1 94.38 292 ASN B N 1
ATOM 5011 C CA . ASN B 1 292 ? 13.297 -15.805 -6.07 1 94.38 292 ASN B CA 1
ATOM 5012 C C . ASN B 1 292 ? 11.938 -16.406 -6.375 1 94.38 292 ASN B C 1
ATOM 5014 O O . ASN B 1 292 ? 11.273 -16.938 -5.48 1 94.38 292 ASN B O 1
ATOM 5018 N N . GLY B 1 293 ? 11.508 -16.172 -7.629 1 95.06 293 GLY B N 1
ATOM 5019 C CA . GLY B 1 293 ? 10.281 -16.797 -8.109 1 95.06 293 GLY B CA 1
ATOM 5020 C C . GLY B 1 293 ? 9.055 -15.945 -7.84 1 95.06 293 GLY B C 1
ATOM 5021 O O . GLY B 1 293 ? 7.977 -16.219 -8.383 1 95.06 293 GLY B O 1
ATOM 5022 N N . ARG B 1 294 ? 9.141 -14.883 -7.004 1 95.56 294 ARG B N 1
ATOM 5023 C CA . ARG B 1 294 ? 8 -14.047 -6.652 1 95.56 294 ARG B CA 1
ATOM 5024 C C . ARG B 1 294 ? 7.82 -12.914 -7.66 1 95.56 294 ARG B C 1
ATOM 5026 O O . ARG B 1 294 ? 8.75 -12.156 -7.922 1 95.56 294 ARG B O 1
ATOM 5033 N N . PRO B 1 295 ? 6.621 -12.844 -8.305 1 97 295 PRO B N 1
ATOM 5034 C CA . PRO B 1 295 ? 6.387 -11.688 -9.18 1 97 295 PRO B CA 1
ATOM 5035 C C . PRO B 1 295 ? 6.496 -10.359 -8.445 1 97 295 PRO B C 1
ATOM 5037 O O . PRO B 1 295 ? 5.836 -10.156 -7.422 1 97 295 PRO B O 1
ATOM 5040 N N . CYS B 1 296 ? 7.32 -9.414 -8.922 1 95.62 296 CYS B N 1
ATOM 5041 C CA . CYS B 1 296 ? 7.594 -8.156 -8.227 1 95.62 296 CYS B CA 1
ATOM 5042 C C . CYS B 1 296 ? 7.555 -6.984 -9.195 1 95.62 296 CYS B C 1
ATOM 5044 O O . CYS B 1 296 ? 7.73 -7.164 -10.406 1 95.62 296 CYS B O 1
ATOM 5046 N N . ASN B 1 297 ? 7.285 -5.906 -8.609 1 93.25 297 ASN B N 1
ATOM 5047 C CA . ASN B 1 297 ? 7.426 -4.648 -9.328 1 93.25 297 ASN B CA 1
ATOM 5048 C C . ASN B 1 297 ? 8.797 -4.023 -9.102 1 93.25 297 ASN B C 1
ATOM 5050 O O . ASN B 1 297 ? 9.031 -3.375 -8.078 1 93.25 297 ASN B O 1
ATOM 5054 N N . LEU B 1 298 ? 9.695 -4.184 -10.039 1 94.69 298 LEU B N 1
ATOM 5055 C CA . LEU B 1 298 ? 11.055 -3.641 -9.961 1 94.69 298 LEU B CA 1
ATOM 5056 C C . LEU B 1 298 ? 11.273 -2.578 -11.031 1 94.69 298 LEU B C 1
ATOM 5058 O O . LEU B 1 298 ? 11.984 -2.812 -12.008 1 94.69 298 LEU B O 1
ATOM 5062 N N . SER B 1 299 ? 10.75 -1.462 -10.781 1 94.19 299 SER B N 1
ATOM 5063 C CA . SER B 1 299 ? 10.672 -0.413 -11.797 1 94.19 299 SER B CA 1
ATOM 5064 C C . SER B 1 299 ? 12.07 0.013 -12.25 1 94.19 299 SER B C 1
ATOM 5066 O O . SER B 1 299 ? 12.297 0.241 -13.438 1 94.19 299 SER B O 1
ATOM 5068 N N . LYS B 1 300 ? 13.016 0.16 -11.32 1 93.56 300 LYS B N 1
ATOM 5069 C CA . LYS B 1 300 ? 14.367 0.583 -11.68 1 93.56 300 LYS B CA 1
ATOM 5070 C C . LYS B 1 300 ? 15.07 -0.479 -12.516 1 93.56 300 LYS B C 1
ATOM 5072 O O . LYS B 1 300 ? 15.805 -0.152 -13.453 1 93.56 300 LYS B O 1
ATOM 5077 N N . VAL B 1 301 ? 14.828 -1.684 -12.195 1 95.88 301 VAL B N 1
ATOM 5078 C CA . VAL B 1 301 ? 15.414 -2.791 -12.945 1 95.88 301 VAL B CA 1
ATOM 5079 C C . VAL B 1 301 ? 14.812 -2.838 -14.352 1 95.88 301 VAL B C 1
ATOM 5081 O O . VAL B 1 301 ? 15.531 -3.008 -15.336 1 95.88 301 VAL B O 1
ATOM 5084 N N . GLN B 1 302 ? 13.516 -2.705 -14.398 1 96.62 302 GLN B N 1
ATOM 5085 C CA . GLN B 1 302 ? 12.82 -2.668 -15.688 1 96.62 302 GLN B CA 1
ATOM 5086 C C . GLN B 1 302 ? 13.383 -1.567 -16.578 1 96.62 302 GLN B C 1
ATOM 5088 O O . GLN B 1 302 ? 13.648 -1.797 -17.766 1 96.62 302 GLN B O 1
ATOM 5093 N N . LYS B 1 303 ? 13.547 -0.42 -15.969 1 95.69 303 LYS B N 1
ATOM 5094 C CA . LYS B 1 303 ? 14.102 0.713 -16.703 1 95.69 303 LYS B CA 1
ATOM 5095 C C . LYS B 1 303 ? 15.508 0.398 -17.219 1 95.69 303 LYS B C 1
ATOM 5097 O O . LYS B 1 303 ? 15.852 0.752 -18.344 1 95.69 303 LYS B O 1
ATOM 5102 N N . ALA B 1 304 ? 16.281 -0.214 -16.406 1 94.81 304 ALA B N 1
ATOM 5103 C CA . ALA B 1 304 ? 17.625 -0.583 -16.797 1 94.81 304 ALA B CA 1
ATOM 5104 C C . ALA B 1 304 ? 17.609 -1.516 -18 1 94.81 304 ALA B C 1
ATOM 5106 O O . ALA B 1 304 ? 18.375 -1.322 -18.953 1 94.81 304 ALA B O 1
ATOM 5107 N N . PHE B 1 305 ? 16.719 -2.527 -18.016 1 95.31 305 PHE B N 1
ATOM 5108 C CA . PHE B 1 305 ? 16.562 -3.422 -19.156 1 95.31 305 PHE B CA 1
ATOM 5109 C C . PHE B 1 305 ? 16.203 -2.641 -20.422 1 95.31 305 PHE B C 1
ATOM 5111 O O . PHE B 1 305 ? 16.797 -2.855 -21.484 1 95.31 305 PHE B O 1
ATOM 5118 N N . ASN B 1 306 ? 15.242 -1.782 -20.234 1 95.75 306 ASN B N 1
ATOM 5119 C CA . ASN B 1 306 ? 14.758 -1.004 -21.375 1 95.75 306 ASN B CA 1
ATOM 5120 C C . ASN B 1 306 ? 15.852 -0.092 -21.922 1 95.75 306 ASN B C 1
ATOM 5122 O O . ASN B 1 306 ? 16 0.03 -23.141 1 95.75 306 ASN B O 1
ATOM 5126 N N . GLU B 1 307 ? 16.594 0.543 -21.047 1 93.75 307 GLU B N 1
ATOM 5127 C CA . GLU B 1 307 ? 17.672 1.436 -21.469 1 93.75 307 GLU B CA 1
ATOM 5128 C C . GLU B 1 307 ? 18.734 0.681 -22.25 1 93.75 307 GLU B C 1
ATOM 5130 O O . GLU B 1 307 ? 19.172 1.132 -23.312 1 93.75 307 GLU B O 1
ATOM 5135 N N . VAL B 1 308 ? 19.156 -0.411 -21.734 1 92.12 308 VAL B N 1
ATOM 5136 C CA . VAL B 1 308 ? 20.172 -1.218 -22.406 1 92.12 308 VAL B CA 1
ATOM 5137 C C . VAL B 1 308 ? 19.641 -1.683 -23.766 1 92.12 308 VAL B C 1
ATOM 5139 O O . VAL B 1 308 ? 20.344 -1.601 -24.766 1 92.12 308 VAL B O 1
ATOM 5142 N N . TYR B 1 309 ? 18.438 -2.111 -23.797 1 93.62 309 TYR B N 1
ATOM 5143 C CA . TYR B 1 309 ? 17.844 -2.639 -25.031 1 93.62 309 TYR B CA 1
ATOM 5144 C C . TYR B 1 309 ? 17.719 -1.547 -26.094 1 93.62 309 TYR B C 1
ATOM 5146 O O . TYR B 1 309 ? 17.891 -1.804 -27.281 1 93.62 309 TYR B O 1
ATOM 5154 N N . ARG B 1 310 ? 17.422 -0.37 -25.641 1 93 310 ARG B N 1
ATOM 5155 C CA . ARG B 1 310 ? 17.25 0.766 -26.531 1 93 310 ARG B CA 1
ATOM 5156 C C . ARG B 1 310 ? 18.516 1.055 -27.328 1 93 310 ARG B C 1
ATOM 5158 O O . ARG B 1 310 ? 18.453 1.6 -28.422 1 93 310 ARG B O 1
ATOM 5165 N N . THR B 1 311 ? 19.641 0.734 -26.797 1 90.06 311 THR B N 1
ATOM 5166 C CA . THR B 1 311 ? 20.906 0.939 -27.5 1 90.06 311 THR B CA 1
ATOM 5167 C C . THR B 1 311 ? 21.016 0.018 -28.703 1 90.06 311 THR B C 1
ATOM 5169 O O . THR B 1 311 ? 21.766 0.293 -29.641 1 90.06 311 THR B O 1
ATOM 5172 N N . PHE B 1 312 ? 20.25 -1 -28.797 1 88.75 312 PHE B N 1
ATOM 5173 C CA . PHE B 1 312 ? 20.25 -1.964 -29.891 1 88.75 312 PHE B CA 1
ATOM 5174 C C . PHE B 1 312 ? 19.016 -1.799 -30.766 1 88.75 312 PHE B C 1
ATOM 5176 O O . PHE B 1 312 ? 19.062 -2.096 -31.953 1 88.75 312 PHE B O 1
ATOM 5183 N N . ASN B 1 313 ? 18 -1.423 -30.094 1 91.5 313 ASN B N 1
ATOM 5184 C CA . ASN B 1 313 ? 16.688 -1.268 -30.734 1 91.5 313 ASN B CA 1
ATOM 5185 C C . ASN B 1 313 ? 15.938 -0.065 -30.172 1 91.5 313 ASN B C 1
ATOM 5187 O O . ASN B 1 313 ? 15.195 -0.191 -29.203 1 91.5 313 ASN B O 1
ATOM 5191 N N . ALA B 1 314 ? 15.961 1.048 -30.781 1 91.56 314 ALA B N 1
ATOM 5192 C CA . ALA B 1 314 ? 15.578 2.348 -30.234 1 91.56 314 ALA B CA 1
ATOM 5193 C C . ALA B 1 314 ? 14.062 2.492 -30.188 1 91.56 314 ALA B C 1
ATOM 5195 O O . ALA B 1 314 ? 13.531 3.252 -29.375 1 91.56 314 ALA B O 1
ATOM 5196 N N . ASN B 1 315 ? 13.352 1.763 -30.969 1 93.12 315 ASN B N 1
ATOM 5197 C CA . ASN B 1 315 ? 11.93 2.051 -31.141 1 93.12 315 ASN B CA 1
ATOM 5198 C C . ASN B 1 315 ? 11.055 0.997 -30.469 1 93.12 315 ASN B C 1
ATOM 5200 O O . ASN B 1 315 ? 9.828 1.088 -30.5 1 93.12 315 ASN B O 1
ATOM 5204 N N . GLN B 1 316 ? 11.75 -0.021 -29.953 1 96.19 316 GLN B N 1
ATOM 5205 C CA . GLN B 1 316 ? 10.992 -1.095 -29.312 1 96.19 316 GLN B CA 1
ATOM 5206 C C . GLN B 1 316 ? 11.523 -1.394 -27.922 1 96.19 316 GLN B C 1
ATOM 5208 O O . GLN B 1 316 ? 12.609 -0.954 -27.562 1 96.19 316 GLN B O 1
ATOM 5213 N N . VAL B 1 317 ? 10.711 -2.045 -27.141 1 96.81 317 VAL B N 1
ATOM 5214 C CA . VAL B 1 317 ? 11.117 -2.52 -25.828 1 96.81 317 VAL B CA 1
ATOM 5215 C C . VAL B 1 317 ? 11.188 -4.043 -25.812 1 96.81 317 VAL B C 1
ATOM 5217 O O . VAL B 1 317 ? 10.523 -4.703 -26.625 1 96.81 317 VAL B O 1
ATOM 5220 N N . PRO B 1 318 ? 11.977 -4.621 -24.984 1 97 318 PRO B N 1
ATOM 5221 C CA . PRO B 1 318 ? 12.148 -6.074 -25.016 1 97 318 PRO B CA 1
ATOM 5222 C C . PRO B 1 318 ? 11.031 -6.816 -24.281 1 97 318 PRO B C 1
ATOM 5224 O O . PRO B 1 318 ? 10.461 -6.289 -23.328 1 97 318 PRO B O 1
ATOM 5227 N N . PHE B 1 319 ? 10.703 -8 -24.797 1 97.81 319 PHE B N 1
ATOM 5228 C CA . PHE B 1 319 ? 10.141 -9.031 -23.938 1 97.81 319 PHE B CA 1
ATOM 5229 C C . PHE B 1 319 ? 11.109 -9.391 -22.812 1 97.81 319 PHE B C 1
ATOM 5231 O O . PHE B 1 319 ? 12.305 -9.57 -23.047 1 97.81 319 PHE B O 1
ATOM 5238 N N . ILE B 1 320 ? 10.602 -9.359 -21.578 1 97.5 320 ILE B N 1
ATOM 5239 C CA . ILE B 1 320 ? 11.469 -9.68 -20.453 1 97.5 320 ILE B CA 1
ATOM 5240 C C . ILE B 1 320 ? 10.781 -10.688 -19.531 1 97.5 320 ILE B C 1
ATOM 5242 O O . ILE B 1 320 ? 9.656 -10.461 -19.078 1 97.5 320 ILE B O 1
ATOM 5246 N N . LEU B 1 321 ? 11.32 -11.773 -19.328 1 97.94 321 LEU B N 1
ATOM 5247 C CA . LEU B 1 321 ? 11.117 -12.656 -18.188 1 97.94 321 LEU B CA 1
ATOM 5248 C C . LEU B 1 321 ? 12.414 -12.859 -17.422 1 97.94 321 LEU B C 1
ATOM 5250 O O . LEU B 1 321 ? 13.328 -13.523 -17.906 1 97.94 321 LEU B O 1
ATOM 5254 N N . ALA B 1 322 ? 12.492 -12.242 -16.281 1 97.75 322 ALA B N 1
ATOM 5255 C CA . ALA B 1 322 ? 13.758 -12.312 -15.555 1 97.75 322 ALA B CA 1
ATOM 5256 C C . ALA B 1 322 ? 13.523 -12.617 -14.07 1 97.75 322 ALA B C 1
ATOM 5258 O O . ALA B 1 322 ? 12.836 -11.859 -13.383 1 97.75 322 ALA B O 1
ATOM 5259 N N . ASP B 1 323 ? 14 -13.703 -13.617 1 97.69 323 ASP B N 1
ATOM 5260 C CA . ASP B 1 323 ? 13.961 -14.07 -12.203 1 97.69 323 ASP B CA 1
ATOM 5261 C C . ASP B 1 323 ? 15.32 -13.859 -11.547 1 97.69 323 ASP B C 1
ATOM 5263 O O . ASP B 1 323 ? 16.312 -14.484 -11.945 1 97.69 323 ASP B O 1
ATOM 5267 N N . PHE B 1 324 ? 15.367 -12.969 -10.641 1 97 324 PHE B N 1
ATOM 5268 C CA . PHE B 1 324 ? 16.578 -12.719 -9.867 1 97 324 PHE B CA 1
ATOM 5269 C C . PHE B 1 324 ? 16.656 -13.664 -8.672 1 97 324 PHE B C 1
ATOM 5271 O O . PHE B 1 324 ? 15.852 -13.578 -7.75 1 97 324 PHE B O 1
ATOM 5278 N N . ILE B 1 325 ? 17.562 -14.555 -8.75 1 96.5 325 ILE B N 1
ATOM 5279 C CA . ILE B 1 325 ? 17.797 -15.523 -7.68 1 96.5 325 ILE B CA 1
ATOM 5280 C C . ILE B 1 325 ? 18.906 -15.016 -6.762 1 96.5 325 ILE B C 1
ATOM 5282 O O . ILE B 1 325 ? 20.062 -14.906 -7.18 1 96.5 325 ILE B O 1
ATOM 5286 N N . LEU B 1 326 ? 18.609 -14.719 -5.559 1 94.5 326 LEU B N 1
ATOM 5287 C CA . LEU B 1 326 ? 19.547 -14.148 -4.605 1 94.5 326 LEU B CA 1
ATOM 5288 C C . LEU B 1 326 ? 19.234 -14.594 -3.184 1 94.5 326 LEU B C 1
ATOM 5290 O O . LEU B 1 326 ? 18.156 -15.133 -2.93 1 94.5 326 LEU B O 1
ATOM 5294 N N . PRO B 1 327 ? 20.156 -14.445 -2.27 1 92.44 327 PRO B N 1
ATOM 5295 C CA . PRO B 1 327 ? 19.875 -14.836 -0.887 1 92.44 327 PRO B CA 1
ATOM 5296 C C . PRO B 1 327 ? 18.688 -14.094 -0.292 1 92.44 327 PRO B C 1
ATOM 5298 O O . PRO B 1 327 ? 18.547 -12.883 -0.48 1 92.44 327 PRO B O 1
ATOM 5301 N N . THR B 1 328 ? 17.844 -14.828 0.422 1 90.88 328 THR B N 1
ATOM 5302 C CA . THR B 1 328 ? 16.609 -14.266 0.943 1 90.88 328 THR B CA 1
ATOM 5303 C C . THR B 1 328 ? 16.891 -13.125 1.915 1 90.88 328 THR B C 1
ATOM 5305 O O . THR B 1 328 ? 16.094 -12.203 2.053 1 90.88 328 THR B O 1
ATOM 5308 N N . GLU B 1 329 ? 18.031 -13.141 2.529 1 88.38 329 GLU B N 1
ATOM 5309 C CA . GLU B 1 329 ? 18.391 -12.125 3.512 1 88.38 329 GLU B CA 1
ATOM 5310 C C . GLU B 1 329 ? 18.719 -10.789 2.838 1 88.38 329 GLU B C 1
ATOM 5312 O O . GLU B 1 329 ? 18.812 -9.758 3.506 1 88.38 329 GLU B O 1
ATOM 5317 N N . SER B 1 330 ? 18.781 -10.875 1.536 1 89.5 330 SER B N 1
ATOM 5318 C CA . SER B 1 330 ? 19.141 -9.672 0.79 1 89.5 330 SER B CA 1
ATOM 5319 C C . SER B 1 330 ? 17.891 -8.891 0.368 1 89.5 330 SER B C 1
ATOM 5321 O O . SER B 1 330 ? 17.984 -7.879 -0.325 1 89.5 330 SER B O 1
ATOM 5323 N N . CYS B 1 331 ? 16.781 -9.336 0.833 1 90.81 331 CYS B N 1
ATOM 5324 C CA . CYS B 1 331 ? 15.555 -8.648 0.408 1 90.81 331 CYS B CA 1
ATOM 5325 C C . CYS B 1 331 ? 14.594 -8.469 1.576 1 90.81 331 CYS B C 1
ATOM 5327 O O . CYS B 1 331 ? 14.641 -9.234 2.543 1 90.81 331 CYS B O 1
ATOM 5329 N N . ASP B 1 332 ? 13.836 -7.43 1.541 1 90.25 332 ASP B N 1
ATOM 5330 C CA . ASP B 1 332 ? 12.719 -7.195 2.441 1 90.25 332 ASP B CA 1
ATOM 5331 C C . ASP B 1 332 ? 11.383 -7.336 1.706 1 90.25 332 ASP B C 1
ATOM 5333 O O . ASP B 1 332 ? 11.008 -6.469 0.915 1 90.25 332 ASP B O 1
ATOM 5337 N N . ILE B 1 333 ? 10.617 -8.398 2.053 1 90.56 333 ILE B N 1
ATOM 5338 C CA . ILE B 1 333 ? 9.406 -8.711 1.296 1 90.56 333 ILE B CA 1
ATOM 5339 C C . ILE B 1 333 ? 8.18 -8.234 2.07 1 90.56 333 ILE B C 1
ATOM 5341 O O . ILE B 1 333 ? 7.051 -8.336 1.58 1 90.56 333 ILE B O 1
ATOM 5345 N N . ASN B 1 334 ? 8.344 -7.75 3.301 1 89.69 334 ASN B N 1
ATOM 5346 C CA . ASN B 1 334 ? 7.234 -7.332 4.156 1 89.69 334 ASN B CA 1
ATOM 5347 C C . ASN B 1 334 ? 6.973 -5.832 4.043 1 89.69 334 ASN B C 1
ATOM 5349 O O . ASN B 1 334 ? 6.941 -5.125 5.051 1 89.69 334 ASN B O 1
ATOM 5353 N N . LEU B 1 335 ? 6.719 -5.312 2.863 1 88.31 335 LEU B N 1
ATOM 5354 C CA . LEU B 1 335 ? 6.562 -3.879 2.654 1 88.31 335 LEU B CA 1
ATOM 5355 C C . LEU B 1 335 ? 5.113 -3.529 2.326 1 88.31 335 LEU B C 1
ATOM 5357 O O . LEU B 1 335 ? 4.602 -2.506 2.779 1 88.31 335 LEU B O 1
ATOM 5361 N N . SER B 1 336 ? 4.543 -4.344 1.521 1 87.25 336 SER B N 1
ATOM 5362 C CA . SER B 1 336 ? 3.188 -4.086 1.05 1 87.25 336 SER B CA 1
ATOM 5363 C C . SER B 1 336 ? 2.275 -5.281 1.312 1 87.25 336 SER B C 1
ATOM 5365 O O . SER B 1 336 ? 2.74 -6.422 1.367 1 87.25 336 SER B O 1
ATOM 5367 N N . PRO B 1 337 ? 0.997 -5.008 1.387 1 82.06 337 PRO B N 1
ATOM 5368 C CA . PRO B 1 337 ? 0.067 -6.113 1.626 1 82.06 337 PRO B CA 1
ATOM 5369 C C . PRO B 1 337 ? 0.082 -7.148 0.504 1 82.06 337 PRO B C 1
ATOM 5371 O O . PRO B 1 337 ? -0.057 -8.344 0.764 1 82.06 337 PRO B O 1
ATOM 5374 N N . ASP B 1 338 ? 0.332 -6.691 -0.683 1 81.94 338 ASP B N 1
ATOM 5375 C CA . ASP B 1 338 ? 0.309 -7.613 -1.814 1 81.94 338 ASP B CA 1
ATOM 5376 C C . ASP B 1 338 ? 1.675 -8.266 -2.023 1 81.94 338 ASP B C 1
ATOM 5378 O O . ASP B 1 338 ? 1.838 -9.109 -2.9 1 81.94 338 ASP B O 1
ATOM 5382 N N . LYS B 1 339 ? 2.654 -7.855 -1.293 1 85 339 LYS B N 1
ATOM 5383 C CA . LYS B 1 339 ? 3.99 -8.445 -1.269 1 85 339 LYS B CA 1
ATOM 5384 C C . LYS B 1 339 ? 4.699 -8.258 -2.607 1 85 339 LYS B C 1
ATOM 5386 O O . LYS B 1 339 ? 5.633 -8.992 -2.928 1 85 339 LYS B O 1
ATOM 5391 N N . ARG B 1 340 ? 4.289 -7.281 -3.41 1 89.69 340 ARG B N 1
ATOM 5392 C CA . ARG B 1 340 ? 4.887 -7.094 -4.727 1 89.69 340 ARG B CA 1
ATOM 5393 C C . ARG B 1 340 ? 5.957 -6.008 -4.695 1 89.69 340 ARG B C 1
ATOM 5395 O O . ARG B 1 340 ? 6.77 -5.898 -5.617 1 89.69 340 ARG B O 1
ATOM 5402 N N . THR B 1 341 ? 5.879 -5.227 -3.703 1 88.81 341 THR B N 1
ATOM 5403 C CA . THR B 1 341 ? 6.938 -4.254 -3.459 1 88.81 341 THR B CA 1
ATOM 5404 C C . THR B 1 341 ? 8.016 -4.848 -2.561 1 88.81 341 THR B C 1
ATOM 5406 O O . THR B 1 341 ? 7.73 -5.32 -1.459 1 88.81 341 THR B O 1
ATOM 5409 N N . ILE B 1 342 ? 9.25 -4.855 -3.08 1 90.62 342 ILE B N 1
ATOM 5410 C CA . ILE B 1 342 ? 10.336 -5.449 -2.314 1 90.62 342 ILE B CA 1
ATOM 5411 C C . ILE B 1 342 ? 11.531 -4.496 -2.291 1 90.62 342 ILE B C 1
ATOM 5413 O O . ILE B 1 342 ? 11.75 -3.74 -3.242 1 90.62 342 ILE B O 1
ATOM 5417 N N . PHE B 1 343 ? 12.227 -4.492 -1.177 1 89.88 343 PHE B N 1
ATOM 5418 C CA . PHE B 1 343 ? 13.523 -3.834 -1.119 1 89.88 343 PHE B CA 1
ATOM 5419 C C . PHE B 1 343 ? 14.648 -4.848 -1.298 1 89.88 343 PHE B C 1
ATOM 5421 O O . PHE B 1 343 ? 14.602 -5.941 -0.735 1 89.88 343 PHE B O 1
ATOM 5428 N N . LEU B 1 344 ? 15.562 -4.523 -2.195 1 90 344 LEU B N 1
ATOM 5429 C CA . LEU B 1 344 ? 16.766 -5.32 -2.393 1 90 344 LEU B CA 1
ATOM 5430 C C . LEU B 1 344 ? 17.984 -4.625 -1.792 1 90 344 LEU B C 1
ATOM 5432 O O . LEU B 1 344 ? 18.156 -3.414 -1.952 1 90 344 LEU B O 1
ATOM 5436 N N . HIS B 1 345 ? 18.688 -5.453 -1.129 1 86.75 345 HIS B N 1
ATOM 5437 C CA . HIS B 1 345 ? 19.953 -4.91 -0.664 1 86.75 345 HIS B CA 1
ATOM 5438 C C . HIS B 1 345 ? 20.828 -4.473 -1.835 1 86.75 345 HIS B C 1
ATOM 5440 O O . HIS B 1 345 ? 21.016 -5.23 -2.787 1 86.75 345 HIS B O 1
ATOM 5446 N N . ASN B 1 346 ? 21.266 -3.197 -1.875 1 84.88 346 ASN B N 1
ATOM 5447 C CA . ASN B 1 346 ? 22.188 -2.648 -2.873 1 84.88 346 ASN B CA 1
ATOM 5448 C C . ASN B 1 346 ? 21.594 -2.744 -4.281 1 84.88 346 ASN B C 1
ATOM 5450 O O . ASN B 1 346 ? 22.266 -3.232 -5.199 1 84.88 346 ASN B O 1
ATOM 5454 N N . GLU B 1 347 ? 20.328 -2.404 -4.383 1 89.12 347 GLU B N 1
ATOM 5455 C CA . GLU B 1 347 ? 19.625 -2.426 -5.668 1 89.12 347 GLU B CA 1
ATOM 5456 C C . GLU B 1 347 ? 20.422 -1.691 -6.742 1 89.12 347 GLU B C 1
ATOM 5458 O O . GLU B 1 347 ? 20.484 -2.133 -7.891 1 89.12 347 GLU B O 1
ATOM 5463 N N . GLY B 1 348 ? 21.062 -0.566 -6.359 1 90.5 348 GLY B N 1
ATOM 5464 C CA . GLY B 1 348 ? 21.891 0.163 -7.305 1 90.5 348 GLY B CA 1
ATOM 5465 C C . GLY B 1 348 ? 23.062 -0.658 -7.84 1 90.5 348 GLY B C 1
ATOM 5466 O O . GLY B 1 348 ? 23.312 -0.671 -9.047 1 90.5 348 GLY B O 1
ATOM 5467 N N . ASN B 1 349 ? 23.719 -1.301 -6.91 1 91.56 349 ASN B N 1
ATOM 5468 C CA . ASN B 1 349 ? 24.828 -2.17 -7.312 1 91.56 349 ASN B CA 1
ATOM 5469 C C . ASN B 1 349 ? 24.344 -3.326 -8.18 1 91.56 349 ASN B C 1
ATOM 5471 O O . ASN B 1 349 ? 25.031 -3.746 -9.109 1 91.56 349 ASN B O 1
ATOM 5475 N N . LEU B 1 350 ? 23.188 -3.787 -7.84 1 92.88 350 LEU B N 1
ATOM 5476 C CA . LEU B 1 350 ? 22.594 -4.867 -8.625 1 92.88 350 LEU B CA 1
ATOM 5477 C C . LEU B 1 350 ? 22.359 -4.418 -10.062 1 92.88 350 LEU B C 1
ATOM 5479 O O . LEU B 1 350 ? 22.719 -5.125 -11.008 1 92.88 350 LEU B O 1
ATOM 5483 N N . ILE B 1 351 ? 21.828 -3.254 -10.203 1 94.12 351 ILE B N 1
ATOM 5484 C CA . ILE B 1 351 ? 21.516 -2.701 -11.516 1 94.12 351 ILE B CA 1
ATOM 5485 C C . ILE B 1 351 ? 22.797 -2.459 -12.305 1 94.12 351 ILE B C 1
ATOM 5487 O O . ILE B 1 351 ? 22.875 -2.779 -13.492 1 94.12 351 ILE B O 1
ATOM 5491 N N . SER B 1 352 ? 23.812 -1.923 -11.617 1 93.31 352 SER B N 1
ATOM 5492 C CA . SER B 1 352 ? 25.109 -1.69 -12.258 1 93.31 352 SER B CA 1
ATOM 5493 C C . SER B 1 352 ? 25.734 -2.998 -12.727 1 93.31 352 SER B C 1
ATOM 5495 O O . SER B 1 352 ? 26.219 -3.088 -13.859 1 93.31 352 SER B O 1
ATOM 5497 N N . ALA B 1 353 ? 25.703 -3.957 -11.859 1 92.94 353 ALA B N 1
ATOM 5498 C CA . ALA B 1 353 ? 26.25 -5.266 -12.203 1 92.94 353 ALA B CA 1
ATOM 5499 C C . ALA B 1 353 ? 25.484 -5.895 -13.367 1 92.94 353 ALA B C 1
ATOM 5501 O O . ALA B 1 353 ? 26.078 -6.52 -14.242 1 92.94 353 ALA B O 1
ATOM 5502 N N . LEU B 1 354 ? 24.188 -5.703 -13.344 1 92.75 354 LEU B N 1
ATOM 5503 C CA . LEU B 1 354 ? 23.344 -6.211 -14.414 1 92.75 354 LEU B CA 1
ATOM 5504 C C . LEU B 1 354 ? 23.719 -5.582 -15.75 1 92.75 354 LEU B C 1
ATOM 5506 O O . LEU B 1 354 ? 23.891 -6.293 -16.734 1 92.75 354 LEU B O 1
ATOM 5510 N N . LYS B 1 355 ? 23.891 -4.297 -15.766 1 92.06 355 LYS B N 1
ATOM 5511 C CA . LYS B 1 355 ? 24.25 -3.58 -16.984 1 92.06 355 LYS B CA 1
ATOM 5512 C C . LYS B 1 355 ? 25.609 -4.035 -17.516 1 92.06 355 LYS B C 1
ATOM 5514 O O . LYS B 1 355 ? 25.781 -4.223 -18.719 1 92.06 355 LYS B O 1
ATOM 5519 N N . VAL B 1 356 ? 26.531 -4.238 -16.609 1 90.06 356 VAL B N 1
ATOM 5520 C CA . VAL B 1 356 ? 27.859 -4.699 -16.984 1 90.06 356 VAL B CA 1
ATOM 5521 C C . VAL B 1 356 ? 27.781 -6.094 -17.594 1 90.06 356 VAL B C 1
ATOM 5523 O O . VAL B 1 356 ? 28.438 -6.387 -18.578 1 90.06 356 VAL B O 1
ATOM 5526 N N . SER B 1 357 ? 26.984 -6.879 -16.984 1 89.38 357 SER B N 1
ATOM 5527 C CA . SER B 1 357 ? 26.844 -8.258 -17.453 1 89.38 357 SER B CA 1
ATOM 5528 C C . SER B 1 357 ? 26.266 -8.305 -18.859 1 89.38 357 SER B C 1
ATOM 5530 O O . SER B 1 357 ? 26.625 -9.188 -19.656 1 89.38 357 SER B O 1
ATOM 5532 N N . PHE B 1 358 ? 25.328 -7.379 -19.188 1 84.62 358 PHE B N 1
ATOM 5533 C CA . PHE B 1 358 ? 24.781 -7.305 -20.531 1 84.62 358 PHE B CA 1
ATOM 5534 C C . PHE B 1 358 ? 25.859 -6.918 -21.531 1 84.62 358 PHE B C 1
ATOM 5536 O O . PHE B 1 358 ? 25.875 -7.406 -22.672 1 84.62 358 PHE B O 1
ATOM 5543 N N . GLY B 1 359 ? 26.688 -6.043 -21.125 1 76.44 359 GLY B N 1
ATOM 5544 C CA . GLY B 1 359 ? 27.797 -5.637 -21.984 1 76.44 359 GLY B CA 1
ATOM 5545 C C . GLY B 1 359 ? 28.75 -6.77 -22.312 1 76.44 359 GLY B C 1
ATOM 5546 O O . GLY B 1 359 ? 29.328 -6.805 -23.391 1 76.44 359 GLY B O 1
ATOM 5547 N N . ILE B 1 360 ? 28.875 -7.68 -21.391 1 66.56 360 ILE B N 1
ATOM 5548 C CA . ILE B 1 360 ? 29.812 -8.789 -21.547 1 66.56 360 ILE B CA 1
ATOM 5549 C C . ILE B 1 360 ? 29.203 -9.867 -22.438 1 66.56 360 ILE B C 1
ATOM 5551 O O . ILE B 1 360 ? 29.891 -10.445 -23.281 1 66.56 360 ILE B O 1
ATOM 5555 N N . VAL B 1 361 ? 27.984 -10.195 -22.125 1 62 361 VAL B N 1
ATOM 5556 C CA . VAL B 1 361 ? 27.344 -11.32 -22.797 1 62 361 VAL B CA 1
ATOM 5557 C C . VAL B 1 361 ? 26.891 -10.891 -24.188 1 62 361 VAL B C 1
ATOM 5559 O O . VAL B 1 361 ? 26.859 -11.695 -25.125 1 62 361 VAL B O 1
ATOM 5562 N N . LEU B 1 362 ? 26.453 -9.641 -24.297 1 61.66 362 LEU B N 1
ATOM 5563 C CA . LEU B 1 362 ? 25.922 -9.227 -25.578 1 61.66 362 LEU B CA 1
ATOM 5564 C C . LEU B 1 362 ? 27.031 -8.875 -26.547 1 61.66 362 LEU B C 1
ATOM 5566 O O . LEU B 1 362 ? 28.047 -8.289 -26.156 1 61.66 362 LEU B O 1
ATOM 5570 N N . PRO B 1 363 ? 27.188 -9.648 -27.609 1 49.84 363 PRO B N 1
ATOM 5571 C CA . PRO B 1 363 ? 28.234 -9.453 -28.609 1 49.84 363 PRO B CA 1
ATOM 5572 C C . PRO B 1 363 ? 28.391 -7.984 -29.016 1 49.84 363 PRO B C 1
ATOM 5574 O O . PRO B 1 363 ? 27.422 -7.238 -29.062 1 49.84 363 PRO B O 1
ATOM 5577 N N . THR B 1 364 ? 29.672 -7.395 -28.438 1 41.81 364 THR B N 1
ATOM 5578 C CA . THR B 1 364 ? 30.047 -6.109 -29.016 1 41.81 364 THR B CA 1
ATOM 5579 C C . THR B 1 364 ? 29.672 -6.047 -30.484 1 41.81 364 THR B C 1
ATOM 5581 O O . THR B 1 364 ? 29.859 -7.023 -31.219 1 41.81 364 THR B O 1
ATOM 5584 N N . LYS B 1 365 ? 29 -4.961 -30.812 1 37.81 365 LYS B N 1
ATOM 5585 C CA . LYS B 1 365 ? 28.953 -4.734 -32.25 1 37.81 365 LYS B CA 1
ATOM 5586 C C . LYS B 1 365 ? 30.312 -4.977 -32.906 1 37.81 365 LYS B C 1
ATOM 5588 O O . LYS B 1 365 ? 31.328 -4.551 -32.375 1 37.81 365 LYS B O 1
#

Organism: Laccaria bicolor (strain S238N-H82 / ATCC MYA-4686) (NCBI:txid486041)

InterPro domains:
  IPR002099 DNA mismatch repair protein MutL/Mlh/PMS [TIGR00585] (8-354)
  IPR013507 DNA mismatch repair protein, S5 domain 2-like [PF01119] (263-355)
  IPR013507 DNA mismatch repair protein, S5 domain 2-like [SM01340] (226-359)
  IPR014721 Small ribosomal subunit protein uS5 domain 2-type fold, subgroup [G3DSA:3.30.230.10] (231-364)
  IPR014762 DNA mismatch repair, conserved site [PS00058] (98-104)
  IPR020568 Ribosomal protein uS5 domain 2-type superfamily [SSF54211] (211-354)
  IPR036890 Histidine kinase/HSP90-like ATPase superfamily [G3DSA:3.30.565.10] (4-230)
  IPR036890 Histidine kinase/HSP90-like ATPase superfamily [SSF55874] (22-220)
  IPR038973 DNA mismatch repair protein MutL/Mlh/Pms-like [PTHR10073] (7-356)

Secondary structure (DSSP, 8-state):
-----PPPEEPPHHHHHHHHHHHH--SHHHHHHHHHHHHHHTT-SEEEEEEETTTTSEEEEEE-S----GGGGGGTTSTTEESS-SSGGGGGG--SS--SS-HHHHHHHHSSEEEEEEE-TTTTTEEEEEEEPTTS-EEEEEEEE--SEEEEEEESTTTT-HHHHHHHHHTHHHHHHHHHHHHHHHHHTGGGSTT--EEEEEEE-TTS-EEEEEE----S-HHHHHHHHH-GGGGTTEEEEEEEEEEEE-----SSS----EEEEEEEEEEEE-SSTT-SBSSSTTEEEEETTEEE--HHHHHHHHHHHHTT-TT-B--EEEEEE--GGGEE--SSTTS---EETTHHHHHHHHHHHHHHHS---/-----PPPEEPPHHHHHHHHHHHH--SHHHHHHHHHHHHHHTT-SEEEEEEETTTTSEEEEEE-S----GGGGGGTTSTTEESS-SSGGGGGG--SS--SS-HHHHHHHHSSEEEEEEE-TTTTTEEEEEEEPTTS-EEEEEEEE--SEEEEEEESTTTT-HHHHHHHHHTHHHHHHHHHHHHHHHHHTGGGSTT--EEEEEEE-TTS-EEEEEE----S-HHHHHHHHH-GGGGTTEEEEEEEEEEEE-----SSS----EEEEEEEEEEEE-SSTT-SBSSSTTEEEEETTEEE--HHHHHHHHHHHHTT-TT-B--EEEEEE--GGGEE--SSTTS---EETTHHHHHHHHHHHHHHHS---

Nearest PDB structures (foldseek):
  7rck-assembly1_A  TM=8.689E-01  e=2.565E-35  Homo sapiens
  7rcb-assembly1_B  TM=8.442E-01  e=3.908E-35  Homo sapiens
  7rci-assembly1_B  TM=8.505E-01  e=9.634E-35  Homo sapiens
  1nhh-assembly1_A-2  TM=8.725E-01  e=2.575E-28  Escherichia coli K-12
  1b62-assembly1_A-2  TM=8.418E-01  e=1.539E-26  Escherichia coli K-12